Protein AF-A0A6M4ATK1-F1 (afdb_monomer)

Radius of gyration: 24.15 Å; Cα contacts (8 Å, |Δi|>4): 973; chains: 1; bounding box: 61×47×78 Å

Sequence (523 aa):
MTNILIGVGGTGAKIVEAILVMVAAGNGPDHLHVGLVDQDGANGNLQRTRDLLALMGEMRDQWGVAQARNALNWSADNGPAIGRTRVLPLFVQPRLNALWMPNQGSATLKSMIGQNLSDEHNDLFDMLFMDNGDEQDLGLGRGYRGRAHVGSAAFVTALTDQNNDFVGRMQELMNDPQQGKVNIFIVGSAFGGTGAAGFPTLARKLNRMRNDPTMTNGRNVNLGGLLMLPYFTFDKLDEKEVSAVSPDELMPKAKMALEYYDNLFTHERTFDRFYISGWQPFFALGYGEDGGQSQANPPLPAEIFAATSALDFFTKDFSQEERDALGTGKVPTMRMSRTGGQLLWQDFPQSEVALDRLGQLLRFAAYWLYLVEPQLRVPDKFLDPNWAYRLANKASIEESEPELRTLRTLLFHILTWAATMEHMGRQHGPGVGWGEGLWSLSLLLSPHHQATPTAPVALAPGFGRGHFMQIFNQMIRFDDRSPVTRAGDAIYSELSAKGLDVPGGHAGIGRVVAATYQSVRVR

Mean predicted aligned error: 7.82 Å

Secondary structure (DSSP, 8-state):
-EEEEEEEHHHHHHHHHHHHHHHHTT-S-SEEEEEEE-S-TT-HHHHHHHHHHHHHHHHHHHHBTTT-TT-B-TTSTT---TT-SEEEESEESSSEESEE-SS-SS--HHHHTSSS--HHHHHHHHHHS-TTTTSTT--GGG--TT-HHHHHHHHHHHHH-TT-HHHHHHHHHHH-TT---EEEEEEEESSSHHHHHHHHHHHHHHHHHHT-TT-TTGGGEEEEEEEE---EE-PPPPTT-TTSPPGGGHHHHHHHHHHHHHHHHHTS---SEEEEE--SS-EE-S---SSSTT--PPP-THHHHHHHHHHHHHT----HHHHHHHTTT---EE----STT---GGGSTTHHHHIIIIIHHHHHHHHIIIIIHHHHHSPP-TTS--HHHHHTTT--TTTTHHHHHHHHHHHHHHHHHHHHHHHHHHHT-TTSS-TT-SB--GGGB-TT----TTSPPPBPS---HHHHHHHHHHSBB-TTSPBPSS-HHHHHHHHHSTTPPP-TT--THHHHHHHHHHHT---

Nearest PDB structures (foldseek):
  7eny-assembly1_C  TM=3.862E-01  e=4.630E-01  Escherichia coli K-12
  6hnr-assembly1_C  TM=3.999E-01  e=7.911E-01  Trypanosoma brucei brucei
  5f1p-assembly1_A  TM=2.931E-01  e=7.107E-01  Streptomyces platensis subsp. rosaceus
  7c7a-assembly1_J  TM=3.679E-01  e=6.057E+00  Saccharomyces cerevisiae S288C

Solvent-accessible surface area (backbone atoms only — not comparable to full-atom values): 27454 Å² total; per-residue (Å²): 105,47,36,37,40,35,15,17,14,60,65,5,21,49,31,46,38,42,32,48,54,43,23,37,23,42,64,46,56,68,50,37,30,36,32,33,40,31,44,31,83,51,21,23,26,41,50,56,30,51,52,50,52,51,49,52,34,50,45,42,67,55,30,25,65,90,80,32,73,36,6,41,30,60,83,29,80,88,33,40,40,64,51,50,34,48,55,39,55,53,41,82,67,100,51,82,32,36,71,47,50,63,60,90,62,88,45,22,48,39,71,73,62,64,60,91,56,53,74,72,54,44,55,50,46,56,72,76,35,53,89,69,60,75,43,27,59,24,64,37,52,46,27,36,46,50,38,33,66,64,29,32,54,51,43,52,54,34,74,63,43,90,85,29,67,69,59,54,50,49,50,53,68,51,38,37,82,87,50,59,49,29,41,36,37,39,32,17,21,39,58,43,15,38,8,40,13,40,40,62,54,49,46,48,52,52,40,49,50,39,68,34,91,85,32,84,30,12,90,40,52,46,36,32,38,37,42,32,40,58,38,60,40,47,44,83,71,63,86,86,61,88,58,66,69,54,64,87,46,37,64,62,42,28,52,56,41,48,60,55,48,48,48,41,55,75,74,66,55,50,54,79,39,44,36,43,44,61,42,83,74,54,46,74,49,81,49,65,64,80,44,32,59,75,32,21,71,61,58,51,70,67,31,52,59,51,20,37,51,53,39,58,56,72,74,50,80,83,46,69,68,55,54,53,42,51,75,69,65,72,72,71,52,75,60,72,78,87,49,97,28,44,43,48,47,81,61,41,68,63,22,69,60,48,46,48,27,46,47,18,40,56,43,32,32,53,46,36,68,65,47,49,53,56,52,56,67,51,83,74,41,95,92,65,57,51,45,54,46,58,52,10,70,72,52,59,59,80,77,43,41,65,57,51,48,46,50,50,54,52,34,49,50,52,51,28,46,54,37,31,20,50,51,60,26,49,72,68,42,90,51,40,44,20,65,82,36,58,49,51,48,76,86,50,41,28,95,81,49,70,73,42,53,65,42,70,44,41,63,43,96,70,65,59,68,73,62,43,36,58,50,61,32,56,24,39,41,48,82,89,63,48,53,42,77,63,42,50,66,58,38,50,53,52,64,52,42,90,83,65,85,57,65,67,74,41,27,23,51,19,30,38,52,36,44,50,45,62,57,37,38,46,120

Organism: NCBI:txid2698828

Foldseek 3Di:
DAAEEEQWELVRLLLLQLLLLLQQLQLADQEYEAAYEDLQPQFQSNVLSQVSLVLLQLLCVQQDLPDHLFHFDLVFDLGFSGSNHNYFQLFPPPHGDRYDNLDDDQDFLCNQLVPPDDPVVNVVVCVQFPPPCLARVPRCNFHNQQCLVSLQSSNLSSLPPPPRRVVVSLLCQQQPPVDAAYEYEYEAELGDRRRVNNRVSVLVSLLCSLVPPVRPNSVRYAYEYEYEQAAAAEDDDPVVPVRHDHSVCRVVSSVVSVVVVVCCQPPVLSHLAYEYFYFPPHQYQHHDDSGGSQNQFANAPSSNQSSLVSSVRRPDDCDPVSVVVSVVRDDHDYADQPDFQADALVSGDVSVSSCQRSVLLLLLLLCCQAPQVVLVPPDADPVDGFLSCVLLVNDDCVVCVSSVVSSNVNSVSSLLNVQRNLVSQPVVDGRSHAHVHQFDCVVQFDPPWDDRSNDTTHGDNYDDPVVSQVRSQQGGAHRVRHTQPQGPVNLVCQSRDDPRDFGPSGRRSSSVSRSSSVSSGSD

pLDDT: mean 84.21, std 11.89, range [43.06, 98.38]

Structure (mmCIF, N/CA/C/O backbone):
data_AF-A0A6M4ATK1-F1
#
_entry.id   AF-A0A6M4ATK1-F1
#
loop_
_atom_site.group_PDB
_atom_site.id
_atom_site.type_symbol
_atom_site.label_atom_id
_atom_site.label_alt_id
_atom_site.label_comp_id
_atom_site.label_asym_id
_atom_site.label_entity_id
_atom_site.label_seq_id
_atom_site.pdbx_PDB_ins_code
_atom_site.Cartn_x
_atom_site.Cartn_y
_atom_site.Cartn_z
_atom_site.occupancy
_atom_site.B_iso_or_equiv
_atom_site.auth_seq_id
_atom_site.auth_comp_id
_atom_site.auth_asym_id
_atom_site.auth_atom_id
_atom_site.pdbx_PDB_model_num
ATOM 1 N N . MET A 1 1 ? -19.387 -2.280 -8.204 1.00 86.75 1 MET A N 1
ATOM 2 C CA . MET A 1 1 ? -18.891 -2.787 -6.907 1.00 86.75 1 MET A CA 1
ATOM 3 C C . MET A 1 1 ? -17.910 -1.763 -6.379 1.00 86.75 1 MET A C 1
ATOM 5 O O . MET A 1 1 ? -17.102 -1.284 -7.167 1.00 86.75 1 MET A O 1
ATOM 9 N N . THR A 1 2 ? -17.984 -1.442 -5.094 1.00 91.44 2 THR A N 1
ATOM 10 C CA . THR A 1 2 ? -17.105 -0.464 -4.442 1.00 91.44 2 THR A CA 1
ATOM 11 C C . THR A 1 2 ? -16.249 -1.187 -3.421 1.00 91.44 2 THR A C 1
ATOM 13 O O . THR A 1 2 ? -16.782 -1.925 -2.598 1.00 91.44 2 THR A O 1
ATOM 16 N N . ASN A 1 3 ? -14.933 -0.994 -3.465 1.00 95.50 3 ASN A N 1
ATOM 17 C CA . ASN A 1 3 ? -14.013 -1.570 -2.487 1.00 95.50 3 ASN A CA 1
ATOM 18 C C . ASN A 1 3 ? -13.363 -0.442 -1.694 1.00 95.50 3 ASN A C 1
ATOM 20 O O . ASN A 1 3 ? -12.871 0.522 -2.282 1.00 95.50 3 ASN A O 1
ATOM 24 N N . ILE A 1 4 ? -13.373 -0.567 -0.373 1.00 97.50 4 ILE A N 1
ATOM 25 C CA . ILE A 1 4 ? -12.869 0.426 0.568 1.00 97.50 4 ILE A CA 1
ATOM 26 C C . ILE A 1 4 ? -11.883 -0.271 1.498 1.00 97.50 4 ILE A C 1
ATOM 28 O O . ILE A 1 4 ? -12.232 -1.239 2.169 1.00 97.50 4 ILE A O 1
ATOM 32 N N . LEU A 1 5 ? -10.656 0.228 1.547 1.00 98.31 5 LEU A N 1
ATOM 33 C CA . LEU A 1 5 ? -9.609 -0.201 2.462 1.00 98.31 5 LEU A CA 1
ATOM 34 C C . LEU A 1 5 ? -9.359 0.904 3.485 1.00 98.31 5 LEU A C 1
ATOM 36 O O . LEU A 1 5 ? -9.127 2.048 3.098 1.00 98.31 5 LEU A O 1
ATOM 40 N N . ILE A 1 6 ? -9.376 0.563 4.773 1.00 98.25 6 ILE A N 1
ATOM 41 C CA . ILE A 1 6 ? -9.146 1.516 5.861 1.00 98.25 6 ILE A CA 1
ATOM 42 C C . ILE A 1 6 ? -8.017 1.020 6.764 1.00 98.25 6 ILE A C 1
ATOM 44 O O . ILE A 1 6 ? -8.170 0.004 7.439 1.00 98.25 6 ILE A O 1
ATOM 48 N N . GLY A 1 7 ? -6.897 1.740 6.800 1.00 97.81 7 GLY A N 1
ATOM 49 C CA . GLY A 1 7 ? -5.802 1.491 7.742 1.00 97.81 7 GLY A CA 1
ATOM 50 C C . GLY A 1 7 ? -5.930 2.346 8.997 1.00 97.81 7 GLY A C 1
ATOM 51 O O . GLY A 1 7 ? -6.017 3.565 8.891 1.00 97.81 7 GLY A O 1
ATOM 52 N N . VAL A 1 8 ? -5.925 1.730 10.180 1.00 95.75 8 VAL A N 1
ATOM 53 C CA . VAL A 1 8 ? -6.061 2.424 11.470 1.00 95.75 8 VAL A CA 1
ATOM 54 C C . VAL A 1 8 ? -4.743 2.410 12.250 1.00 95.75 8 VAL A C 1
ATOM 56 O O . VAL A 1 8 ? -4.220 1.346 12.598 1.00 95.75 8 VAL A O 1
ATOM 59 N N . GLY A 1 9 ? -4.231 3.600 12.560 1.00 92.75 9 GLY A N 1
ATOM 60 C CA . GLY A 1 9 ? -2.950 3.822 13.228 1.00 92.75 9 GLY A CA 1
ATOM 61 C C . GLY A 1 9 ? -1.724 3.544 12.346 1.00 92.75 9 GLY A C 1
ATOM 62 O O . GLY A 1 9 ? -1.840 3.006 11.242 1.00 92.75 9 GLY A O 1
ATOM 63 N N . GLY A 1 10 ? -0.528 3.812 12.879 1.00 92.19 10 GLY A N 1
ATOM 64 C CA . GLY A 1 10 ? 0.744 3.583 12.181 1.00 92.19 10 GLY A CA 1
ATOM 65 C C . GLY A 1 10 ? 0.931 2.154 11.648 1.00 92.19 10 GLY A C 1
ATOM 66 O O . GLY A 1 10 ? 1.341 1.975 10.505 1.00 92.19 10 GLY A O 1
ATOM 67 N N . THR A 1 11 ? 0.557 1.116 12.410 1.00 93.44 11 THR A N 1
ATOM 68 C CA . THR A 1 11 ? 0.573 -0.272 11.899 1.00 93.44 11 THR A CA 1
ATOM 69 C C . THR A 1 11 ? -0.420 -0.474 10.754 1.00 93.44 11 THR A C 1
ATOM 71 O O . THR A 1 11 ? -0.100 -1.153 9.781 1.00 93.44 11 THR A O 1
ATOM 74 N N . GLY A 1 12 ? -1.613 0.120 10.848 1.00 96.44 12 GLY A N 1
ATOM 75 C CA . GLY A 1 12 ? -2.595 0.091 9.770 1.00 96.44 12 GLY A CA 1
ATOM 76 C C . GLY A 1 12 ? -2.047 0.717 8.487 1.00 96.44 12 GLY A C 1
ATOM 77 O O . GLY A 1 12 ? -2.217 0.134 7.421 1.00 96.44 12 GLY A O 1
ATOM 78 N N . ALA A 1 13 ? -1.314 1.831 8.589 1.00 96.81 13 ALA A N 1
ATOM 79 C CA . ALA A 1 13 ? -0.643 2.456 7.448 1.00 96.81 13 ALA A CA 1
ATOM 80 C C . ALA A 1 13 ? 0.380 1.516 6.785 1.00 96.81 13 ALA A C 1
ATOM 82 O O . ALA A 1 13 ? 0.294 1.294 5.582 1.00 96.81 13 ALA A O 1
ATOM 83 N N . LYS A 1 14 ? 1.262 0.862 7.558 1.00 96.38 14 LYS A N 1
ATOM 84 C CA . LYS A 1 14 ? 2.230 -0.122 7.018 1.00 96.38 14 LYS A CA 1
ATOM 85 C C . LYS A 1 14 ? 1.554 -1.286 6.284 1.00 96.38 14 LYS A C 1
ATOM 87 O O . LYS A 1 14 ? 2.028 -1.744 5.248 1.00 96.38 14 LYS A O 1
ATOM 92 N N . ILE A 1 15 ? 0.423 -1.768 6.802 1.00 97.19 15 ILE A N 1
ATOM 93 C CA . ILE A 1 15 ? -0.348 -2.827 6.137 1.00 97.19 15 ILE A CA 1
ATOM 94 C C . ILE A 1 15 ? -0.967 -2.304 4.834 1.00 97.19 15 ILE A C 1
ATOM 96 O O . ILE A 1 15 ? -0.943 -3.007 3.825 1.00 97.19 15 ILE A O 1
ATOM 100 N N . VAL A 1 16 ? -1.494 -1.075 4.825 1.00 98.38 16 VAL A N 1
ATOM 101 C CA . VAL A 1 16 ? -2.006 -0.437 3.602 1.00 98.38 16 VAL A CA 1
ATOM 102 C C . VAL A 1 16 ? -0.891 -0.246 2.571 1.00 98.38 16 VAL A C 1
ATOM 104 O O . VAL A 1 16 ? -1.126 -0.530 1.403 1.00 98.38 16 VAL A O 1
ATOM 107 N N . GLU A 1 17 ? 0.321 0.142 2.975 1.00 98.19 17 GLU A N 1
ATOM 108 C CA . GLU A 1 17 ? 1.503 0.201 2.101 1.00 98.19 17 GLU A CA 1
ATOM 109 C C . GLU A 1 17 ? 1.768 -1.157 1.425 1.00 98.19 17 GLU A C 1
ATOM 111 O O . GLU A 1 17 ? 1.848 -1.233 0.197 1.00 98.19 17 GLU A O 1
ATOM 116 N N . ALA A 1 18 ? 1.797 -2.251 2.195 1.00 97.31 18 ALA A N 1
ATOM 117 C CA . ALA A 1 18 ? 1.957 -3.599 1.644 1.00 97.31 18 ALA A CA 1
ATOM 118 C C . ALA A 1 18 ? 0.806 -3.997 0.696 1.00 97.31 18 ALA A C 1
ATOM 120 O O . ALA A 1 18 ? 1.042 -4.606 -0.351 1.00 97.31 18 ALA A O 1
ATOM 121 N N . ILE A 1 19 ? -0.441 -3.623 1.015 1.00 97.44 19 ILE A N 1
ATOM 122 C CA . ILE A 1 19 ? -1.592 -3.841 0.123 1.00 97.44 19 ILE A CA 1
ATOM 123 C C . ILE A 1 19 ? -1.422 -3.051 -1.175 1.00 97.44 19 ILE A C 1
ATOM 125 O O . ILE A 1 19 ? -1.639 -3.612 -2.245 1.00 97.44 19 ILE A O 1
ATOM 129 N N . LEU A 1 20 ? -1.003 -1.787 -1.111 1.00 97.94 20 LEU A N 1
ATOM 130 C CA . LEU A 1 20 ? -0.782 -0.943 -2.285 1.00 97.94 20 LEU A CA 1
ATOM 131 C C . LEU A 1 20 ? 0.303 -1.513 -3.204 1.00 97.94 20 LEU A C 1
ATOM 133 O O . LEU A 1 20 ? 0.106 -1.517 -4.416 1.00 97.94 20 LEU A O 1
ATOM 137 N N . VAL A 1 21 ? 1.386 -2.085 -2.664 1.00 97.44 21 VAL A N 1
ATOM 138 C CA . VAL A 1 21 ? 2.392 -2.803 -3.471 1.00 97.44 21 VAL A CA 1
ATOM 139 C C . VAL A 1 21 ? 1.775 -4.016 -4.179 1.00 97.44 21 VAL A C 1
ATOM 141 O O . VAL A 1 21 ? 1.975 -4.207 -5.381 1.00 97.44 21 VAL A O 1
ATOM 144 N N . MET A 1 22 ? 0.963 -4.816 -3.482 1.00 95.38 22 MET A N 1
ATOM 145 C CA . MET A 1 22 ? 0.287 -5.965 -4.099 1.00 95.38 22 MET A CA 1
ATOM 146 C C . MET A 1 22 ? -0.765 -5.548 -5.140 1.00 95.38 22 MET A C 1
ATOM 148 O O . MET A 1 22 ? -0.930 -6.213 -6.168 1.00 95.38 22 MET A O 1
ATOM 152 N N . VAL A 1 23 ? -1.456 -4.433 -4.907 1.00 95.56 23 VAL A N 1
ATOM 153 C CA . VAL A 1 23 ? -2.388 -3.803 -5.850 1.00 95.56 23 VAL A CA 1
ATOM 154 C C . VAL A 1 23 ? -1.634 -3.265 -7.068 1.00 95.56 23 VAL A C 1
ATOM 156 O O . VAL A 1 23 ? -2.077 -3.479 -8.196 1.00 95.56 23 VAL A O 1
ATOM 159 N N . ALA A 1 24 ? -0.461 -2.656 -6.877 1.00 95.62 24 ALA A N 1
ATOM 160 C CA . ALA A 1 24 ? 0.422 -2.232 -7.958 1.00 95.62 24 ALA A CA 1
ATOM 161 C C . ALA A 1 24 ? 0.910 -3.422 -8.792 1.00 95.62 24 ALA A C 1
ATOM 163 O O . ALA A 1 24 ? 1.098 -3.260 -9.990 1.00 95.62 24 ALA A O 1
ATOM 164 N N . ALA A 1 25 ? 1.046 -4.617 -8.205 1.00 93.75 25 ALA A N 1
ATOM 165 C CA . ALA A 1 25 ? 1.334 -5.860 -8.928 1.00 93.75 25 ALA A CA 1
ATOM 166 C C . ALA A 1 25 ? 0.122 -6.421 -9.702 1.00 93.75 25 ALA A C 1
ATOM 168 O O . ALA A 1 25 ? 0.261 -7.388 -10.450 1.00 93.75 25 ALA A O 1
ATOM 169 N N . GLY A 1 26 ? -1.061 -5.820 -9.542 1.00 91.00 26 GLY A N 1
ATOM 170 C CA . GLY A 1 26 ? -2.295 -6.222 -10.211 1.00 91.00 26 GLY A CA 1
ATOM 171 C C . GLY A 1 26 ? -3.078 -7.320 -9.495 1.00 91.00 26 GLY A C 1
ATOM 172 O O . GLY A 1 26 ? -3.857 -8.016 -10.141 1.00 91.00 26 GLY A O 1
ATOM 173 N N . ASN A 1 27 ? -2.882 -7.488 -8.181 1.00 89.50 27 ASN A N 1
ATOM 174 C CA . ASN A 1 27 ? -3.708 -8.386 -7.362 1.00 89.50 27 ASN A CA 1
ATOM 175 C C . ASN A 1 27 ? -4.993 -7.714 -6.839 1.00 89.50 27 ASN A C 1
ATOM 177 O O . ASN A 1 27 ? -5.820 -8.371 -6.215 1.00 89.50 27 ASN A O 1
ATOM 181 N N . GLY A 1 28 ? -5.132 -6.399 -7.026 1.00 90.00 28 GLY A N 1
ATOM 182 C CA . GLY A 1 28 ? -6.254 -5.620 -6.511 1.00 90.00 28 GLY A CA 1
ATOM 183 C C . GLY A 1 28 ? -7.532 -5.728 -7.350 1.00 90.00 28 GLY A C 1
ATOM 184 O O . GLY A 1 28 ? -7.492 -6.190 -8.490 1.00 90.00 28 GLY A O 1
ATOM 185 N N . PRO A 1 29 ? -8.668 -5.240 -6.818 1.00 91.88 29 PRO A N 1
ATOM 186 C CA . PRO A 1 29 ? -9.882 -5.034 -7.608 1.00 91.88 29 PRO A CA 1
ATOM 187 C C . PRO A 1 29 ? -9.679 -3.930 -8.663 1.00 91.88 29 PRO A C 1
ATOM 189 O O . PRO A 1 29 ? -8.664 -3.237 -8.657 1.00 91.88 29 PRO A O 1
ATOM 192 N N . ASP A 1 30 ? -10.656 -3.697 -9.543 1.00 90.38 30 ASP A N 1
ATOM 193 C CA . ASP A 1 30 ? -10.549 -2.627 -10.552 1.00 90.38 30 ASP A CA 1
ATOM 194 C C . ASP A 1 30 ? -10.506 -1.218 -9.931 1.00 90.38 30 ASP A C 1
ATOM 196 O O . ASP A 1 30 ? -9.762 -0.353 -10.393 1.00 90.38 30 ASP A O 1
ATOM 200 N N . HIS A 1 31 ? -11.272 -0.999 -8.858 1.00 92.38 31 HIS A N 1
ATOM 201 C CA . HIS A 1 31 ? -11.351 0.263 -8.120 1.00 92.38 31 HIS A CA 1
ATOM 202 C C . HIS A 1 31 ? -11.186 0.012 -6.622 1.00 92.38 31 HIS A C 1
ATOM 204 O O . HIS A 1 31 ? -11.841 -0.881 -6.072 1.00 92.38 31 HIS A O 1
ATOM 210 N N . LEU A 1 32 ? -10.345 0.819 -5.969 1.00 95.75 32 LEU A N 1
ATOM 211 C CA . LEU A 1 32 ? -10.081 0.740 -4.534 1.00 95.75 32 LEU A CA 1
ATOM 212 C C . LEU A 1 32 ? -10.005 2.139 -3.913 1.00 95.75 32 LEU A C 1
ATOM 214 O O . LEU A 1 32 ? -9.101 2.914 -4.223 1.00 95.75 32 LEU A O 1
ATOM 218 N N . HIS A 1 33 ? -10.927 2.443 -3.003 1.00 96.25 33 HIS A N 1
ATOM 219 C CA . HIS A 1 33 ? -10.836 3.615 -2.139 1.00 96.25 33 HIS A CA 1
ATOM 220 C C . HIS A 1 33 ? -9.959 3.304 -0.929 1.00 96.25 33 HIS A C 1
ATOM 222 O O . HIS A 1 33 ? -10.132 2.266 -0.295 1.00 96.25 33 HIS A O 1
ATOM 228 N N . VAL A 1 34 ? -9.036 4.201 -0.593 1.00 97.75 34 VAL A N 1
ATOM 229 C CA . VAL A 1 34 ? -8.067 4.015 0.490 1.00 97.75 34 VAL A CA 1
ATOM 230 C C . VAL A 1 34 ? -8.192 5.149 1.497 1.00 97.75 34 VAL A C 1
ATOM 232 O O . VAL A 1 34 ? -7.977 6.319 1.173 1.00 97.75 34 VAL A O 1
ATOM 235 N N . GLY A 1 35 ? -8.556 4.781 2.721 1.00 96.88 35 GLY A N 1
ATOM 236 C CA . GLY A 1 35 ? -8.612 5.648 3.886 1.00 96.88 35 GLY A CA 1
ATOM 237 C C . GLY A 1 35 ? -7.563 5.247 4.916 1.00 96.88 35 GLY A C 1
ATOM 238 O O . GLY A 1 35 ? -7.254 4.074 5.111 1.00 96.88 35 GLY A O 1
ATOM 239 N N . LEU A 1 36 ? -7.022 6.238 5.596 1.00 96.62 36 LEU A N 1
ATOM 240 C CA . LEU A 1 36 ? -6.103 6.117 6.707 1.00 96.62 36 LEU A CA 1
ATOM 241 C C . LEU A 1 36 ? -6.713 6.892 7.868 1.00 96.62 36 LEU A C 1
ATOM 243 O O . LEU A 1 36 ? -7.207 8.006 7.696 1.00 96.62 36 LEU A O 1
ATOM 247 N N . VAL A 1 37 ? -6.705 6.276 9.038 1.00 94.25 37 VAL A N 1
ATOM 248 C CA . VAL A 1 37 ? -7.263 6.831 10.262 1.00 94.25 37 VAL A CA 1
ATOM 249 C C . VAL A 1 37 ? -6.156 6.851 11.292 1.00 94.25 37 VAL A C 1
ATOM 251 O O . VAL A 1 37 ? -5.836 5.822 11.888 1.00 94.25 37 VAL A O 1
ATOM 254 N N . ASP A 1 38 ? -5.556 8.017 11.483 1.00 91.62 38 ASP A N 1
ATOM 255 C CA . ASP A 1 38 ? -4.561 8.218 12.525 1.00 91.62 38 ASP A CA 1
ATOM 256 C C . ASP A 1 38 ? -4.733 9.585 13.169 1.00 91.62 38 ASP A C 1
ATOM 258 O O . ASP A 1 38 ? -5.023 10.567 12.493 1.00 91.62 38 ASP A O 1
ATOM 262 N N . GLN A 1 39 ? -4.565 9.633 14.484 1.00 86.69 39 GLN A N 1
ATOM 263 C CA . GLN A 1 39 ? -4.534 10.885 15.220 1.00 86.69 39 GLN A CA 1
ATOM 264 C C . GLN A 1 39 ? -3.193 11.605 15.019 1.00 86.69 39 GLN A C 1
ATOM 266 O O . GLN A 1 39 ? -3.148 12.833 15.002 1.00 86.69 39 GLN A O 1
ATOM 271 N N . ASP A 1 40 ? -2.113 10.844 14.839 1.00 86.81 40 ASP A N 1
ATOM 272 C CA . ASP A 1 40 ? -0.802 11.387 14.510 1.00 86.81 40 ASP A CA 1
ATOM 273 C C . ASP A 1 40 ? -0.675 11.577 12.991 1.00 86.81 40 ASP A C 1
ATOM 275 O O . ASP A 1 40 ? -0.207 10.708 12.253 1.00 86.81 40 ASP A O 1
ATOM 279 N N . GLY A 1 41 ? -1.104 12.742 12.503 1.00 85.88 41 GLY A N 1
ATOM 280 C CA . GLY A 1 41 ? -0.995 13.091 11.085 1.00 85.88 41 GLY A CA 1
ATOM 281 C C . GLY A 1 41 ? 0.443 13.282 10.584 1.00 85.88 41 GLY A C 1
ATOM 282 O O . GLY A 1 41 ? 0.649 13.348 9.370 1.00 85.88 41 GLY A O 1
ATOM 283 N N . ALA A 1 42 ? 1.425 13.370 11.488 1.00 89.06 42 ALA A N 1
ATOM 284 C CA . ALA A 1 42 ? 2.843 13.514 11.166 1.00 89.06 42 ALA A CA 1
ATOM 285 C C . ALA A 1 42 ? 3.596 12.174 11.176 1.00 89.06 42 ALA A C 1
ATOM 287 O O . ALA A 1 42 ? 4.809 12.175 10.986 1.00 89.06 42 ALA A O 1
ATOM 288 N N . ASN A 1 43 ? 2.905 11.051 11.386 1.00 90.31 43 ASN A N 1
ATOM 289 C CA . ASN A 1 43 ? 3.500 9.723 11.440 1.00 90.31 43 ASN A CA 1
ATOM 290 C C . ASN A 1 43 ? 4.287 9.375 10.159 1.00 90.31 43 ASN A C 1
ATOM 292 O O . ASN A 1 43 ? 3.744 9.431 9.052 1.00 90.31 43 ASN A O 1
ATOM 296 N N . GLY A 1 44 ? 5.543 8.946 10.297 1.00 91.38 44 GLY A N 1
ATOM 297 C CA . GLY A 1 44 ? 6.398 8.601 9.153 1.00 91.38 44 GLY A CA 1
ATOM 298 C C . GLY A 1 44 ? 5.865 7.439 8.297 1.00 91.38 44 GLY A C 1
ATOM 299 O O . GLY A 1 44 ? 5.916 7.500 7.066 1.00 91.38 44 GLY A O 1
ATOM 300 N N . ASN A 1 45 ? 5.278 6.402 8.913 1.00 93.19 45 ASN A N 1
ATOM 301 C CA . ASN A 1 45 ? 4.644 5.297 8.170 1.00 93.19 45 ASN A CA 1
ATOM 302 C C . ASN A 1 45 ? 3.430 5.781 7.366 1.00 93.19 45 ASN A C 1
ATOM 304 O O . ASN A 1 45 ? 3.215 5.371 6.221 1.00 93.19 45 ASN A O 1
ATOM 308 N N . LEU A 1 46 ? 2.630 6.659 7.977 1.00 94.38 46 LEU A N 1
ATOM 309 C CA . LEU A 1 46 ? 1.459 7.258 7.350 1.00 94.38 46 LEU A CA 1
ATOM 310 C C . LEU A 1 46 ? 1.859 8.093 6.134 1.00 94.38 46 LEU A C 1
ATOM 312 O O . LEU A 1 46 ? 1.266 7.929 5.069 1.00 94.38 46 LEU A O 1
ATOM 316 N N . GLN A 1 47 ? 2.875 8.948 6.277 1.00 94.31 47 GLN A N 1
ATOM 317 C CA . GLN A 1 47 ? 3.371 9.780 5.184 1.00 94.31 47 GLN A CA 1
ATOM 318 C C . GLN A 1 47 ? 3.851 8.919 4.012 1.00 94.31 47 GLN A C 1
ATOM 320 O O . GLN A 1 47 ? 3.366 9.092 2.895 1.00 94.31 47 GLN A O 1
ATOM 325 N N . ARG A 1 48 ? 4.690 7.908 4.279 1.00 94.38 48 ARG A N 1
ATOM 326 C CA . ARG A 1 48 ? 5.184 6.976 3.252 1.00 94.38 48 ARG A CA 1
ATOM 327 C C . ARG A 1 48 ? 4.051 6.271 2.497 1.00 94.38 48 ARG A C 1
ATOM 329 O O . ARG A 1 48 ? 4.098 6.145 1.276 1.00 94.38 48 ARG A O 1
ATOM 336 N N . THR A 1 49 ? 2.997 5.871 3.210 1.00 97.12 49 THR A N 1
ATOM 337 C CA . THR A 1 49 ? 1.809 5.235 2.615 1.00 97.12 49 THR A CA 1
ATOM 338 C C . THR A 1 49 ? 1.005 6.207 1.746 1.00 97.12 49 THR A C 1
ATOM 340 O O . THR A 1 49 ? 0.533 5.839 0.668 1.00 97.12 49 THR A O 1
ATOM 343 N N . ARG A 1 50 ? 0.846 7.460 2.193 1.00 96.12 50 ARG A N 1
ATOM 344 C CA . ARG A 1 50 ? 0.155 8.514 1.430 1.00 96.12 50 ARG A CA 1
ATOM 345 C C . ARG A 1 50 ? 0.903 8.865 0.149 1.00 96.12 50 ARG A C 1
ATOM 347 O O . ARG A 1 50 ? 0.256 9.039 -0.882 1.00 96.12 50 ARG A O 1
ATOM 354 N N . ASP A 1 51 ? 2.229 8.921 0.210 1.00 95.62 51 ASP A N 1
ATOM 355 C CA . ASP A 1 51 ? 3.075 9.190 -0.952 1.00 95.62 51 ASP A CA 1
ATOM 356 C C . ASP A 1 51 ? 2.942 8.077 -1.997 1.00 95.62 51 ASP A C 1
ATOM 358 O O . ASP A 1 51 ? 2.732 8.368 -3.174 1.00 95.62 51 ASP A O 1
ATOM 362 N N . LEU A 1 52 ? 2.956 6.805 -1.576 1.00 97.44 52 LEU A N 1
ATOM 363 C CA . LEU A 1 52 ? 2.719 5.673 -2.478 1.00 97.44 52 LEU A CA 1
ATOM 364 C C . LEU A 1 52 ? 1.321 5.726 -3.117 1.00 97.44 52 LEU A C 1
ATOM 366 O O . LEU A 1 52 ? 1.186 5.524 -4.324 1.00 97.44 52 LEU A O 1
ATOM 370 N N . LEU A 1 53 ? 0.279 6.028 -2.334 1.00 97.19 53 LEU A N 1
ATOM 371 C CA . LEU A 1 53 ? -1.086 6.169 -2.848 1.00 97.19 53 LEU A CA 1
ATOM 372 C C . LEU A 1 53 ? -1.188 7.283 -3.902 1.00 97.19 53 LEU A C 1
ATOM 374 O O . LEU A 1 53 ? -1.783 7.070 -4.960 1.00 97.19 53 LEU A O 1
ATOM 378 N N . ALA A 1 54 ? -0.609 8.454 -3.623 1.00 95.50 54 ALA A N 1
ATOM 379 C CA . ALA A 1 54 ? -0.589 9.579 -4.554 1.00 95.50 54 ALA A CA 1
ATOM 380 C C . ALA A 1 54 ? 0.165 9.221 -5.841 1.00 95.50 54 ALA A C 1
ATOM 382 O O . ALA A 1 54 ? -0.347 9.451 -6.936 1.00 95.50 54 ALA A O 1
ATOM 383 N N . LEU A 1 55 ? 1.326 8.577 -5.707 1.00 96.12 55 LEU A N 1
ATOM 384 C CA . LEU A 1 55 ? 2.161 8.140 -6.820 1.00 96.12 55 LEU A CA 1
ATOM 385 C C . LEU A 1 55 ? 1.450 7.130 -7.732 1.00 96.12 55 LEU A C 1
ATOM 387 O O . LEU A 1 55 ? 1.549 7.211 -8.955 1.00 96.12 55 LEU A O 1
ATOM 391 N N . MET A 1 56 ? 0.700 6.189 -7.155 1.00 96.00 56 MET A N 1
ATOM 392 C CA . MET A 1 56 ? -0.110 5.243 -7.927 1.00 96.00 56 MET A CA 1
ATOM 393 C C . MET A 1 56 ? -1.272 5.931 -8.657 1.00 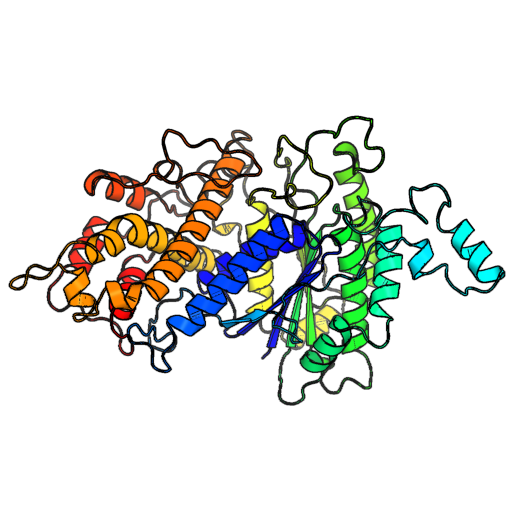96.00 56 MET A C 1
ATOM 395 O O . MET A 1 56 ? -1.574 5.566 -9.794 1.00 96.00 56 MET A O 1
ATOM 399 N N . GLY A 1 57 ? -1.905 6.930 -8.033 1.00 93.62 57 GLY A N 1
ATOM 400 C CA . GLY A 1 57 ? -2.922 7.763 -8.681 1.00 93.62 57 GLY A CA 1
ATOM 401 C C . GLY A 1 57 ? -2.349 8.552 -9.863 1.00 93.62 57 GLY A C 1
ATOM 402 O O . GLY A 1 57 ? -2.887 8.488 -10.966 1.00 93.62 57 GLY A O 1
ATOM 403 N N . GLU A 1 58 ? -1.204 9.205 -9.661 1.00 92.88 58 GLU A N 1
ATOM 404 C CA . GLU A 1 58 ? -0.490 9.951 -10.702 1.00 92.88 58 GLU A CA 1
ATOM 405 C C . GLU A 1 58 ? -0.077 9.044 -11.870 1.00 92.88 58 GLU A C 1
ATOM 407 O O . GLU A 1 58 ? -0.306 9.388 -13.029 1.00 92.88 58 GLU A O 1
ATOM 412 N N . MET A 1 59 ? 0.454 7.850 -11.583 1.00 92.94 59 MET A N 1
ATOM 413 C CA . MET A 1 59 ? 0.789 6.854 -12.606 1.00 92.94 59 MET A CA 1
ATOM 414 C C . MET A 1 59 ? -0.444 6.455 -13.424 1.00 92.94 59 MET A C 1
ATOM 416 O O . MET A 1 59 ? -0.380 6.382 -14.653 1.00 92.94 59 MET A O 1
ATOM 420 N N . ARG A 1 60 ? -1.589 6.244 -12.766 1.00 91.31 60 ARG A N 1
ATOM 421 C CA . ARG A 1 60 ? -2.840 5.889 -13.443 1.00 91.31 60 ARG A CA 1
ATOM 422 C C . ARG A 1 60 ? -3.324 6.996 -14.381 1.00 91.31 60 ARG A C 1
ATOM 424 O O . ARG A 1 60 ? -3.767 6.693 -15.489 1.00 91.31 60 ARG A O 1
ATOM 431 N N . ASP A 1 61 ? -3.247 8.248 -13.943 1.00 90.69 61 ASP A N 1
ATOM 432 C CA . ASP A 1 61 ? -3.726 9.396 -14.713 1.00 90.69 61 ASP A CA 1
ATOM 433 C C . ASP A 1 61 ? -2.772 9.753 -15.867 1.00 90.69 61 ASP A C 1
ATOM 435 O O . ASP A 1 61 ? -3.231 10.029 -16.974 1.00 90.69 61 ASP A O 1
ATOM 439 N N . GLN A 1 62 ? -1.453 9.671 -15.658 1.00 91.88 62 GLN A N 1
ATOM 440 C CA . GLN A 1 62 ? -0.444 9.968 -16.683 1.00 91.88 62 GLN A CA 1
ATOM 441 C C . GLN A 1 62 ? -0.369 8.914 -17.793 1.00 91.88 62 GLN A C 1
ATOM 443 O O . GLN A 1 62 ? -0.174 9.254 -18.960 1.00 91.88 62 GLN A O 1
ATOM 448 N N . TRP A 1 63 ? -0.497 7.632 -17.441 1.00 91.62 63 TRP A N 1
ATOM 449 C CA . TRP A 1 63 ? -0.316 6.535 -18.391 1.00 91.62 63 TRP A CA 1
ATOM 450 C C . TRP A 1 63 ? -1.635 6.040 -19.005 1.00 91.62 63 TRP A C 1
ATOM 452 O O . TRP A 1 63 ? -1.601 5.194 -19.889 1.00 91.62 63 TRP A O 1
ATOM 462 N N . GLY A 1 64 ? -2.806 6.521 -18.582 1.00 86.50 64 GLY A N 1
ATOM 463 C CA . GLY A 1 64 ? -4.095 6.025 -19.078 1.00 86.50 64 GLY A CA 1
ATOM 464 C C . GLY A 1 64 ? -4.455 6.402 -20.523 1.00 86.50 64 GLY A C 1
ATOM 465 O O . GLY A 1 64 ? -4.008 7.403 -21.070 1.00 86.50 64 GLY A O 1
ATOM 466 N N . VAL A 1 65 ? -5.323 5.590 -21.143 1.00 67.56 65 VAL A N 1
ATOM 467 C CA . VAL A 1 65 ? -5.698 5.640 -22.579 1.00 67.56 65 VAL A CA 1
ATOM 468 C C . VAL A 1 65 ? -6.346 6.955 -23.028 1.00 67.56 65 VAL A C 1
ATOM 470 O O . VAL A 1 65 ? -6.303 7.278 -24.214 1.00 67.56 65 VAL A O 1
ATOM 473 N N . ALA A 1 66 ? -6.933 7.736 -22.121 1.00 59.00 66 ALA A N 1
ATOM 474 C CA . ALA A 1 66 ? -7.545 9.014 -22.469 1.00 59.00 66 ALA A CA 1
ATOM 475 C C . ALA A 1 66 ? -6.462 10.069 -22.785 1.00 59.00 66 ALA A C 1
ATOM 477 O O . ALA A 1 66 ? -6.160 10.927 -21.967 1.00 59.00 66 ALA A O 1
ATOM 478 N N . GLN A 1 67 ? -5.914 9.996 -24.005 1.00 56.19 67 GLN A N 1
ATOM 479 C CA . GLN A 1 67 ? -5.025 10.970 -24.658 1.00 56.19 67 GLN A CA 1
ATOM 480 C C . GLN A 1 67 ? -3.544 10.996 -24.229 1.00 56.19 67 GLN A C 1
ATOM 482 O O . GLN A 1 67 ? -2.825 11.920 -24.608 1.00 56.19 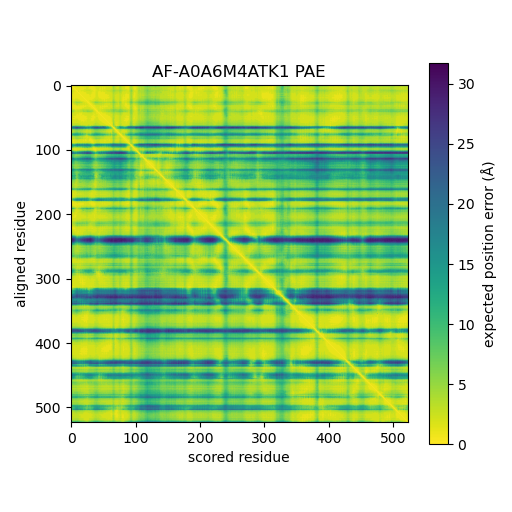67 GLN A O 1
ATOM 487 N N . ALA A 1 68 ? -3.029 9.979 -23.531 1.00 70.62 68 ALA A N 1
ATOM 488 C CA . ALA A 1 68 ? -1.596 9.912 -23.240 1.00 70.62 68 ALA A CA 1
ATOM 489 C C . ALA A 1 68 ? -0.766 9.521 -24.482 1.00 70.62 68 ALA A C 1
ATOM 491 O O . ALA A 1 68 ? -0.984 8.478 -25.101 1.00 70.62 68 ALA A O 1
ATOM 492 N N . ARG A 1 69 ? 0.270 10.309 -24.798 1.00 85.94 69 ARG A N 1
ATOM 493 C CA . ARG A 1 69 ? 1.294 9.978 -25.817 1.00 85.94 69 ARG A CA 1
ATOM 494 C C . ARG A 1 69 ? 2.009 8.642 -25.545 1.00 85.94 69 ARG A C 1
ATOM 496 O O . ARG A 1 69 ? 2.484 7.991 -26.471 1.00 85.94 69 ARG A O 1
ATOM 503 N N . ASN A 1 70 ? 2.052 8.238 -24.272 1.00 91.75 70 ASN A N 1
ATOM 504 C CA . ASN A 1 70 ? 2.675 7.019 -23.758 1.00 91.75 70 ASN A CA 1
ATOM 505 C C . ASN A 1 70 ? 1.643 6.044 -23.169 1.00 91.75 70 ASN A C 1
ATOM 507 O O . ASN A 1 70 ? 1.904 5.411 -22.150 1.00 91.75 70 ASN A O 1
ATOM 511 N N . ALA A 1 71 ? 0.450 5.949 -23.763 1.00 91.38 71 ALA A N 1
ATOM 512 C CA . ALA A 1 71 ? -0.664 5.227 -23.155 1.00 91.38 71 ALA A CA 1
ATOM 513 C C . ALA A 1 71 ? -0.383 3.739 -22.860 1.00 91.38 71 ALA A C 1
ATOM 515 O O . ALA A 1 71 ? 0.099 2.973 -23.702 1.00 91.38 71 ALA A O 1
ATOM 516 N N . LEU A 1 72 ? -0.808 3.317 -21.673 1.00 91.50 72 LEU A N 1
ATOM 517 C CA . LEU A 1 72 ? -1.020 1.950 -21.239 1.00 91.50 72 LEU A CA 1
ATOM 518 C C . LEU A 1 72 ? -2.505 1.613 -21.324 1.00 91.50 72 LEU A C 1
ATOM 520 O O . LEU A 1 72 ? -3.330 2.135 -20.576 1.00 91.50 72 LEU A O 1
ATOM 524 N N . ASN A 1 73 ? -2.845 0.683 -22.211 1.00 89.75 73 ASN A N 1
ATOM 525 C CA . ASN A 1 73 ? -4.169 0.098 -22.230 1.00 89.75 73 ASN A CA 1
ATOM 526 C C . ASN A 1 73 ? -4.258 -1.110 -21.291 1.00 89.75 73 ASN A C 1
ATOM 528 O O . ASN A 1 73 ? -3.899 -2.228 -21.650 1.00 89.75 73 ASN A O 1
ATOM 532 N N . TRP A 1 74 ? -4.770 -0.887 -20.084 1.00 88.44 74 TRP A N 1
ATOM 533 C CA . TRP A 1 74 ? -4.997 -1.961 -19.114 1.00 88.44 74 TRP A CA 1
ATOM 534 C C . TRP A 1 74 ? -6.178 -2.881 -19.455 1.00 88.44 74 TRP A C 1
ATOM 536 O O . TRP A 1 74 ? -6.292 -3.940 -18.840 1.00 88.44 74 TRP A O 1
ATOM 546 N N . SER A 1 75 ? -7.052 -2.495 -20.395 1.00 84.06 75 SER A N 1
ATOM 547 C CA . SER A 1 75 ? -8.148 -3.349 -20.875 1.00 84.06 75 SER A CA 1
ATOM 548 C C . SER A 1 75 ? -7.773 -4.187 -22.098 1.00 84.06 75 SER A C 1
ATOM 550 O O . SER A 1 75 ? -8.578 -5.011 -22.521 1.00 84.06 75 SER A O 1
ATOM 552 N N . ALA A 1 76 ? -6.574 -4.001 -22.662 1.00 76.69 76 ALA A N 1
ATOM 553 C CA . ALA A 1 76 ? -6.078 -4.848 -23.739 1.00 76.69 76 ALA A CA 1
ATOM 554 C C . ALA A 1 76 ? -5.922 -6.301 -23.270 1.00 76.69 76 ALA A C 1
ATOM 556 O O . ALA A 1 76 ? -5.533 -6.557 -22.124 1.00 76.69 76 ALA A O 1
ATOM 557 N N . ASP A 1 77 ? -6.147 -7.250 -24.180 1.00 71.00 77 ASP A N 1
ATOM 558 C CA . ASP A 1 77 ? -5.818 -8.650 -23.934 1.00 71.00 77 ASP A CA 1
ATOM 559 C C . ASP A 1 77 ? -4.330 -8.774 -23.590 1.00 71.00 77 ASP A C 1
ATOM 561 O O . ASP A 1 77 ? -3.453 -8.312 -24.321 1.00 71.00 77 ASP A O 1
ATOM 565 N N . ASN A 1 78 ? -4.042 -9.388 -22.441 1.00 73.56 78 ASN A N 1
ATOM 566 C CA . ASN A 1 78 ? -2.704 -9.462 -21.853 1.00 73.56 78 ASN A CA 1
ATOM 567 C C . ASN A 1 78 ? -2.054 -8.104 -21.497 1.00 73.56 78 ASN A C 1
ATOM 569 O O . ASN A 1 78 ? -0.832 -8.052 -21.336 1.00 73.56 78 ASN A O 1
ATOM 573 N N . GLY A 1 79 ? -2.821 -7.025 -21.319 1.00 81.00 79 GLY A N 1
ATOM 574 C CA . GLY A 1 79 ? -2.296 -5.745 -20.832 1.00 81.00 79 GLY A CA 1
ATOM 575 C C . GLY A 1 79 ? -1.481 -5.899 -19.533 1.00 81.00 79 GLY A C 1
ATOM 576 O O . GLY A 1 79 ? -1.730 -6.817 -18.739 1.00 81.00 79 GLY A O 1
ATOM 577 N N . PRO A 1 80 ? -0.474 -5.038 -19.298 1.00 89.44 80 PRO A N 1
ATOM 578 C CA . PRO A 1 80 ? 0.386 -5.167 -18.135 1.00 89.44 80 PRO A CA 1
ATOM 579 C C . PRO A 1 80 ? -0.430 -4.956 -16.857 1.00 89.44 80 PRO A C 1
ATOM 581 O O . PRO A 1 80 ? -1.278 -4.070 -16.777 1.00 89.44 80 PRO A O 1
ATOM 584 N N . ALA A 1 81 ? -0.179 -5.785 -15.845 1.00 90.81 81 ALA A N 1
ATOM 585 C CA . ALA A 1 81 ? -0.938 -5.731 -14.598 1.00 90.81 81 ALA A CA 1
ATOM 586 C C . ALA A 1 81 ? -0.500 -4.562 -13.698 1.00 90.81 81 ALA A C 1
ATOM 588 O O . ALA A 1 81 ? -1.251 -4.159 -12.808 1.00 90.81 81 ALA A O 1
ATOM 589 N N . ILE A 1 82 ? 0.680 -3.984 -13.964 1.00 92.38 82 ILE A N 1
ATOM 590 C CA . ILE A 1 82 ? 1.195 -2.845 -13.210 1.00 92.38 82 ILE A CA 1
ATOM 591 C C . ILE A 1 82 ? 0.250 -1.644 -13.275 1.00 92.38 82 ILE A C 1
ATOM 593 O O . ILE A 1 82 ? -0.112 -1.176 -14.355 1.00 92.38 82 ILE A O 1
ATOM 597 N N . GLY A 1 83 ? -0.158 -1.149 -12.105 1.00 87.50 83 GLY A N 1
ATOM 598 C CA . GLY A 1 83 ? -1.034 0.023 -11.996 1.00 87.50 83 GLY A CA 1
ATOM 599 C C . GLY A 1 83 ? -2.428 -0.172 -12.607 1.00 87.50 83 GLY A C 1
ATOM 600 O O . GLY A 1 83 ? -3.091 0.805 -12.961 1.00 87.50 83 GLY A O 1
ATOM 601 N N . ARG A 1 84 ? -2.880 -1.427 -12.770 1.00 90.94 84 ARG A N 1
ATOM 602 C CA . ARG A 1 84 ? -4.199 -1.740 -13.343 1.00 90.94 84 ARG A CA 1
ATOM 603 C C . ARG A 1 84 ? -5.358 -1.271 -12.459 1.00 90.94 84 ARG A C 1
ATOM 605 O O . ARG A 1 84 ? -6.375 -0.822 -12.986 1.00 90.94 84 ARG A O 1
ATOM 612 N N . THR A 1 85 ? -5.218 -1.380 -11.145 1.00 92.44 85 THR A N 1
ATOM 613 C CA . THR A 1 85 ? -6.230 -0.917 -10.194 1.00 92.44 85 THR A CA 1
ATOM 614 C C . THR A 1 85 ? -6.230 0.603 -10.113 1.00 92.44 85 THR A C 1
ATOM 616 O O . THR A 1 85 ? -5.188 1.223 -9.891 1.00 92.44 85 THR A O 1
ATOM 619 N N . ARG A 1 86 ? -7.410 1.218 -10.225 1.00 93.25 86 ARG A N 1
ATOM 620 C CA . ARG A 1 86 ? -7.592 2.638 -9.925 1.00 93.25 86 ARG A CA 1
ATOM 621 C C . ARG A 1 86 ? -7.716 2.821 -8.413 1.00 93.25 86 ARG A C 1
ATOM 623 O O . ARG A 1 86 ? -8.777 2.576 -7.838 1.00 93.25 86 ARG A O 1
ATOM 630 N N . VAL A 1 87 ? -6.626 3.251 -7.786 1.00 94.69 87 VAL A N 1
ATOM 631 C CA . VAL A 1 87 ? -6.607 3.628 -6.368 1.00 94.69 87 VAL A CA 1
ATOM 632 C C . VAL A 1 87 ? -7.042 5.079 -6.197 1.00 94.69 87 VAL A C 1
ATOM 634 O O . VAL A 1 87 ? -6.646 5.949 -6.971 1.00 94.69 87 VAL A O 1
ATOM 637 N N . LEU A 1 88 ? -7.891 5.336 -5.207 1.00 93.31 88 LEU A N 1
ATOM 638 C CA . LEU A 1 88 ? -8.458 6.654 -4.938 1.00 93.31 88 LEU A CA 1
ATOM 639 C C . LEU A 1 88 ? -8.383 6.947 -3.438 1.00 93.31 88 LEU A C 1
ATOM 641 O O . LEU A 1 88 ? -8.731 6.076 -2.642 1.00 93.31 88 LEU A O 1
ATOM 645 N N . PRO A 1 89 ? -7.997 8.160 -3.018 1.00 94.75 89 PRO A N 1
ATOM 646 C CA . PRO A 1 89 ? -8.186 8.583 -1.636 1.00 94.75 89 PRO A CA 1
ATOM 647 C C . PRO A 1 89 ? -9.663 8.480 -1.224 1.00 94.75 89 PRO A C 1
ATOM 649 O O . PRO A 1 89 ? -10.561 8.721 -2.037 1.00 94.75 89 PRO A O 1
ATOM 652 N N . LEU A 1 90 ? -9.923 8.078 0.022 1.00 93.25 90 LEU A N 1
ATOM 653 C CA . LEU A 1 90 ? -11.285 7.858 0.513 1.00 93.25 90 LEU A CA 1
ATOM 654 C C . LEU A 1 90 ? -12.074 9.164 0.652 1.00 93.25 90 LEU A C 1
ATOM 656 O O . LEU A 1 90 ? -13.249 9.189 0.284 1.00 93.25 90 LEU A O 1
ATOM 660 N N . PHE A 1 91 ? -11.450 10.231 1.157 1.00 86.56 91 PHE A N 1
ATOM 661 C CA . PHE A 1 91 ? -12.127 11.483 1.494 1.00 86.56 91 PHE A CA 1
ATOM 662 C C . PHE A 1 91 ? -12.028 12.508 0.366 1.00 86.56 91 PHE A C 1
ATOM 664 O O . PHE A 1 91 ? -10.993 12.660 -0.293 1.00 86.56 91 PHE A O 1
ATOM 671 N N . VAL A 1 92 ? -13.123 13.239 0.172 1.00 69.81 92 VAL A N 1
ATOM 672 C CA . VAL A 1 92 ? -13.263 14.266 -0.855 1.00 69.81 92 VAL A CA 1
ATOM 673 C C . VAL A 1 92 ? -13.753 15.532 -0.157 1.00 69.81 92 VAL A C 1
ATOM 675 O O . VAL A 1 92 ? -14.931 15.601 0.161 1.00 69.81 92 VAL A O 1
ATOM 678 N N . GLN A 1 93 ? -12.847 16.496 0.071 1.00 54.56 93 GLN A N 1
ATOM 679 C CA . GLN A 1 93 ? -13.052 17.954 0.243 1.00 54.56 93 GLN A CA 1
ATOM 680 C C . GLN A 1 93 ? -12.281 18.570 1.430 1.00 54.56 93 GLN A C 1
ATOM 682 O O . GLN A 1 93 ? -12.115 17.928 2.460 1.00 54.56 93 GLN A O 1
ATOM 687 N N . PRO A 1 94 ? -11.765 19.814 1.280 1.00 49.56 94 PRO A N 1
ATOM 688 C CA . PRO A 1 94 ? -11.708 20.613 0.045 1.00 49.56 94 PRO A CA 1
ATOM 689 C C . PRO A 1 94 ? -10.658 20.100 -0.964 1.00 49.56 94 PRO A C 1
ATOM 691 O O . PRO A 1 94 ? -10.515 20.655 -2.050 1.00 49.56 94 PRO A O 1
ATOM 694 N N . ARG A 1 95 ? -9.923 19.028 -0.635 1.00 58.84 95 ARG A N 1
ATOM 695 C CA . ARG A 1 95 ? -9.005 18.306 -1.533 1.00 58.84 95 ARG A CA 1
ATOM 696 C C . ARG A 1 95 ? -9.186 16.799 -1.353 1.00 58.84 95 ARG A C 1
ATOM 698 O O . ARG A 1 95 ? -9.701 16.365 -0.325 1.00 58.84 95 ARG A O 1
ATOM 705 N N . LEU A 1 96 ? -8.765 16.013 -2.345 1.00 71.19 96 LEU A N 1
ATOM 706 C CA . LEU A 1 96 ? -8.635 14.566 -2.176 1.00 71.19 96 LEU A CA 1
ATOM 707 C C . LEU A 1 96 ? -7.663 14.300 -1.028 1.00 71.19 96 LEU A C 1
ATOM 709 O O . LEU A 1 96 ? -6.520 14.762 -1.056 1.00 71.19 96 LEU A O 1
ATOM 713 N N . ASN A 1 97 ? -8.125 13.577 -0.014 1.00 84.12 97 ASN A N 1
ATOM 714 C CA . ASN A 1 97 ? -7.314 13.225 1.137 1.00 84.12 97 ASN A CA 1
ATOM 715 C C . ASN A 1 97 ? -7.569 11.767 1.512 1.00 84.12 97 ASN A C 1
ATOM 717 O O . ASN A 1 97 ? -8.687 11.265 1.439 1.00 84.12 97 ASN A O 1
ATOM 721 N N . ALA A 1 98 ? -6.506 11.076 1.896 1.00 90.50 98 ALA A N 1
ATOM 722 C CA . ALA A 1 98 ? -6.601 9.717 2.399 1.00 90.50 98 ALA A CA 1
ATOM 723 C C . ALA A 1 98 ? -6.671 9.684 3.924 1.00 90.50 98 ALA A C 1
ATOM 725 O O . ALA A 1 98 ? -7.063 8.665 4.462 1.00 90.50 98 ALA A O 1
ATOM 726 N N . LEU A 1 99 ? -6.308 10.764 4.623 1.00 93.31 99 LEU A N 1
ATOM 727 C CA . LEU A 1 99 ? -6.235 10.799 6.081 1.00 93.31 99 LEU A CA 1
ATOM 728 C C . LEU A 1 99 ? -7.480 11.434 6.704 1.00 93.31 99 LEU A C 1
ATOM 730 O O . LEU A 1 99 ? -7.789 12.590 6.416 1.00 93.31 99 LEU A O 1
ATOM 734 N N . TRP A 1 100 ? -8.102 10.722 7.637 1.00 92.06 100 TRP A N 1
ATOM 735 C CA . TRP A 1 100 ? -8.994 11.300 8.634 1.00 92.06 100 TRP A CA 1
ATOM 736 C C . TRP A 1 100 ? -8.308 11.266 10.000 1.00 92.06 100 TRP A C 1
ATOM 738 O O . TRP A 1 100 ? -7.854 10.212 10.449 1.00 92.06 100 TRP A O 1
ATOM 748 N N . MET A 1 101 ? -8.232 12.427 10.647 1.00 89.50 101 MET A N 1
ATOM 749 C CA . MET A 1 101 ? -7.757 12.546 12.023 1.00 89.50 101 MET A CA 1
ATOM 750 C C . MET A 1 101 ? -8.983 12.653 12.926 1.00 89.50 101 MET A C 1
ATOM 752 O O . MET A 1 101 ? -9.772 13.578 12.711 1.00 89.50 101 MET A O 1
ATOM 756 N N . PRO A 1 102 ? -9.165 11.742 13.903 1.00 84.69 102 PRO A N 1
ATOM 757 C CA . PRO A 1 102 ? -10.312 11.780 14.803 1.00 84.69 102 PRO A CA 1
ATOM 758 C C . PRO A 1 102 ? -10.485 13.139 15.476 1.00 84.69 102 PRO A C 1
ATOM 760 O O . PRO A 1 102 ? -11.597 13.652 15.537 1.00 84.69 102 PRO A O 1
ATOM 763 N N . ASN A 1 103 ? -9.376 13.749 15.900 1.00 78.88 103 ASN A N 1
ATOM 764 C CA . ASN A 1 103 ? -9.383 15.014 16.621 1.00 78.88 103 ASN A CA 1
ATOM 765 C C . ASN A 1 103 ? -8.491 16.021 15.892 1.00 78.88 103 ASN A C 1
ATOM 767 O O . ASN A 1 103 ? -7.290 15.803 15.718 1.00 78.88 103 ASN A O 1
ATOM 771 N N . GLN A 1 104 ? -9.077 17.138 15.471 1.00 66.00 104 GLN A N 1
ATOM 772 C CA . GLN A 1 104 ? -8.356 18.243 14.843 1.00 66.00 104 GLN A CA 1
ATOM 773 C C . GLN A 1 104 ? -7.924 19.235 15.939 1.00 66.00 104 GLN A C 1
ATOM 775 O O . GLN A 1 104 ? -8.768 19.885 16.549 1.00 66.00 104 GLN A O 1
ATOM 780 N N . GLY A 1 105 ? -6.616 19.344 16.207 1.00 58.91 105 GLY A N 1
ATOM 781 C CA . GLY A 1 105 ? -6.034 20.308 17.160 1.00 58.91 105 GLY A CA 1
ATOM 782 C C . GLY A 1 105 ? -5.304 19.686 18.359 1.00 58.91 105 GLY A C 1
ATOM 783 O O . GLY A 1 105 ? -5.168 18.470 18.471 1.00 58.91 105 GLY A O 1
ATOM 784 N N . SER A 1 106 ? -4.824 20.540 19.269 1.00 56.19 106 SER A N 1
ATOM 785 C CA . SER A 1 106 ? -4.117 20.174 20.513 1.00 56.19 106 SER A CA 1
ATOM 786 C C . SER A 1 106 ? -5.077 19.707 21.618 1.00 56.19 106 SER A C 1
ATOM 788 O O . SER A 1 106 ? -4.976 20.150 22.761 1.00 56.19 106 SER A O 1
ATOM 790 N N . ALA A 1 107 ? -6.065 18.888 21.262 1.00 67.81 107 ALA A N 1
ATOM 791 C CA . ALA A 1 107 ? -7.124 18.478 22.172 1.00 67.81 107 ALA A CA 1
ATOM 792 C C . ALA A 1 107 ? -6.620 17.438 23.183 1.00 67.81 107 ALA A C 1
ATOM 794 O O . ALA A 1 107 ? -5.847 16.537 22.838 1.00 67.81 107 ALA A O 1
ATOM 795 N N . THR A 1 108 ? -7.083 17.568 24.422 1.00 83.44 108 THR A N 1
ATOM 796 C CA . THR A 1 108 ? -6.982 16.547 25.468 1.00 83.44 108 THR A CA 1
ATOM 797 C C . THR A 1 108 ? -8.322 15.820 25.577 1.00 83.44 108 THR A C 1
ATOM 799 O O . THR A 1 108 ? -9.334 16.287 25.043 1.00 83.44 108 THR A O 1
ATOM 802 N N . LEU A 1 109 ? -8.380 14.682 26.274 1.00 82.00 109 LEU A N 1
ATOM 803 C CA . LEU A 1 109 ? -9.663 14.006 26.500 1.00 82.00 109 LEU A CA 1
ATOM 804 C C . LEU A 1 109 ? -10.645 14.926 27.250 1.00 82.00 109 LEU A C 1
ATOM 806 O O . LEU A 1 109 ? -11.825 15.000 26.901 1.00 82.00 109 LEU A O 1
ATOM 810 N N . LYS A 1 110 ? -10.128 15.693 28.216 1.00 83.44 110 LYS A N 1
ATOM 811 C CA . LYS A 1 110 ? -10.863 16.710 28.979 1.00 83.44 110 LYS A CA 1
ATOM 812 C C . LYS A 1 110 ? -11.463 17.786 28.082 1.00 83.44 110 LYS A C 1
ATOM 814 O O . LYS A 1 110 ? -12.615 18.158 28.264 1.00 83.44 110 LYS A O 1
ATOM 819 N N . SER A 1 111 ? -10.734 18.249 27.064 1.00 82.50 111 SER A N 1
ATOM 820 C CA . SER A 1 111 ? -11.272 19.252 26.141 1.00 82.50 111 SER A CA 1
ATOM 821 C C . SER A 1 111 ? -12.320 18.689 25.176 1.00 82.50 111 SER A C 1
ATOM 823 O O . SER A 1 111 ? -13.106 19.462 24.640 1.00 82.50 111 SER A O 1
ATOM 825 N N . MET A 1 112 ? -12.316 17.377 24.922 1.00 78.31 112 MET A N 1
ATOM 826 C CA . MET A 1 112 ? -13.259 16.723 24.010 1.00 78.31 112 MET A CA 1
ATOM 827 C C . MET A 1 112 ? -14.572 16.317 24.677 1.00 78.31 112 MET A C 1
ATOM 829 O O . MET A 1 112 ? -15.632 16.463 24.077 1.00 78.31 112 MET A O 1
ATOM 833 N N . ILE A 1 113 ? -14.483 15.752 25.881 1.00 78.44 113 ILE A N 1
ATOM 834 C CA . ILE A 1 113 ? -15.619 15.148 26.588 1.00 78.44 113 ILE A CA 1
ATOM 835 C C . ILE A 1 113 ? -16.009 15.993 27.798 1.00 78.44 113 ILE A C 1
ATOM 837 O O . ILE A 1 113 ? -17.190 16.206 28.033 1.00 78.44 113 ILE A O 1
ATOM 841 N N . GLY A 1 114 ? -15.023 16.503 28.539 1.00 65.56 114 GLY A N 1
ATOM 842 C CA . GLY A 1 114 ? -15.208 17.207 29.812 1.00 65.56 114 GLY A CA 1
ATOM 843 C C . GLY A 1 114 ? -15.738 18.640 29.704 1.00 65.56 114 GLY A C 1
ATOM 844 O O . GLY A 1 114 ? -15.733 19.362 30.697 1.00 65.56 114 GLY A O 1
ATOM 845 N N . GLN A 1 115 ? -16.173 19.099 28.526 1.00 66.62 115 GLN A N 1
ATOM 846 C CA . GLN A 1 115 ? -16.765 20.431 28.384 1.00 66.62 115 GLN A CA 1
ATOM 847 C C . GLN A 1 115 ? -18.289 20.370 28.500 1.00 66.62 115 GLN A C 1
ATOM 849 O O . GLN A 1 115 ? -18.942 19.603 27.799 1.00 66.62 115 GLN A O 1
ATOM 854 N N . ASN A 1 116 ? -18.861 21.248 29.329 1.00 70.56 116 ASN A N 1
ATOM 855 C CA . ASN A 1 116 ? -20.312 21.429 29.489 1.00 70.56 116 ASN A CA 1
ATOM 856 C C . ASN A 1 116 ? -21.078 20.175 29.962 1.00 70.56 116 ASN A C 1
ATOM 858 O O . ASN A 1 116 ? -22.270 20.037 29.680 1.00 70.56 116 ASN A O 1
ATOM 862 N N . LEU A 1 117 ? -20.410 19.269 30.678 1.00 80.00 117 LEU A N 1
ATOM 863 C CA . LEU A 1 117 ? -21.060 18.160 31.373 1.00 80.00 117 LEU A CA 1
ATOM 864 C C . LEU A 1 117 ? -21.814 18.671 32.614 1.00 80.00 117 LEU A C 1
ATOM 866 O O . LEU A 1 117 ? -21.418 19.674 33.210 1.00 80.00 117 LEU A O 1
ATOM 870 N N . SER A 1 118 ? -22.892 17.982 33.008 1.00 86.81 118 SER A N 1
ATOM 871 C CA . SER A 1 118 ? -23.501 18.205 34.331 1.00 86.81 118 SER A CA 1
ATOM 872 C C . SER A 1 118 ? -22.561 17.729 35.440 1.00 86.81 118 SER A C 1
ATOM 874 O O . SER A 1 118 ? -21.648 16.947 35.172 1.00 86.81 118 SER A O 1
ATOM 876 N N . ASP A 1 119 ? -22.797 18.155 36.680 1.00 86.44 119 ASP A N 1
ATOM 877 C CA . ASP A 1 119 ? -21.964 17.775 37.829 1.00 86.44 119 ASP A CA 1
ATOM 878 C C . ASP A 1 119 ? -21.846 16.247 37.963 1.00 86.44 119 ASP A C 1
ATOM 880 O O . ASP A 1 119 ? -20.745 15.720 38.083 1.00 86.44 119 ASP A O 1
ATOM 884 N N . GLU A 1 120 ? -22.947 15.508 37.789 1.00 89.38 120 GLU A N 1
ATOM 885 C CA . GLU A 1 120 ? -22.932 14.040 37.856 1.00 89.38 120 GLU A CA 1
ATOM 886 C C . GLU A 1 120 ? -22.122 13.396 36.720 1.00 89.38 120 GLU A C 1
ATOM 888 O O . GLU A 1 120 ? -21.503 12.346 36.898 1.00 89.38 120 GLU A O 1
ATOM 893 N N . HIS A 1 121 ? -22.130 14.005 35.531 1.00 86.19 121 HIS A N 1
ATOM 894 C CA . HIS A 1 121 ? -21.333 13.526 34.403 1.00 86.19 121 HIS A CA 1
ATOM 895 C C . HIS A 1 121 ? -19.847 13.878 34.564 1.00 86.19 121 HIS A C 1
ATOM 897 O O . HIS A 1 121 ? -19.010 13.102 34.105 1.00 86.19 121 HIS A O 1
ATOM 903 N N . ASN A 1 122 ? -19.519 14.995 35.224 1.00 84.75 122 ASN A N 1
ATOM 904 C CA . ASN A 1 122 ? -18.144 15.326 35.606 1.00 84.75 122 ASN A CA 1
ATOM 905 C C . ASN A 1 122 ? -17.611 14.335 36.645 1.00 84.75 122 ASN A C 1
ATOM 907 O O . ASN A 1 122 ? -16.550 13.761 36.427 1.00 84.75 122 ASN A O 1
ATOM 911 N N . ASP A 1 123 ? -18.383 14.034 37.694 1.00 87.56 123 ASP A N 1
ATOM 912 C CA . ASP A 1 123 ? -18.000 13.035 38.701 1.00 87.56 123 ASP A CA 1
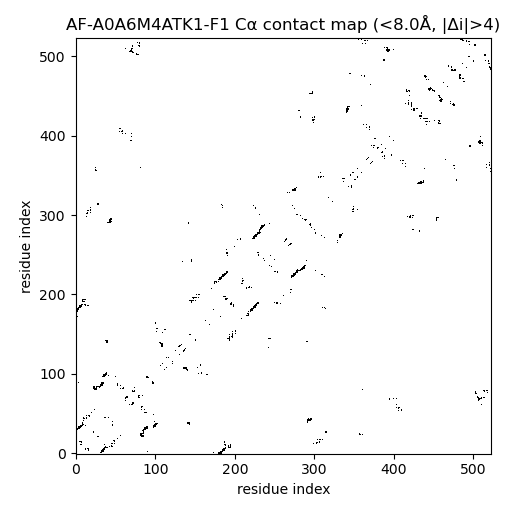ATOM 913 C C . ASP A 1 123 ? -17.747 11.657 38.064 1.00 87.56 123 ASP A C 1
ATOM 915 O O . ASP A 1 123 ? -16.784 10.961 38.396 1.00 87.56 123 ASP A O 1
ATOM 919 N N . LEU A 1 124 ? -18.591 11.255 37.103 1.00 88.38 124 LEU A N 1
ATOM 920 C CA . LEU A 1 124 ? -18.390 10.017 36.350 1.00 88.38 124 LEU A CA 1
ATOM 921 C C . LEU A 1 124 ? -17.136 10.075 35.465 1.00 88.38 124 LEU A C 1
ATOM 923 O O . LEU A 1 124 ? -16.422 9.078 35.355 1.00 88.38 124 LEU A O 1
ATOM 927 N N . PHE A 1 125 ? -16.867 11.212 34.823 1.00 86.25 125 PHE A N 1
ATOM 928 C CA . PHE A 1 125 ? -15.668 11.407 34.011 1.00 86.25 125 PHE A CA 1
ATOM 929 C C . PHE A 1 125 ? -14.395 11.295 34.862 1.00 86.25 125 PHE A C 1
ATOM 931 O O . PHE A 1 125 ? -13.494 10.543 34.490 1.00 86.25 125 PHE A O 1
ATOM 938 N N . ASP A 1 126 ? -14.375 11.930 36.034 1.00 87.00 126 ASP A N 1
ATOM 939 C CA . ASP A 1 126 ? -13.268 11.881 36.996 1.00 87.00 126 ASP A CA 1
ATOM 940 C C . ASP A 1 126 ? -13.082 10.489 37.618 1.00 87.00 126 ASP A C 1
ATOM 942 O O . ASP A 1 126 ? -11.962 10.080 37.929 1.00 87.00 126 ASP A O 1
ATOM 946 N N . MET A 1 127 ? -14.165 9.716 37.754 1.00 87.25 127 MET A N 1
ATOM 947 C CA . MET A 1 127 ? -14.100 8.319 38.189 1.00 87.25 127 MET A CA 1
ATOM 948 C C . MET A 1 127 ? -13.516 7.391 37.110 1.00 87.25 127 MET A C 1
ATOM 950 O O . MET A 1 127 ? -12.840 6.414 37.439 1.00 87.25 127 MET A O 1
ATOM 954 N N . LEU A 1 128 ? -13.809 7.649 35.831 1.00 87.19 128 LEU A N 1
ATOM 955 C CA . LEU A 1 128 ? -13.400 6.791 34.713 1.00 87.19 128 LEU A CA 1
ATOM 956 C C . LEU A 1 128 ? -12.011 7.126 34.159 1.00 87.19 128 LEU A C 1
ATOM 958 O O . LEU A 1 128 ? -11.354 6.230 33.624 1.00 87.19 128 LEU A O 1
ATOM 962 N N . PHE A 1 129 ? -11.584 8.385 34.263 1.00 86.88 129 PHE A N 1
ATOM 963 C CA . PHE A 1 129 ? -10.316 8.877 33.732 1.00 86.88 129 PHE A CA 1
ATOM 964 C C . PHE A 1 129 ? -9.575 9.689 34.785 1.00 86.88 129 PHE A C 1
ATOM 966 O O . PHE A 1 129 ? -10.109 10.650 35.332 1.00 86.88 129 PHE A O 1
ATOM 973 N N . MET A 1 130 ? -8.317 9.342 35.033 1.00 84.06 130 MET A N 1
ATOM 974 C CA . MET A 1 130 ? -7.508 10.002 36.052 1.00 84.06 130 MET A CA 1
ATOM 975 C C . MET A 1 130 ? -7.131 11.432 35.637 1.00 84.06 130 MET A C 1
ATOM 977 O O . MET A 1 130 ? -6.556 11.664 34.567 1.00 84.06 130 MET A O 1
ATOM 981 N N . ASP A 1 131 ? -7.390 12.391 36.525 1.00 82.12 131 ASP A N 1
ATOM 982 C CA . ASP A 1 131 ? -6.969 13.790 36.382 1.00 82.12 131 ASP A CA 1
ATOM 983 C C . ASP A 1 131 ? -5.493 13.966 36.793 1.00 82.12 131 ASP A C 1
ATOM 985 O O . ASP A 1 131 ? -5.164 14.589 37.801 1.00 82.12 131 ASP A O 1
ATOM 989 N N . ASN A 1 132 ? -4.576 13.302 36.079 1.00 70.19 132 ASN A N 1
ATOM 990 C CA . ASN A 1 132 ? -3.153 13.246 36.445 1.00 70.19 132 ASN A CA 1
ATOM 991 C C . ASN A 1 132 ? -2.176 13.506 35.282 1.00 70.19 132 ASN A C 1
ATOM 993 O O . ASN A 1 132 ? -1.072 12.969 35.278 1.00 70.19 132 ASN A O 1
ATOM 997 N N . GLY A 1 133 ? -2.544 14.323 34.287 1.00 70.50 133 GLY A N 1
ATOM 998 C CA . GLY A 1 133 ? -1.685 14.608 33.117 1.00 70.50 133 GLY A CA 1
ATOM 999 C C . GLY A 1 133 ? -1.632 13.482 32.072 1.00 70.50 133 GLY A C 1
ATOM 1000 O O . GLY A 1 133 ? -1.323 13.709 30.904 1.00 70.50 133 GLY A O 1
ATOM 1001 N N . ASP A 1 134 ? -1.975 12.273 32.497 1.00 72.44 134 ASP A N 1
ATOM 1002 C CA . ASP A 1 134 ? -1.695 11.014 31.818 1.00 72.44 134 ASP A CA 1
ATOM 1003 C C . ASP A 1 134 ? -2.921 10.434 31.087 1.00 72.44 134 ASP A C 1
ATOM 1005 O O . ASP A 1 134 ? -2.774 9.613 30.177 1.00 72.44 134 ASP A O 1
ATOM 1009 N N . GLU A 1 135 ? -4.133 10.861 31.456 1.00 81.56 135 GLU A N 1
ATOM 1010 C CA . GLU A 1 135 ? -5.388 10.442 30.815 1.00 81.56 135 GLU A CA 1
ATOM 1011 C C . GLU A 1 135 ? -6.245 11.632 30.390 1.00 81.56 135 GLU A C 1
ATOM 1013 O O . GLU A 1 135 ? -6.388 11.876 29.191 1.00 81.56 135 GLU A O 1
ATOM 1018 N N . GLN A 1 136 ? -6.788 12.390 31.349 1.00 84.12 136 GLN A N 1
ATOM 1019 C CA . GLN A 1 136 ? -7.669 13.519 31.041 1.00 84.12 136 GLN A CA 1
ATOM 1020 C C . GLN A 1 136 ? -6.950 14.621 30.252 1.00 84.12 136 GLN A C 1
ATOM 1022 O O . GLN A 1 136 ? -7.448 15.069 29.217 1.00 84.12 136 GLN A O 1
ATOM 1027 N N . ASP A 1 137 ? -5.764 15.014 30.719 1.00 81.62 137 ASP A N 1
ATOM 1028 C CA . ASP A 1 137 ? -4.945 16.092 30.153 1.00 81.62 137 ASP A CA 1
ATOM 1029 C C . ASP A 1 137 ? -3.900 15.597 29.139 1.00 81.62 137 ASP A C 1
ATOM 1031 O O . ASP A 1 137 ? -3.068 16.373 28.658 1.00 81.62 137 ASP A O 1
ATOM 1035 N N . LEU A 1 138 ? -3.947 14.311 28.773 1.00 79.19 138 LEU A N 1
ATOM 1036 C CA . LEU A 1 138 ? -3.029 13.743 27.794 1.00 79.19 138 LEU A CA 1
ATOM 1037 C C . LEU A 1 138 ? -3.199 14.451 26.445 1.00 79.19 138 LEU A C 1
ATOM 1039 O O . LEU A 1 138 ? -4.271 14.421 25.838 1.00 79.19 138 LEU A O 1
ATOM 1043 N N . GLY A 1 139 ? -2.117 15.041 25.938 1.00 77.00 139 GLY A N 1
ATOM 1044 C CA . GLY A 1 139 ? -2.092 15.618 24.598 1.00 77.00 139 GLY A CA 1
ATOM 1045 C C . GLY A 1 139 ? -2.249 14.536 23.529 1.00 77.00 139 GLY A C 1
ATOM 1046 O O . GLY A 1 139 ? -1.332 13.745 23.303 1.00 77.00 139 GLY A O 1
ATOM 1047 N N . LEU A 1 140 ? -3.387 14.525 22.831 1.00 79.12 140 LEU A N 1
ATOM 1048 C CA . LEU A 1 140 ? -3.742 13.449 21.897 1.00 79.12 140 LEU A CA 1
ATOM 1049 C C . LEU A 1 140 ? -3.013 13.549 20.545 1.00 79.12 140 LEU A C 1
ATOM 1051 O O . LEU A 1 140 ? -3.069 12.618 19.753 1.00 79.12 140 LEU A O 1
ATOM 1055 N N . GLY A 1 141 ? -2.300 14.647 20.267 1.00 66.31 141 GLY A N 1
ATOM 1056 C CA . GLY A 1 141 ? -1.704 14.941 18.954 1.00 66.31 141 GLY A CA 1
ATOM 1057 C C . GLY A 1 141 ? -0.621 13.970 18.458 1.00 66.31 141 GLY A C 1
ATOM 1058 O O . GLY A 1 141 ? -0.380 13.917 17.258 1.00 66.31 141 GLY A O 1
ATOM 1059 N N . ARG A 1 142 ? 0.004 13.180 19.343 1.00 68.69 142 ARG A N 1
ATOM 1060 C CA . ARG A 1 142 ? 0.944 12.093 18.981 1.00 68.69 142 ARG A CA 1
ATOM 1061 C C . ARG A 1 142 ? 0.317 10.704 19.168 1.00 68.69 142 ARG A C 1
ATOM 1063 O O . ARG A 1 142 ? 0.975 9.750 19.570 1.00 68.69 142 ARG A O 1
ATOM 1070 N N . GLY A 1 143 ? -0.992 10.602 18.948 1.00 69.50 143 GLY A N 1
ATOM 1071 C CA . GLY A 1 143 ? -1.758 9.387 19.209 1.00 69.50 143 GLY A CA 1
ATOM 1072 C C . GLY A 1 143 ? -1.947 9.094 20.700 1.00 69.50 143 GLY A C 1
ATOM 1073 O O . GLY A 1 143 ? -1.572 9.866 21.577 1.00 69.50 143 GLY A O 1
ATOM 1074 N N . TYR A 1 144 ? -2.556 7.944 20.994 1.00 71.62 144 TYR A N 1
ATOM 1075 C CA . TYR A 1 144 ? -3.002 7.585 22.352 1.00 71.62 144 TYR A CA 1
ATOM 1076 C C . TYR A 1 144 ? -1.955 6.838 23.189 1.00 71.62 144 TYR A C 1
ATOM 1078 O O . TYR A 1 144 ? -2.286 6.290 24.236 1.00 71.62 144 TYR A O 1
ATOM 1086 N N . ARG A 1 145 ? -0.708 6.746 22.701 1.00 72.88 145 ARG A N 1
ATOM 1087 C CA . ARG A 1 145 ? 0.472 6.226 23.423 1.00 72.88 145 ARG A CA 1
ATOM 1088 C C . ARG A 1 145 ? 0.247 4.916 24.204 1.00 72.88 145 ARG A C 1
ATOM 1090 O O . ARG A 1 145 ? 0.703 4.733 25.324 1.00 72.88 145 ARG A O 1
ATOM 1097 N N . GLY A 1 146 ? -0.503 3.986 23.610 1.00 68.50 146 GLY A N 1
ATOM 1098 C CA . GLY A 1 146 ? -0.796 2.680 24.213 1.00 68.50 146 GLY A CA 1
ATOM 1099 C C . GLY A 1 146 ? -1.957 2.629 25.208 1.00 68.50 146 GLY A C 1
ATOM 1100 O O . GLY A 1 146 ? -2.237 1.553 25.736 1.00 68.50 146 GLY A O 1
ATOM 1101 N N . ARG A 1 147 ? -2.647 3.749 25.444 1.00 75.62 147 ARG A N 1
ATOM 1102 C CA . ARG A 1 147 ? -3.838 3.852 26.298 1.00 75.62 147 ARG A CA 1
ATOM 1103 C C . ARG A 1 147 ? -5.101 3.685 25.457 1.00 75.62 147 ARG A C 1
ATOM 1105 O O . ARG A 1 147 ? -5.726 4.649 25.016 1.00 75.62 147 ARG A O 1
ATOM 1112 N N . ALA A 1 148 ? -5.451 2.430 25.187 1.00 77.62 148 ALA A N 1
ATOM 1113 C CA . ALA A 1 148 ? -6.573 2.098 24.310 1.00 77.62 148 ALA A CA 1
ATOM 1114 C C . ALA A 1 148 ? -7.927 2.610 24.838 1.00 77.62 148 ALA A C 1
ATOM 1116 O O . ALA A 1 148 ? -8.802 2.931 24.035 1.00 77.62 148 ALA A O 1
ATOM 1117 N N . HIS A 1 149 ? -8.109 2.724 26.158 1.00 80.69 149 HIS A N 1
ATOM 1118 C CA . HIS A 1 149 ? -9.341 3.232 26.774 1.00 80.69 149 HIS A CA 1
ATOM 1119 C C . HIS A 1 149 ? -9.546 4.729 26.512 1.00 80.69 149 HIS A C 1
ATOM 1121 O O . HIS A 1 149 ? -10.599 5.101 25.993 1.00 80.69 149 HIS A O 1
ATOM 1127 N N . VAL A 1 150 ? -8.524 5.561 26.757 1.00 82.56 150 VAL A N 1
ATOM 1128 C CA . VAL A 1 150 ? -8.523 7.000 26.415 1.00 82.56 150 VAL A CA 1
ATOM 1129 C C . VAL A 1 150 ? -8.788 7.185 24.923 1.00 82.56 150 VAL A C 1
ATOM 1131 O O . VAL A 1 150 ? -9.666 7.952 24.526 1.00 82.56 150 VAL A O 1
ATOM 1134 N N . GLY A 1 151 ? -8.082 6.416 24.088 1.00 82.62 151 GLY A N 1
ATOM 1135 C CA . GLY A 1 151 ? -8.282 6.470 22.646 1.00 82.62 151 GLY A CA 1
ATOM 1136 C C . GLY A 1 151 ? -9.687 6.080 22.213 1.00 82.62 151 GLY A C 1
ATOM 1137 O O . GLY A 1 151 ? -10.252 6.729 21.340 1.00 82.62 151 GLY A O 1
ATOM 1138 N N . SER A 1 152 ? -10.280 5.055 22.826 1.00 83.75 152 SER A N 1
ATOM 1139 C CA . SER A 1 152 ? -11.627 4.598 22.469 1.00 83.75 152 SER A CA 1
ATOM 1140 C C . SER A 1 152 ? -12.675 5.665 22.779 1.00 83.75 152 SER A C 1
ATOM 1142 O O . SER A 1 152 ? -13.545 5.915 21.947 1.00 83.75 152 SER A O 1
ATOM 1144 N N . ALA A 1 153 ? -12.568 6.336 23.930 1.00 84.75 153 ALA A N 1
ATOM 1145 C CA . ALA A 1 153 ? -13.469 7.424 24.307 1.00 84.75 153 ALA A CA 1
ATOM 1146 C C . ALA A 1 153 ? -13.354 8.626 23.352 1.00 84.75 153 ALA A C 1
ATOM 1148 O O . ALA A 1 153 ? -14.368 9.131 22.860 1.00 84.75 153 ALA A O 1
ATOM 1149 N N . ALA A 1 154 ? -12.125 9.023 23.008 1.00 84.25 154 ALA A N 1
ATOM 1150 C CA . ALA A 1 154 ? -11.880 10.075 22.025 1.00 84.25 154 ALA A CA 1
ATOM 1151 C C . ALA A 1 154 ? -12.443 9.705 20.637 1.00 84.25 154 ALA A C 1
ATOM 1153 O O . ALA A 1 154 ? -13.170 10.488 20.029 1.00 84.25 154 ALA A O 1
ATOM 1154 N N . PHE A 1 155 ? -12.194 8.480 20.160 1.00 85.94 155 PHE A N 1
ATOM 1155 C CA . PHE A 1 155 ? -12.725 7.990 18.883 1.00 85.94 155 PHE A CA 1
ATOM 1156 C C . PHE A 1 155 ? -14.253 7.981 18.830 1.00 85.94 155 PHE A C 1
ATOM 1158 O O . PHE A 1 155 ? -14.825 8.372 17.813 1.00 85.94 155 PHE A O 1
ATOM 1165 N N . VAL A 1 156 ? -14.918 7.512 19.892 1.00 86.19 156 VAL A N 1
ATOM 1166 C CA . VAL A 1 156 ? -16.387 7.513 19.961 1.00 86.19 156 VAL A CA 1
ATOM 1167 C C . VAL A 1 156 ? -16.905 8.939 19.835 1.00 86.19 156 VAL A C 1
ATOM 1169 O O . VAL A 1 156 ? -17.760 9.177 18.987 1.00 86.19 156 VAL A O 1
ATOM 1172 N N . THR A 1 157 ? -16.333 9.869 20.601 1.00 84.19 157 THR A N 1
ATOM 1173 C CA . THR A 1 157 ? -16.704 11.291 20.586 1.00 84.19 157 THR A CA 1
ATOM 1174 C C . THR A 1 157 ? -16.570 11.883 19.184 1.00 84.19 157 THR A C 1
ATOM 1176 O O . THR A 1 157 ? -17.525 12.454 18.657 1.00 84.19 157 THR A O 1
ATOM 1179 N N . ALA A 1 158 ? -15.428 11.649 18.529 1.00 85.94 158 ALA A N 1
ATOM 1180 C CA . ALA A 1 158 ? -15.187 12.097 17.163 1.00 85.94 158 ALA A CA 1
ATOM 1181 C C . ALA A 1 158 ? -16.220 11.533 16.171 1.00 85.94 158 ALA A C 1
ATOM 1183 O O . ALA A 1 158 ? -16.749 12.264 15.340 1.00 85.94 158 ALA A O 1
ATOM 1184 N N . LEU A 1 159 ? -16.550 10.239 16.257 1.00 86.31 159 LEU A N 1
ATOM 1185 C CA . LEU A 1 159 ? -17.502 9.564 15.357 1.00 86.31 159 LEU A CA 1
ATOM 1186 C C . LEU A 1 159 ? -18.981 9.886 15.634 1.00 86.31 159 LEU A C 1
ATOM 1188 O O . LEU A 1 159 ? -19.854 9.487 14.848 1.00 86.31 159 LEU A O 1
ATOM 1192 N N . THR A 1 160 ? -19.277 10.525 16.765 1.00 84.50 160 THR A N 1
ATOM 1193 C CA . THR A 1 160 ? -20.616 11.022 17.112 1.00 84.50 160 THR A CA 1
ATOM 1194 C C . THR A 1 160 ? -20.837 12.480 16.736 1.00 84.50 160 THR A C 1
ATOM 1196 O O . THR A 1 160 ? -21.982 12.925 16.778 1.00 84.50 160 THR A O 1
ATOM 1199 N N . ASP A 1 161 ? -19.788 13.202 16.335 1.00 80.94 161 ASP A N 1
ATOM 1200 C CA . ASP A 1 161 ? -19.932 14.554 15.800 1.00 80.94 161 ASP A CA 1
ATOM 1201 C C . ASP A 1 161 ? -20.851 14.540 14.564 1.00 80.94 161 ASP A C 1
ATOM 1203 O O . ASP A 1 161 ? -20.707 13.712 13.658 1.00 80.94 161 ASP A O 1
ATOM 1207 N N . GLN A 1 162 ? -21.829 15.448 14.552 1.00 68.69 162 GLN A N 1
ATOM 1208 C CA . GLN A 1 162 ? -22.826 15.562 13.488 1.00 68.69 162 GLN A CA 1
ATOM 1209 C C . GLN A 1 162 ? -22.196 15.973 12.152 1.00 68.69 162 GLN A C 1
ATOM 1211 O O . GLN A 1 162 ? -22.712 15.591 11.104 1.00 68.69 162 GLN A O 1
ATOM 1216 N N . ASN A 1 163 ? -21.065 16.686 12.184 1.00 74.88 163 ASN A N 1
ATOM 1217 C CA . ASN A 1 163 ? -20.334 17.139 10.996 1.00 74.88 163 ASN A CA 1
ATOM 1218 C C . ASN A 1 163 ? -19.056 16.318 10.758 1.00 74.88 163 ASN A C 1
ATOM 1220 O O . ASN A 1 163 ? -18.010 16.854 10.399 1.00 74.88 163 ASN A O 1
ATOM 1224 N N . ASN A 1 164 ? -19.119 15.006 10.988 1.00 86.25 164 ASN A N 1
ATOM 1225 C CA . ASN A 1 164 ? -17.971 14.132 10.798 1.00 86.25 164 ASN A CA 1
ATOM 1226 C C . ASN A 1 164 ? -17.791 13.726 9.318 1.00 86.25 164 ASN A C 1
ATOM 1228 O O . ASN A 1 164 ? -18.556 12.915 8.787 1.00 86.25 164 ASN A O 1
ATOM 1232 N N . ASP A 1 165 ? -16.721 14.220 8.688 1.00 86.12 165 ASP A N 1
ATOM 1233 C CA . ASP A 1 165 ? -16.363 13.931 7.287 1.00 86.12 165 ASP A CA 1
ATOM 1234 C C . ASP A 1 165 ? -16.226 12.433 6.985 1.00 86.12 165 ASP A C 1
ATOM 1236 O O . ASP A 1 165 ? -16.632 11.958 5.922 1.00 86.12 165 ASP A O 1
ATOM 1240 N N . PHE A 1 166 ? -15.660 11.666 7.923 1.00 90.25 166 PHE A N 1
ATOM 1241 C CA . PHE A 1 166 ? -15.511 10.224 7.771 1.00 90.25 166 PHE A CA 1
ATOM 1242 C C . PHE A 1 166 ? -16.878 9.541 7.705 1.00 90.25 166 PHE A C 1
ATOM 1244 O O . PHE A 1 166 ? -17.139 8.754 6.795 1.00 90.25 166 PHE A O 1
ATOM 1251 N N . VAL A 1 167 ? -17.767 9.850 8.650 1.00 91.44 167 VAL A N 1
ATOM 1252 C CA . VAL A 1 167 ? -19.110 9.267 8.726 1.00 91.44 167 VAL A CA 1
ATOM 1253 C C . VAL A 1 167 ? -19.920 9.665 7.501 1.00 91.44 167 VAL A C 1
ATOM 1255 O O . VAL A 1 167 ? -20.494 8.779 6.871 1.00 91.44 167 VAL A O 1
ATOM 1258 N N . GLY A 1 168 ? -19.906 10.946 7.121 1.00 91.12 168 GLY A N 1
ATOM 1259 C CA . GLY A 1 168 ? -20.606 11.433 5.932 1.00 91.12 168 GLY A CA 1
ATOM 1260 C C . GLY A 1 168 ? -20.140 10.725 4.658 1.00 91.12 168 GLY A C 1
ATOM 1261 O O . GLY A 1 168 ? -20.960 10.217 3.891 1.00 91.12 168 GLY A O 1
ATOM 1262 N N . ARG A 1 169 ? -18.821 10.577 4.471 1.00 91.69 169 ARG A N 1
ATOM 1263 C CA . ARG A 1 169 ? -18.264 9.873 3.308 1.00 91.69 169 ARG A CA 1
ATOM 1264 C C . ARG A 1 169 ? -18.617 8.387 3.287 1.00 91.69 169 ARG A C 1
ATOM 1266 O O . ARG A 1 169 ? -18.923 7.837 2.229 1.00 91.69 169 ARG A O 1
ATOM 1273 N N . MET A 1 170 ? -18.577 7.723 4.440 1.00 93.62 170 MET A N 1
ATOM 1274 C CA . MET A 1 170 ? -18.965 6.316 4.530 1.00 93.62 170 MET A CA 1
ATOM 1275 C C . MET A 1 170 ? -20.465 6.133 4.294 1.00 93.62 170 MET A C 1
ATOM 1277 O O . MET A 1 170 ? -20.837 5.187 3.611 1.00 93.62 170 MET A O 1
ATOM 1281 N N . GLN A 1 171 ? -21.321 7.038 4.779 1.00 92.00 171 GLN A N 1
ATOM 1282 C CA . GLN A 1 171 ? -22.758 7.026 4.478 1.00 92.00 171 GLN A CA 1
ATOM 1283 C C . GLN A 1 171 ? -23.016 7.171 2.977 1.00 92.00 171 GLN A C 1
ATOM 1285 O O . GLN A 1 171 ? -23.786 6.391 2.425 1.00 92.00 171 GLN A O 1
ATOM 1290 N N . GLU A 1 172 ? -22.338 8.111 2.315 1.00 91.44 172 GLU A N 1
ATOM 1291 C CA . GLU A 1 172 ? -22.440 8.317 0.867 1.00 91.44 172 GLU A CA 1
ATOM 1292 C C . GLU A 1 172 ? -22.093 7.035 0.094 1.00 91.44 172 GLU A C 1
ATOM 1294 O O . GLU A 1 172 ? -22.898 6.545 -0.694 1.00 91.44 172 GLU A O 1
ATOM 1299 N N . LEU A 1 173 ? -20.923 6.446 0.362 1.00 91.75 173 LEU A N 1
ATOM 1300 C CA . LEU A 1 173 ? -20.464 5.248 -0.345 1.00 91.75 173 LEU A CA 1
ATOM 1301 C C . LEU A 1 173 ? -21.280 3.997 0.003 1.00 91.75 173 LEU A C 1
ATOM 1303 O O . LEU A 1 173 ? -21.496 3.140 -0.847 1.00 91.75 173 LEU A O 1
ATOM 1307 N N . MET A 1 174 ? -21.732 3.864 1.250 1.00 92.25 174 MET A N 1
ATOM 1308 C CA . MET A 1 174 ? -22.496 2.696 1.687 1.00 92.25 174 MET A CA 1
ATOM 1309 C C . MET A 1 174 ? -23.962 2.746 1.258 1.00 92.25 174 MET A C 1
ATOM 1311 O O . MET A 1 174 ? -24.569 1.684 1.167 1.00 92.25 174 MET A O 1
ATOM 1315 N N . ASN A 1 175 ? -24.542 3.931 1.038 1.00 89.56 175 ASN A N 1
ATOM 1316 C CA . ASN A 1 175 ? -25.968 4.090 0.731 1.00 89.56 175 ASN A CA 1
ATOM 1317 C C . ASN A 1 175 ? -26.264 4.391 -0.742 1.00 89.56 175 ASN A C 1
ATOM 1319 O O . ASN A 1 175 ? -27.435 4.494 -1.095 1.00 89.56 175 ASN A O 1
ATOM 1323 N N . ASP A 1 176 ? -25.248 4.564 -1.590 1.00 82.69 176 ASP A N 1
ATOM 1324 C CA . ASP A 1 176 ? -25.455 4.862 -3.007 1.00 82.69 176 ASP A CA 1
ATOM 1325 C C . ASP A 1 176 ? -26.219 3.711 -3.698 1.00 82.69 176 ASP A C 1
ATOM 1327 O O . ASP A 1 176 ? -25.681 2.607 -3.822 1.00 82.69 176 ASP A O 1
ATOM 1331 N N . PRO A 1 177 ? -27.459 3.937 -4.173 1.00 67.12 177 PRO A N 1
ATOM 1332 C CA . PRO A 1 177 ? -28.279 2.894 -4.784 1.00 67.12 177 PRO A CA 1
ATOM 1333 C C . PRO A 1 177 ? -27.776 2.469 -6.172 1.00 67.12 177 PRO A C 1
ATOM 1335 O O . PRO A 1 177 ? -28.187 1.423 -6.674 1.00 67.12 177 PRO A O 1
ATOM 1338 N N . GLN A 1 178 ? -26.900 3.259 -6.807 1.00 73.00 178 GLN A N 1
ATOM 1339 C CA . GLN A 1 178 ? -26.208 2.870 -8.043 1.00 73.00 178 GLN A CA 1
ATOM 1340 C C . GLN A 1 178 ? -25.033 1.928 -7.753 1.00 73.00 178 GLN A C 1
ATOM 1342 O O . GLN A 1 178 ? -24.562 1.209 -8.641 1.00 73.00 178 GLN A O 1
ATOM 1347 N N . GLN A 1 179 ? -24.546 1.905 -6.511 1.00 69.75 179 GLN A N 1
ATOM 1348 C CA . GLN A 1 179 ? -23.514 0.976 -6.090 1.00 69.75 179 GLN A CA 1
ATOM 1349 C C . GLN A 1 179 ? -24.165 -0.354 -5.719 1.00 69.75 179 GLN A C 1
ATOM 1351 O O . GLN A 1 179 ? -24.983 -0.441 -4.813 1.00 69.75 179 GLN A O 1
ATOM 1356 N N . GLY A 1 180 ? -23.784 -1.417 -6.434 1.00 82.00 180 GLY A N 1
ATOM 1357 C CA . GLY A 1 180 ? -24.131 -2.789 -6.056 1.00 82.00 180 GLY A CA 1
ATOM 1358 C C . GLY A 1 180 ? -23.448 -3.205 -4.742 1.00 82.00 180 GLY A C 1
ATOM 1359 O O . GLY A 1 180 ? -23.631 -2.602 -3.693 1.00 82.00 180 GLY A O 1
ATOM 1360 N N . LYS A 1 181 ? -22.614 -4.248 -4.781 1.00 88.56 181 LYS A N 1
ATOM 1361 C CA . LYS A 1 181 ? -21.846 -4.687 -3.601 1.00 88.56 181 LYS A CA 1
ATOM 1362 C C . LYS A 1 181 ? -20.842 -3.614 -3.142 1.00 88.56 181 LYS A C 1
ATOM 1364 O O . LYS A 1 181 ? -20.081 -3.106 -3.977 1.00 88.56 181 LYS A O 1
ATOM 1369 N N . VAL A 1 182 ? -20.795 -3.350 -1.834 1.00 93.25 182 VAL A N 1
ATOM 1370 C CA . VAL A 1 182 ? -19.791 -2.502 -1.170 1.00 93.25 182 VAL A CA 1
ATOM 1371 C C . VAL A 1 182 ? -18.977 -3.373 -0.215 1.00 93.25 182 VAL A C 1
ATOM 1373 O O . VAL A 1 182 ? -19.521 -3.974 0.703 1.00 93.25 182 VAL A O 1
ATOM 1376 N N . ASN A 1 183 ? -17.671 -3.457 -0.425 1.00 94.62 183 ASN A N 1
ATOM 1377 C CA . ASN A 1 183 ? -16.752 -4.232 0.399 1.00 94.62 183 ASN A CA 1
ATOM 1378 C C . ASN A 1 183 ? -15.876 -3.271 1.199 1.00 94.62 183 ASN A C 1
ATOM 1380 O O . ASN A 1 183 ? -15.110 -2.509 0.612 1.00 94.62 183 ASN A O 1
ATOM 1384 N N . ILE A 1 184 ? -15.956 -3.321 2.525 1.00 96.56 184 ILE A N 1
ATOM 1385 C CA . ILE A 1 184 ? -15.124 -2.521 3.424 1.00 96.56 184 ILE A CA 1
ATOM 1386 C C . ILE A 1 184 ? -14.173 -3.459 4.153 1.00 96.56 184 ILE A C 1
ATOM 1388 O O . ILE A 1 184 ? -14.620 -4.394 4.809 1.00 96.56 184 ILE A O 1
ATOM 1392 N N . PHE A 1 185 ? -12.871 -3.205 4.064 1.00 96.94 185 PHE A N 1
ATOM 1393 C CA . PHE A 1 185 ? -11.847 -3.947 4.785 1.00 96.94 185 PHE A CA 1
ATOM 1394 C C . PHE A 1 185 ? -11.064 -3.009 5.700 1.00 96.94 185 PHE A C 1
ATOM 1396 O O . PHE A 1 185 ? -10.434 -2.062 5.227 1.00 96.94 185 PHE A O 1
ATOM 1403 N N . ILE A 1 186 ? -11.100 -3.265 7.006 1.00 97.12 186 ILE A N 1
ATOM 1404 C CA . ILE A 1 186 ? -10.364 -2.476 8.001 1.00 97.12 186 ILE A CA 1
ATOM 1405 C C . ILE A 1 186 ? -9.126 -3.255 8.438 1.00 97.12 186 ILE A C 1
ATOM 1407 O O . ILE A 1 186 ? -9.203 -4.458 8.682 1.00 97.12 186 ILE A O 1
ATOM 1411 N N . VAL A 1 187 ? -7.991 -2.578 8.585 1.00 96.62 187 VAL A N 1
ATOM 1412 C CA . VAL A 1 187 ? -6.759 -3.154 9.135 1.00 96.62 187 VAL A CA 1
ATOM 1413 C C . VAL A 1 187 ? -6.250 -2.308 10.296 1.00 96.62 187 VAL A C 1
ATOM 1415 O O . VAL A 1 187 ? -6.264 -1.080 10.239 1.00 96.62 187 VAL A O 1
ATOM 1418 N N . GLY A 1 188 ? -5.806 -2.955 11.367 1.00 94.38 188 GLY A N 1
ATOM 1419 C CA . GLY A 1 188 ? -5.280 -2.288 12.559 1.00 94.38 188 GLY A CA 1
ATOM 1420 C C . GLY A 1 188 ? -4.492 -3.256 13.433 1.00 94.38 188 GLY A C 1
ATOM 1421 O O . GLY A 1 188 ? -4.376 -4.437 13.109 1.00 94.38 188 GLY A O 1
ATOM 1422 N N . SER A 1 189 ? -3.932 -2.770 14.539 1.00 91.94 189 SER A N 1
ATOM 1423 C CA . SER A 1 189 ? -3.153 -3.593 15.470 1.00 91.94 189 SER A CA 1
ATOM 1424 C C . SER A 1 189 ? -3.786 -3.695 16.850 1.00 91.94 189 SER A C 1
ATOM 1426 O O . SER A 1 189 ? -4.451 -2.774 17.313 1.00 91.94 189 SER A O 1
ATOM 1428 N N . ALA A 1 190 ? -3.543 -4.820 17.523 1.00 88.00 190 ALA A N 1
ATOM 1429 C CA . ALA A 1 190 ? -3.994 -5.076 18.892 1.00 88.00 190 ALA A CA 1
ATOM 1430 C C . ALA A 1 190 ? -3.107 -4.416 19.964 1.00 88.00 190 ALA A C 1
ATOM 1432 O O . ALA A 1 190 ? -3.471 -4.396 21.134 1.00 88.00 190 ALA A O 1
ATOM 1433 N N . PHE A 1 191 ? -1.929 -3.918 19.578 1.00 81.19 191 PHE A N 1
ATOM 1434 C CA . PHE A 1 191 ? -0.874 -3.486 20.501 1.00 81.19 191 PHE A CA 1
ATOM 1435 C C . PHE A 1 191 ? -0.434 -2.023 20.319 1.00 81.19 191 PHE A C 1
ATOM 1437 O O . PHE A 1 191 ? 0.313 -1.507 21.146 1.00 81.19 191 PHE A O 1
ATOM 1444 N N . GLY A 1 192 ? -0.881 -1.342 19.258 1.00 76.00 192 GLY A N 1
ATOM 1445 C CA . GLY A 1 192 ? -0.633 0.091 19.057 1.00 76.00 192 GLY A CA 1
ATOM 1446 C C . GLY A 1 192 ? -1.699 0.964 19.726 1.00 76.00 192 GLY A C 1
ATOM 1447 O O . GLY A 1 192 ? -2.835 0.530 19.877 1.00 76.00 192 GLY A O 1
ATOM 1448 N N . GLY A 1 193 ? -1.376 2.217 20.070 1.00 78.12 193 GLY A N 1
ATOM 1449 C CA . GLY A 1 193 ? -2.329 3.144 20.708 1.00 78.12 193 GLY A CA 1
ATOM 1450 C C . GLY A 1 193 ? -3.558 3.448 19.841 1.00 78.12 193 GLY A C 1
ATOM 1451 O O . GLY A 1 193 ? -4.681 3.106 20.202 1.00 78.12 193 GLY A O 1
ATOM 1452 N N . THR A 1 194 ? -3.347 4.051 18.666 1.00 85.69 194 THR A N 1
ATOM 1453 C CA . THR A 1 194 ? -4.431 4.379 17.720 1.00 85.69 194 THR A CA 1
ATOM 1454 C C . THR A 1 194 ? -5.084 3.142 17.119 1.00 85.69 194 THR A C 1
ATOM 1456 O O . THR A 1 194 ? -6.306 3.088 17.022 1.00 85.69 194 THR A O 1
ATOM 1459 N N . GLY A 1 195 ? -4.288 2.131 16.757 1.00 86.31 195 GLY A N 1
ATOM 1460 C CA . GLY A 1 195 ? -4.792 0.880 16.190 1.00 86.31 195 GLY A CA 1
ATOM 1461 C C . GLY A 1 195 ? -5.755 0.158 17.135 1.00 86.31 195 GLY A C 1
ATOM 1462 O O . GLY A 1 195 ? -6.883 -0.135 16.738 1.00 86.31 195 GLY A O 1
ATOM 1463 N N . ALA A 1 196 ? -5.348 -0.060 18.391 1.00 85.06 196 ALA A N 1
ATOM 1464 C CA . ALA A 1 196 ? -6.131 -0.839 19.349 1.00 85.06 196 ALA A CA 1
ATOM 1465 C C . ALA A 1 196 ? -7.423 -0.129 19.775 1.00 85.06 196 ALA A C 1
ATOM 1467 O O . ALA A 1 196 ? -8.433 -0.791 20.000 1.00 85.06 196 ALA A O 1
ATOM 1468 N N . ALA A 1 197 ? -7.411 1.205 19.848 1.00 86.00 197 ALA A N 1
ATOM 1469 C CA . ALA A 1 197 ? -8.593 2.005 20.162 1.00 86.00 197 ALA A CA 1
ATOM 1470 C C . ALA A 1 197 ? -9.539 2.182 18.961 1.00 86.00 197 ALA A C 1
ATOM 1472 O O . ALA A 1 197 ? -10.760 2.019 19.064 1.00 86.00 197 ALA A O 1
ATOM 1473 N N . GLY A 1 198 ? -8.971 2.540 17.809 1.00 89.12 198 GLY A N 1
ATOM 1474 C CA . GLY A 1 198 ? -9.725 2.950 16.632 1.00 89.12 198 GLY A CA 1
ATOM 1475 C C . GLY A 1 198 ? -10.341 1.781 15.878 1.00 89.12 198 GLY A C 1
ATOM 1476 O O . GLY A 1 198 ? -11.492 1.873 15.463 1.00 89.12 198 GLY A O 1
ATOM 1477 N N . PHE A 1 199 ? -9.620 0.664 15.735 1.00 91.88 199 PHE A N 1
ATOM 1478 C CA . PHE A 1 199 ? -10.082 -0.483 14.954 1.00 91.88 199 PHE A CA 1
ATOM 1479 C C . PHE A 1 199 ? -11.440 -1.042 15.424 1.00 91.88 199 PHE A C 1
ATOM 1481 O O . PHE A 1 199 ? -12.361 -1.107 14.604 1.00 91.88 199 PHE A O 1
ATOM 1488 N N . PRO A 1 200 ? -11.636 -1.409 16.709 1.00 89.69 200 PRO A N 1
ATOM 1489 C CA . PRO A 1 200 ? -12.905 -1.990 17.137 1.00 89.69 200 PRO A CA 1
ATOM 1490 C C . PRO A 1 200 ? -14.029 -0.950 17.169 1.00 89.69 200 PRO A C 1
ATOM 1492 O O . PRO A 1 200 ? -15.180 -1.259 16.857 1.00 89.69 200 PRO A O 1
ATOM 1495 N N . THR A 1 201 ? -13.700 0.295 17.517 1.00 90.81 201 THR A N 1
ATOM 1496 C CA . THR A 1 201 ? -14.662 1.400 17.575 1.00 90.81 201 THR A CA 1
ATOM 1497 C C . THR A 1 201 ? -15.206 1.725 16.190 1.00 90.81 201 THR A C 1
ATOM 1499 O O . THR A 1 201 ? -16.422 1.835 16.007 1.00 90.81 201 THR A O 1
ATOM 1502 N N . LEU A 1 202 ? -14.319 1.791 15.197 1.00 93.19 202 LEU A N 1
ATOM 1503 C CA . LEU A 1 202 ? -14.695 2.023 13.815 1.00 93.19 202 LEU A CA 1
ATOM 1504 C C . LEU A 1 202 ? -15.497 0.851 13.239 1.00 93.19 202 LEU A C 1
ATOM 1506 O O . LEU A 1 202 ? -16.531 1.069 12.606 1.00 93.19 202 LEU A O 1
ATOM 1510 N N . ALA A 1 203 ? -15.069 -0.387 13.500 1.00 92.75 203 ALA A N 1
ATOM 1511 C CA . ALA A 1 203 ? -15.782 -1.578 13.046 1.00 92.75 203 ALA A CA 1
ATOM 1512 C C . ALA A 1 203 ? -17.231 -1.609 13.557 1.00 92.75 203 ALA A C 1
ATOM 1514 O O . ALA A 1 203 ? -18.156 -1.821 12.773 1.00 92.75 203 ALA A O 1
ATOM 1515 N N . ARG A 1 204 ? -17.454 -1.305 14.845 1.00 92.06 204 ARG A N 1
ATOM 1516 C CA . ARG A 1 204 ? -18.809 -1.185 15.407 1.00 92.06 204 ARG A CA 1
ATOM 1517 C C . ARG A 1 204 ? -19.625 -0.082 14.751 1.00 92.06 204 ARG A C 1
ATOM 1519 O O . ARG A 1 204 ? -20.796 -0.303 14.453 1.00 92.06 204 ARG A O 1
ATOM 1526 N N . LYS A 1 205 ? -19.042 1.100 14.528 1.00 93.56 205 LYS A N 1
ATOM 1527 C CA . LYS A 1 205 ? -19.744 2.218 13.877 1.00 93.56 205 LYS A CA 1
ATOM 1528 C C . LYS A 1 205 ? -20.211 1.825 12.476 1.00 93.56 205 LYS A C 1
ATOM 1530 O O . LYS A 1 205 ? -21.385 2.009 12.169 1.00 93.56 205 LYS A O 1
ATOM 1535 N N . LEU A 1 206 ? -19.336 1.227 11.670 1.00 94.31 206 LEU A N 1
ATOM 1536 C CA . LEU A 1 206 ? -19.671 0.769 10.319 1.00 94.31 206 LEU A CA 1
ATOM 1537 C C . LEU A 1 206 ? -20.699 -0.368 10.334 1.00 94.31 206 LEU A C 1
ATOM 1539 O O . LEU A 1 206 ? -21.627 -0.360 9.525 1.00 94.31 206 LEU A O 1
ATOM 1543 N N . ASN A 1 207 ? -20.593 -1.298 11.288 1.00 92.69 207 ASN A N 1
ATOM 1544 C CA . ASN A 1 207 ? -21.584 -2.357 11.457 1.00 92.69 207 ASN A CA 1
ATOM 1545 C C . ASN A 1 207 ? -22.963 -1.798 11.848 1.00 92.69 207 ASN A C 1
ATOM 1547 O O . ASN A 1 207 ? -23.976 -2.236 11.314 1.00 92.69 207 ASN A O 1
ATOM 1551 N N . ARG A 1 208 ? -23.025 -0.798 12.735 1.00 92.94 208 ARG A N 1
ATOM 1552 C CA . ARG A 1 208 ? -24.284 -0.109 13.062 1.00 92.94 208 ARG A CA 1
ATOM 1553 C C . ARG A 1 208 ? -24.849 0.615 11.848 1.00 92.94 208 ARG A C 1
ATOM 1555 O O . ARG A 1 208 ? -26.030 0.469 11.575 1.00 92.94 208 ARG A O 1
ATOM 1562 N N . MET A 1 209 ? -24.004 1.323 11.096 1.00 92.94 209 MET A N 1
ATOM 1563 C CA . MET A 1 209 ? -24.416 2.027 9.881 1.00 92.94 209 MET A CA 1
ATOM 1564 C C . MET A 1 209 ? -25.040 1.069 8.865 1.00 92.94 209 MET A C 1
ATOM 1566 O O . MET A 1 209 ? -26.168 1.289 8.457 1.00 92.94 209 MET A O 1
ATOM 1570 N N . ARG A 1 210 ? -24.382 -0.036 8.490 1.00 91.44 210 ARG A N 1
ATOM 1571 C CA . ARG A 1 210 ? -24.954 -0.963 7.489 1.00 91.44 210 ARG A CA 1
ATOM 1572 C C . ARG A 1 210 ? -26.252 -1.653 7.932 1.00 91.44 210 ARG A C 1
ATOM 1574 O O . ARG A 1 210 ? -26.987 -2.136 7.080 1.00 91.44 210 ARG A O 1
ATOM 1581 N N . ASN A 1 211 ? -26.512 -1.722 9.237 1.00 91.19 211 ASN A N 1
ATOM 1582 C CA . ASN A 1 211 ? -27.725 -2.313 9.807 1.00 91.19 211 ASN A CA 1
ATOM 1583 C C . ASN A 1 211 ? -28.797 -1.266 10.156 1.00 91.19 211 ASN A C 1
ATOM 1585 O O . ASN A 1 211 ? -29.868 -1.632 10.640 1.00 91.19 211 ASN A O 1
ATOM 1589 N N . ASP A 1 212 ? -28.525 0.021 9.930 1.00 91.88 212 ASP A N 1
ATOM 1590 C CA . ASP A 1 212 ? -29.496 1.087 10.132 1.00 91.88 212 ASP A CA 1
ATOM 1591 C C . ASP A 1 212 ? -30.655 0.924 9.126 1.00 91.88 212 ASP A C 1
ATOM 1593 O O . ASP A 1 212 ? -30.403 0.817 7.923 1.00 91.88 212 ASP A O 1
ATOM 1597 N N . PRO A 1 213 ? -31.928 0.913 9.569 1.00 89.50 213 PRO A N 1
ATOM 1598 C CA . PRO A 1 213 ? -33.079 0.787 8.673 1.00 89.50 213 PRO A CA 1
ATOM 1599 C C . PRO A 1 213 ? -33.163 1.867 7.584 1.00 89.50 213 PRO A C 1
ATOM 1601 O O . PRO A 1 213 ? -33.816 1.652 6.564 1.00 89.50 213 PRO A O 1
ATOM 1604 N N . THR A 1 214 ? -32.525 3.023 7.791 1.00 90.19 214 THR A N 1
ATOM 1605 C CA . THR A 1 214 ? -32.465 4.122 6.813 1.00 90.19 214 THR A CA 1
ATOM 1606 C C . THR A 1 214 ? -31.450 3.874 5.690 1.00 90.19 214 THR A C 1
ATOM 1608 O O . THR A 1 214 ? -31.516 4.522 4.642 1.00 90.19 214 THR A O 1
ATOM 1611 N N . MET A 1 215 ? -30.536 2.913 5.862 1.00 88.88 215 MET A N 1
ATOM 1612 C CA . MET A 1 215 ? -29.515 2.557 4.878 1.00 88.88 215 MET A CA 1
ATOM 1613 C C . MET A 1 215 ? -30.070 1.558 3.864 1.00 88.88 215 MET A C 1
ATOM 1615 O O . MET A 1 215 ? -30.004 0.340 4.034 1.00 88.88 215 MET A O 1
ATOM 1619 N N . THR A 1 216 ? -30.592 2.093 2.762 1.00 88.19 216 THR A N 1
ATOM 1620 C CA . THR A 1 216 ? -31.236 1.333 1.681 1.00 88.19 216 THR A CA 1
ATOM 1621 C C . THR A 1 216 ? -30.340 0.249 1.074 1.00 88.19 216 THR A C 1
ATOM 1623 O O . THR A 1 216 ? -30.826 -0.838 0.760 1.00 88.19 216 THR A O 1
ATOM 1626 N N . ASN A 1 217 ? -29.030 0.499 0.970 1.00 89.88 217 ASN A N 1
ATOM 1627 C CA . ASN A 1 217 ? -28.055 -0.447 0.418 1.00 89.88 217 ASN A CA 1
ATOM 1628 C C . ASN A 1 217 ? -27.290 -1.249 1.498 1.00 89.88 217 ASN A C 1
ATOM 1630 O O . ASN A 1 217 ? -26.384 -2.021 1.185 1.00 89.88 217 ASN A O 1
ATOM 1634 N N . GLY A 1 218 ? -27.668 -1.127 2.778 1.00 87.44 218 GLY A N 1
ATOM 1635 C CA . GLY A 1 218 ? -26.932 -1.700 3.912 1.00 87.44 218 GLY A CA 1
ATOM 1636 C C . GLY A 1 218 ? -26.683 -3.214 3.828 1.00 87.44 218 GLY A C 1
ATOM 1637 O O . GLY A 1 218 ? -25.592 -3.687 4.140 1.00 87.44 218 GLY A O 1
ATOM 1638 N N . ARG A 1 219 ? -27.642 -3.985 3.293 1.00 85.88 219 ARG A N 1
ATOM 1639 C CA . ARG A 1 219 ? -27.523 -5.451 3.113 1.00 85.88 219 ARG A CA 1
ATOM 1640 C C . ARG A 1 219 ? -26.451 -5.876 2.101 1.00 85.88 219 ARG A C 1
ATOM 1642 O O . ARG A 1 219 ? -25.992 -7.018 2.142 1.00 85.88 219 ARG A O 1
ATOM 1649 N N . ASN A 1 220 ? -26.057 -4.976 1.202 1.00 88.38 220 ASN A N 1
ATOM 1650 C CA . ASN A 1 220 ? -25.014 -5.214 0.204 1.00 88.38 220 ASN A CA 1
ATOM 1651 C C . ASN A 1 220 ? -23.623 -4.776 0.688 1.00 88.38 220 ASN A C 1
ATOM 1653 O O . ASN A 1 220 ? -22.655 -4.887 -0.072 1.00 88.38 220 ASN A O 1
ATOM 1657 N N . VAL A 1 221 ? -23.516 -4.302 1.937 1.00 91.56 221 VAL A N 1
ATOM 1658 C CA . VAL A 1 221 ? -22.256 -3.896 2.560 1.00 91.56 221 VAL A CA 1
ATOM 1659 C C . VAL A 1 221 ? -21.627 -5.070 3.308 1.00 91.56 221 VAL A C 1
ATOM 1661 O O . VAL A 1 221 ? -22.099 -5.475 4.375 1.00 91.56 221 VAL A O 1
ATOM 1664 N N . ASN A 1 222 ? -20.509 -5.566 2.783 1.00 91.31 222 ASN A N 1
ATOM 1665 C CA . ASN A 1 222 ? -19.672 -6.545 3.462 1.00 91.31 222 ASN A CA 1
ATOM 1666 C C . ASN A 1 222 ? -18.589 -5.835 4.277 1.00 91.31 222 ASN A C 1
ATOM 1668 O O . ASN A 1 222 ? -17.916 -4.936 3.768 1.00 91.31 222 ASN A O 1
ATOM 1672 N N . LEU A 1 223 ? -18.384 -6.273 5.513 1.00 92.00 223 LEU A N 1
ATOM 1673 C CA . LEU A 1 223 ? -17.388 -5.751 6.433 1.00 92.00 223 LEU A CA 1
ATOM 1674 C C . LEU A 1 223 ? -16.378 -6.842 6.795 1.00 92.00 223 LEU A C 1
ATOM 1676 O O . LEU A 1 223 ? -16.688 -7.807 7.495 1.00 92.00 223 LEU A O 1
ATOM 1680 N N . GLY A 1 224 ? -15.151 -6.664 6.323 1.00 92.25 224 GLY A N 1
ATOM 1681 C CA . GLY A 1 224 ? -14.000 -7.477 6.668 1.00 92.25 224 GLY A CA 1
ATOM 1682 C C . GLY A 1 224 ? -13.027 -6.742 7.584 1.00 92.25 224 GLY A C 1
ATOM 1683 O O . GLY A 1 224 ? -12.973 -5.510 7.610 1.00 92.25 224 GLY A O 1
ATOM 1684 N N . GLY A 1 225 ? -12.243 -7.502 8.340 1.00 92.25 225 GLY A N 1
ATOM 1685 C CA . GLY A 1 225 ? -11.247 -6.954 9.252 1.00 92.25 225 GLY A CA 1
ATOM 1686 C C . GLY A 1 225 ? -9.991 -7.808 9.334 1.00 92.25 225 GLY A C 1
ATOM 1687 O O . GLY A 1 225 ? -10.070 -9.035 9.272 1.00 92.25 225 GLY A O 1
ATOM 1688 N N . LEU A 1 226 ? -8.842 -7.164 9.523 1.00 92.88 226 LEU A N 1
ATOM 1689 C CA . LEU A 1 226 ? -7.613 -7.820 9.951 1.00 92.88 226 LEU A CA 1
ATOM 1690 C C . LEU A 1 226 ? -7.029 -7.140 11.182 1.00 92.88 226 LEU A C 1
ATOM 1692 O O . LEU A 1 226 ? -6.706 -5.950 11.157 1.00 92.88 226 LEU A O 1
ATOM 1696 N N . LEU A 1 227 ? -6.833 -7.939 12.226 1.00 91.81 227 LEU A N 1
ATOM 1697 C CA . LEU A 1 227 ? -6.147 -7.527 13.438 1.00 91.81 227 LEU A CA 1
ATOM 1698 C C . LEU A 1 227 ? -4.726 -8.083 13.460 1.00 91.81 227 LEU A C 1
ATOM 1700 O O . LEU A 1 227 ? -4.506 -9.296 13.489 1.00 91.81 227 LEU A O 1
ATOM 1704 N N . MET A 1 228 ? -3.763 -7.169 13.475 1.00 91.88 228 MET A N 1
ATOM 1705 C CA . MET A 1 228 ? -2.352 -7.482 13.618 1.00 91.88 228 MET A CA 1
ATOM 1706 C C . MET A 1 228 ? -1.996 -7.623 15.103 1.00 91.88 228 MET A C 1
ATOM 1708 O O . MET A 1 228 ? -2.060 -6.661 15.876 1.00 91.88 228 MET A O 1
ATOM 1712 N N . LEU A 1 229 ? -1.621 -8.832 15.500 1.00 91.00 229 LEU A N 1
ATOM 1713 C CA . LEU A 1 229 ? -0.971 -9.134 16.769 1.00 91.00 229 LEU A CA 1
ATOM 1714 C C . LEU A 1 229 ? 0.475 -8.621 16.756 1.00 91.00 229 LEU A C 1
ATOM 1716 O O . LEU A 1 229 ? 1.008 -8.338 15.680 1.00 91.00 229 LEU A O 1
ATOM 1720 N N . PRO A 1 230 ? 1.123 -8.498 17.927 1.00 89.50 230 PRO A N 1
ATOM 1721 C CA . PRO A 1 230 ? 2.533 -8.149 18.005 1.00 89.50 230 PRO A CA 1
ATOM 1722 C C . PRO A 1 230 ? 3.380 -8.962 17.022 1.00 89.50 230 PRO A C 1
ATOM 1724 O O . PRO A 1 230 ? 3.239 -10.180 16.908 1.00 89.50 230 PRO A O 1
ATOM 1727 N N . TYR A 1 231 ? 4.221 -8.252 16.276 1.00 89.00 231 TYR A N 1
ATOM 1728 C CA . TYR A 1 231 ? 5.125 -8.841 15.288 1.00 89.00 231 TYR A CA 1
ATOM 1729 C C . TYR A 1 231 ? 6.504 -8.182 15.285 1.00 89.00 231 TYR A C 1
ATOM 1731 O O . TYR A 1 231 ? 7.445 -8.747 14.742 1.00 89.00 231 TYR A O 1
ATOM 1739 N N . PHE A 1 232 ? 6.652 -7.022 15.921 1.00 89.00 232 PHE A N 1
ATOM 1740 C CA . PHE A 1 232 ? 7.928 -6.353 16.122 1.00 89.00 232 PHE A CA 1
ATOM 1741 C C . PHE A 1 232 ? 8.042 -5.844 17.558 1.00 89.00 232 PHE A C 1
ATOM 1743 O O . PHE A 1 232 ? 7.035 -5.651 18.240 1.00 89.00 232 PHE A O 1
ATOM 1750 N N . THR A 1 233 ? 9.278 -5.614 17.985 1.00 86.56 233 THR A N 1
ATOM 1751 C CA . THR A 1 233 ? 9.643 -5.001 19.261 1.00 86.56 233 THR A CA 1
ATOM 1752 C C . THR A 1 233 ? 10.581 -3.826 19.012 1.00 86.56 233 THR A C 1
ATOM 1754 O O . THR A 1 233 ? 11.237 -3.753 17.975 1.00 86.56 233 THR A O 1
ATOM 1757 N N . PHE A 1 234 ? 10.641 -2.905 19.959 1.00 83.69 234 PHE A N 1
ATOM 1758 C CA . PHE A 1 234 ? 11.465 -1.701 19.927 1.00 83.69 234 PHE A CA 1
ATOM 1759 C C . PHE A 1 234 ? 12.300 -1.622 21.205 1.00 83.69 234 PHE A C 1
ATOM 1761 O O . PHE A 1 234 ? 12.038 -2.353 22.165 1.00 83.69 234 PHE A O 1
ATOM 1768 N N . ASP A 1 235 ? 13.313 -0.764 21.204 1.00 77.12 235 ASP A N 1
ATOM 1769 C CA . ASP A 1 235 ? 14.122 -0.532 22.399 1.00 77.12 235 ASP A CA 1
ATOM 1770 C C . ASP A 1 235 ? 13.322 0.272 23.428 1.00 77.12 235 ASP A C 1
ATOM 1772 O O . ASP A 1 235 ? 12.425 1.044 23.075 1.00 77.12 235 ASP A O 1
ATOM 1776 N N . LYS A 1 236 ? 13.618 0.075 24.719 1.00 66.19 236 LYS A N 1
ATOM 1777 C CA . LYS A 1 236 ? 12.996 0.880 25.776 1.00 66.19 236 LYS A CA 1
ATOM 1778 C C . LYS A 1 236 ? 13.416 2.336 25.575 1.00 66.19 236 LYS A C 1
ATOM 1780 O O . LYS A 1 236 ? 14.609 2.621 25.521 1.00 66.19 236 LYS A O 1
ATOM 1785 N N . LEU A 1 237 ? 12.437 3.231 25.464 1.00 62.19 237 LEU A N 1
ATOM 1786 C CA . LEU A 1 237 ? 12.689 4.667 25.552 1.00 62.19 237 LEU A CA 1
ATOM 1787 C C . LEU A 1 237 ? 13.239 4.988 26.950 1.00 62.19 237 LEU A C 1
ATOM 1789 O O . LEU A 1 237 ? 12.899 4.297 27.916 1.00 62.19 237 LEU A O 1
ATOM 1793 N N . ASP A 1 238 ? 14.100 6.002 27.055 1.00 55.84 238 ASP A N 1
ATOM 1794 C CA . ASP A 1 238 ? 14.674 6.432 28.334 1.00 55.84 238 ASP A CA 1
ATOM 1795 C C . ASP A 1 238 ? 13.569 6.692 29.377 1.00 55.84 238 ASP A C 1
ATOM 1797 O O . ASP A 1 238 ? 12.529 7.274 29.066 1.00 55.84 238 ASP A O 1
ATOM 1801 N N . GLU A 1 239 ? 13.821 6.329 30.644 1.00 47.56 239 GLU A N 1
ATOM 1802 C CA . GLU A 1 239 ? 12.870 6.386 31.779 1.00 47.56 239 GLU A CA 1
ATOM 1803 C C . GLU A 1 239 ? 12.199 7.759 32.010 1.00 47.56 239 GLU A C 1
ATOM 1805 O O . GLU A 1 239 ? 11.249 7.871 32.784 1.00 47.56 239 GLU A O 1
ATOM 1810 N N . LYS A 1 240 ? 12.678 8.821 31.351 1.00 45.84 240 LYS A N 1
ATOM 1811 C CA . LYS A 1 240 ? 12.105 10.172 31.417 1.00 45.84 240 LYS A CA 1
ATOM 1812 C C . LYS A 1 240 ? 10.846 10.353 30.561 1.00 45.84 240 LYS A C 1
ATOM 1814 O O . LYS A 1 240 ? 10.121 11.319 30.790 1.00 45.84 240 LYS A O 1
ATOM 1819 N N . GLU A 1 241 ? 10.550 9.445 29.631 1.00 48.72 241 GLU A N 1
ATOM 1820 C CA . GLU A 1 241 ? 9.295 9.437 28.869 1.00 48.72 241 GLU A CA 1
ATOM 1821 C C . GLU A 1 241 ? 8.321 8.397 29.443 1.00 48.72 241 GLU A C 1
ATOM 1823 O O . GLU A 1 241 ? 8.182 7.278 28.958 1.00 48.72 241 GLU A O 1
ATOM 1828 N N . VAL A 1 242 ? 7.615 8.794 30.505 1.00 43.06 242 VAL A N 1
ATOM 1829 C CA . VAL A 1 242 ? 6.723 7.972 31.355 1.00 43.06 242 VAL A CA 1
ATOM 1830 C C . VAL A 1 242 ? 5.515 7.350 30.614 1.00 43.06 242 VAL A C 1
ATOM 1832 O O . VAL A 1 242 ? 4.683 6.686 31.222 1.00 43.06 242 VAL A O 1
ATOM 1835 N N . SER A 1 243 ? 5.378 7.502 29.292 1.00 49.12 243 SER A N 1
ATOM 1836 C CA . SER A 1 243 ? 4.117 7.199 28.602 1.00 49.12 243 SER A CA 1
ATOM 1837 C C . SER A 1 243 ? 4.209 6.308 27.353 1.00 49.12 243 SER A C 1
ATOM 1839 O O . SER A 1 243 ? 3.240 6.260 26.596 1.00 49.12 243 SER A O 1
ATOM 1841 N N . ALA A 1 244 ? 5.304 5.583 27.116 1.00 56.16 244 ALA A N 1
ATOM 1842 C CA . ALA A 1 244 ? 5.382 4.629 26.004 1.00 56.16 244 ALA A CA 1
ATOM 1843 C C . ALA A 1 244 ? 5.038 3.190 26.427 1.00 56.16 244 ALA A C 1
ATOM 1845 O O . ALA A 1 244 ? 5.329 2.762 27.541 1.00 56.16 244 ALA A O 1
ATOM 1846 N N . VAL A 1 245 ? 4.412 2.424 25.524 1.00 61.88 245 VAL A N 1
ATOM 1847 C CA . VAL A 1 245 ? 4.167 0.982 25.716 1.00 61.88 245 VAL A CA 1
ATOM 1848 C C . VAL A 1 245 ? 5.503 0.288 25.944 1.00 61.88 245 VAL A C 1
ATOM 1850 O O . VAL A 1 245 ? 6.359 0.359 25.073 1.00 61.88 245 VAL A O 1
ATOM 1853 N N . SER A 1 246 ? 5.686 -0.415 27.061 1.00 68.81 246 SER A N 1
ATOM 1854 C CA . SER A 1 246 ? 6.895 -1.225 27.242 1.00 68.81 246 SER A CA 1
ATOM 1855 C C . SER A 1 246 ? 6.853 -2.453 26.315 1.00 68.81 246 SER A C 1
ATOM 1857 O O . SER A 1 246 ? 5.794 -3.079 26.197 1.00 68.81 246 SER A O 1
ATOM 1859 N N . PRO A 1 247 ? 7.979 -2.860 25.696 1.00 73.12 247 PRO A N 1
ATOM 1860 C CA . PRO A 1 247 ? 8.077 -4.111 24.938 1.00 73.12 247 PRO A CA 1
ATOM 1861 C C . PRO A 1 247 ? 7.534 -5.339 25.686 1.00 73.12 247 PRO A C 1
ATOM 1863 O O . PRO A 1 247 ? 6.882 -6.200 25.092 1.00 73.12 247 PRO A O 1
ATOM 1866 N N . ASP A 1 248 ? 7.733 -5.377 27.007 1.00 77.50 248 ASP A N 1
ATOM 1867 C CA . ASP A 1 248 ? 7.305 -6.473 27.885 1.00 77.50 248 ASP A CA 1
ATOM 1868 C C . ASP A 1 248 ? 5.765 -6.581 27.993 1.00 77.50 248 ASP A C 1
ATOM 1870 O O . ASP A 1 248 ? 5.220 -7.632 28.335 1.00 77.50 248 ASP A O 1
ATOM 1874 N N . GLU A 1 249 ? 5.034 -5.513 27.655 1.00 77.94 249 GLU A N 1
ATOM 1875 C CA . GLU A 1 249 ? 3.570 -5.445 27.737 1.00 77.94 249 GLU A CA 1
ATOM 1876 C C . GLU A 1 249 ? 2.861 -5.834 26.434 1.00 77.94 249 GLU A C 1
ATOM 1878 O O . GLU A 1 249 ? 1.635 -5.979 26.431 1.00 77.94 249 GLU A O 1
ATOM 1883 N N . LEU A 1 250 ? 3.593 -6.020 25.328 1.00 82.06 250 LEU A N 1
ATOM 1884 C CA . LEU A 1 250 ? 3.001 -6.264 24.007 1.00 82.06 250 LEU A CA 1
ATOM 1885 C C . LEU A 1 250 ? 2.117 -7.520 23.988 1.00 82.06 250 LEU A C 1
ATOM 1887 O O . LEU A 1 250 ? 0.972 -7.466 23.534 1.00 82.06 250 LEU A O 1
ATOM 1891 N N . MET A 1 251 ? 2.620 -8.644 24.509 1.00 85.31 251 MET A N 1
ATOM 1892 C CA . MET A 1 251 ? 1.878 -9.912 24.553 1.00 85.31 251 MET A CA 1
ATOM 1893 C C . MET A 1 251 ? 0.694 -9.882 25.534 1.00 85.31 251 MET A C 1
ATOM 1895 O O . MET A 1 251 ? -0.409 -10.252 25.120 1.00 85.31 251 MET A O 1
ATOM 1899 N N . PRO A 1 252 ? 0.850 -9.416 26.793 1.00 85.44 252 PRO A N 1
ATOM 1900 C CA . PRO A 1 252 ? -0.285 -9.220 27.696 1.00 85.44 252 PRO A CA 1
ATOM 1901 C C . PRO A 1 252 ? -1.392 -8.332 27.108 1.00 85.44 252 PRO A C 1
ATOM 1903 O O . PRO A 1 252 ? -2.564 -8.708 27.157 1.00 85.44 252 PRO A O 1
ATOM 1906 N N . LYS A 1 253 ? -1.038 -7.197 26.484 1.00 81.12 253 LYS A N 1
ATOM 1907 C CA . LYS A 1 253 ? -2.006 -6.294 25.834 1.00 81.12 253 LYS A CA 1
ATOM 1908 C C . LYS A 1 253 ? -2.721 -6.967 24.669 1.00 81.12 253 LYS A C 1
ATOM 1910 O O . LYS A 1 253 ? -3.941 -6.865 24.564 1.00 81.12 253 LYS A O 1
ATOM 1915 N N . ALA A 1 254 ? -1.991 -7.708 23.839 1.00 83.69 254 ALA A N 1
ATOM 1916 C CA . ALA A 1 254 ? -2.587 -8.464 22.745 1.00 83.69 254 ALA A CA 1
ATOM 1917 C C . ALA A 1 254 ? -3.573 -9.532 23.241 1.00 83.69 254 ALA A C 1
ATOM 1919 O O . ALA A 1 254 ? -4.636 -9.695 22.645 1.00 83.69 254 ALA A O 1
ATOM 1920 N N . LYS A 1 255 ? -3.266 -10.220 24.350 1.00 85.81 255 LYS A N 1
ATOM 1921 C CA . LYS A 1 255 ? -4.187 -11.182 24.972 1.00 85.81 255 LYS A CA 1
ATOM 1922 C C . LYS A 1 255 ? -5.481 -10.506 25.436 1.00 85.81 255 LYS A C 1
ATOM 1924 O O . LYS A 1 255 ? -6.555 -10.970 25.068 1.00 85.81 255 LYS A O 1
ATOM 1929 N N . MET A 1 256 ? -5.386 -9.399 26.177 1.00 81.06 256 MET A N 1
ATOM 1930 C CA . MET A 1 256 ? -6.571 -8.647 26.624 1.00 81.06 256 MET A CA 1
ATOM 1931 C C . MET A 1 256 ? -7.400 -8.133 25.441 1.00 81.06 256 MET A C 1
ATOM 1933 O O . MET A 1 256 ? -8.627 -8.204 25.452 1.00 81.06 256 MET A O 1
ATOM 1937 N N . ALA A 1 257 ? -6.736 -7.653 24.386 1.00 81.19 257 ALA A N 1
ATOM 1938 C CA . ALA A 1 257 ? -7.414 -7.242 23.166 1.00 81.19 257 ALA A CA 1
ATOM 1939 C C . ALA A 1 257 ? -8.176 -8.418 22.536 1.00 81.19 257 ALA A C 1
ATOM 1941 O O . ALA A 1 257 ? -9.333 -8.257 22.165 1.00 81.19 257 ALA A O 1
ATOM 1942 N N . LEU A 1 258 ? -7.573 -9.607 22.444 1.00 84.31 258 LEU A N 1
ATOM 1943 C CA . LEU A 1 258 ? -8.237 -10.795 21.898 1.00 84.31 258 LEU A CA 1
ATOM 1944 C C . LEU A 1 258 ? -9.473 -11.218 22.703 1.00 84.31 258 LEU A C 1
ATOM 1946 O O . LEU A 1 258 ? -10.475 -11.564 22.086 1.00 84.31 258 LEU A O 1
ATOM 1950 N N . GLU A 1 259 ? -9.441 -11.136 24.036 1.00 82.31 259 GLU A N 1
ATOM 1951 C CA . GLU A 1 259 ? -10.622 -11.381 24.887 1.00 82.31 259 GLU A CA 1
ATOM 1952 C C . GLU A 1 259 ? -11.754 -10.388 24.573 1.00 82.31 259 GLU A C 1
ATOM 1954 O O . GLU A 1 259 ? -12.920 -10.760 24.451 1.00 82.31 259 GLU A O 1
ATOM 1959 N N . TYR A 1 260 ? -11.411 -9.120 24.352 1.00 80.44 260 TYR A N 1
ATOM 1960 C CA . TYR A 1 260 ? -12.373 -8.111 23.919 1.00 80.44 260 TYR A CA 1
ATOM 1961 C C . TYR A 1 260 ? -12.932 -8.376 22.509 1.00 80.44 260 TYR A C 1
ATOM 1963 O O . TYR A 1 260 ? -14.127 -8.199 22.261 1.00 80.44 260 TYR A O 1
ATOM 1971 N N . TYR A 1 261 ? -12.084 -8.810 21.576 1.00 79.94 261 TYR A N 1
ATOM 1972 C CA . TYR A 1 261 ? -12.505 -9.152 20.219 1.00 79.94 261 TYR A CA 1
ATOM 1973 C C . TYR A 1 261 ? -13.376 -10.410 20.174 1.00 79.94 261 TYR A C 1
ATOM 1975 O O . TYR A 1 261 ? -14.301 -10.455 19.367 1.00 79.94 261 TYR A O 1
ATOM 1983 N N . ASP A 1 262 ? -13.147 -11.385 21.056 1.00 80.69 262 ASP A N 1
ATOM 1984 C CA . ASP A 1 262 ? -14.011 -12.561 21.183 1.00 80.69 262 ASP A CA 1
ATOM 1985 C C . ASP A 1 262 ? -15.471 -12.152 21.416 1.00 80.69 262 ASP A C 1
ATOM 1987 O O . ASP A 1 262 ? -16.363 -12.618 20.705 1.00 80.69 262 ASP A O 1
ATOM 1991 N N . ASN A 1 263 ? -15.714 -11.168 22.291 1.00 74.81 263 ASN A N 1
ATOM 1992 C CA . ASN A 1 263 ? -17.048 -10.595 22.497 1.00 74.81 263 ASN A CA 1
ATOM 1993 C C . ASN A 1 263 ? -17.626 -9.958 21.218 1.00 74.81 263 ASN A C 1
ATOM 1995 O O . ASN A 1 263 ? -18.799 -10.173 20.899 1.00 74.81 263 ASN A O 1
ATOM 1999 N N . LEU A 1 264 ? -16.813 -9.221 20.449 1.00 75.56 264 LEU A N 1
ATOM 2000 C CA . LEU A 1 264 ? -17.235 -8.619 19.173 1.00 75.56 264 LEU A CA 1
ATOM 2001 C C . LEU A 1 264 ? -17.635 -9.663 18.121 1.00 75.56 264 LEU A C 1
ATOM 2003 O O . LEU A 1 264 ? -18.521 -9.397 17.304 1.00 75.56 264 LEU A O 1
ATOM 2007 N N . PHE A 1 265 ? -16.994 -10.834 18.118 1.00 72.12 265 PHE A N 1
ATOM 2008 C CA . PHE A 1 265 ? -17.319 -11.914 17.182 1.00 72.12 265 PHE A CA 1
ATOM 2009 C C . PHE A 1 265 ? -18.544 -12.706 17.620 1.00 72.12 265 PHE A C 1
ATOM 2011 O O . PHE A 1 265 ? -19.417 -12.994 16.802 1.00 72.12 265 PHE A O 1
ATOM 2018 N N . THR A 1 266 ? -18.604 -13.060 18.900 1.00 71.12 266 THR A N 1
ATOM 2019 C CA . THR A 1 266 ? -19.610 -13.980 19.437 1.00 71.12 266 THR A CA 1
ATOM 2020 C C . THR A 1 266 ? -20.962 -13.303 19.639 1.00 71.12 266 THR A C 1
ATOM 2022 O O . THR A 1 266 ? -21.991 -13.886 19.288 1.00 71.12 266 THR A O 1
ATOM 2025 N N . HIS A 1 267 ? -20.971 -12.064 20.137 1.00 75.81 267 HIS A N 1
ATOM 2026 C CA . HIS A 1 267 ? -22.200 -11.375 20.535 1.00 75.81 267 HIS A CA 1
ATOM 2027 C C . HIS A 1 267 ? -22.650 -10.330 19.508 1.00 75.81 267 HIS A C 1
ATOM 2029 O O . HIS A 1 267 ? -23.823 -10.305 19.142 1.00 75.81 267 HIS A O 1
ATOM 2035 N N . GLU A 1 268 ? -21.738 -9.487 19.010 1.00 77.19 268 GLU A N 1
ATOM 2036 C CA . GLU A 1 268 ? -22.093 -8.387 18.091 1.00 77.19 268 GLU A CA 1
ATOM 2037 C C . GLU A 1 268 ? -22.066 -8.779 16.604 1.00 77.19 268 GLU A C 1
ATOM 2039 O O . GLU A 1 268 ? -22.665 -8.087 15.779 1.00 77.19 268 GLU A O 1
ATOM 2044 N N . ARG A 1 269 ? -21.383 -9.882 16.252 1.00 79.38 269 ARG A N 1
ATOM 2045 C CA . ARG A 1 269 ? -21.227 -10.388 14.871 1.00 79.38 269 ARG A CA 1
ATOM 2046 C C . ARG A 1 269 ? -20.801 -9.290 13.888 1.00 79.38 269 ARG A C 1
ATOM 2048 O O . ARG A 1 269 ? -21.342 -9.147 12.793 1.00 79.38 269 ARG A O 1
ATOM 2055 N N . THR A 1 270 ? -19.826 -8.487 14.308 1.00 85.88 270 THR A N 1
ATOM 2056 C CA . THR A 1 270 ? -19.440 -7.241 13.628 1.00 85.88 270 THR A CA 1
ATOM 2057 C C . THR A 1 270 ? -18.917 -7.450 12.205 1.00 85.88 270 THR A C 1
ATOM 2059 O O . THR A 1 270 ? -19.168 -6.610 11.345 1.00 85.88 270 THR A O 1
ATOM 2062 N N . PHE A 1 271 ? -18.205 -8.548 11.942 1.00 87.00 271 PHE A N 1
ATOM 2063 C CA . PHE A 1 271 ? -17.526 -8.801 10.668 1.00 87.00 271 PHE A CA 1
ATOM 2064 C C . PHE A 1 271 ? -18.127 -9.995 9.926 1.00 87.00 271 PHE A C 1
ATOM 2066 O O . PHE A 1 271 ? -18.401 -11.027 10.532 1.00 87.00 271 PHE A O 1
ATOM 2073 N N . ASP A 1 272 ? -18.204 -9.894 8.600 1.00 84.75 272 ASP A N 1
ATOM 2074 C CA . ASP A 1 272 ? -18.484 -11.035 7.715 1.00 84.75 272 ASP A CA 1
ATOM 2075 C C . ASP A 1 272 ? -17.220 -11.851 7.444 1.00 84.75 272 ASP A C 1
ATOM 2077 O O . ASP A 1 272 ? -17.274 -13.016 7.061 1.00 84.75 272 ASP A O 1
ATOM 2081 N N . ARG A 1 273 ? -16.040 -11.247 7.611 1.00 84.62 273 ARG A N 1
ATOM 2082 C CA . ARG A 1 273 ? -14.786 -11.991 7.571 1.00 84.62 273 ARG A CA 1
ATOM 2083 C C . ARG A 1 273 ? -13.722 -11.331 8.413 1.00 84.62 273 ARG A C 1
ATOM 2085 O O . ARG A 1 273 ? -13.420 -10.157 8.238 1.00 84.62 273 ARG A O 1
ATOM 2092 N N . PHE A 1 274 ? -13.113 -12.113 9.289 1.00 85.94 274 PHE A N 1
ATOM 2093 C CA . PHE A 1 274 ? -12.079 -11.615 10.174 1.00 85.94 274 PHE A CA 1
ATOM 2094 C C . PHE A 1 274 ? -10.810 -12.446 10.072 1.00 85.94 274 PHE A C 1
ATOM 2096 O O . PHE A 1 274 ? -10.863 -13.679 10.062 1.00 85.94 274 PHE A O 1
ATOM 2103 N N . TYR A 1 275 ? -9.681 -11.753 10.016 1.00 87.38 275 TYR A N 1
ATOM 2104 C CA . TYR A 1 275 ? -8.350 -12.329 9.970 1.00 87.38 275 TYR A CA 1
ATOM 2105 C C . TYR A 1 275 ? -7.537 -11.863 11.169 1.00 87.38 275 TYR A C 1
ATOM 2107 O O . TYR A 1 275 ? -7.632 -10.717 11.607 1.00 87.38 275 TYR A O 1
ATOM 2115 N N . ILE A 1 276 ? -6.692 -12.757 11.661 1.00 86.56 276 ILE A N 1
ATOM 2116 C CA . ILE A 1 276 ? -5.699 -12.451 12.685 1.00 86.56 276 ILE A CA 1
ATOM 2117 C C . ILE A 1 276 ? -4.349 -12.870 12.125 1.00 86.56 276 ILE A C 1
ATOM 2119 O O . ILE A 1 276 ? -4.211 -13.988 11.620 1.00 86.56 276 ILE A O 1
ATOM 2123 N N . SER A 1 277 ? -3.377 -11.968 12.207 1.00 86.19 277 SER A N 1
ATOM 2124 C CA . SER A 1 277 ? -1.995 -12.218 11.800 1.00 86.19 277 SER A CA 1
ATOM 2125 C C . SER A 1 277 ? -1.058 -11.755 12.901 1.00 86.19 277 SER A C 1
ATOM 2127 O O . SER A 1 277 ? -1.323 -10.754 13.555 1.00 86.19 277 SER A O 1
ATOM 2129 N N . GLY A 1 278 ? 0.032 -12.475 13.111 1.00 84.44 278 GLY A N 1
ATOM 2130 C CA . GLY A 1 278 ? 1.066 -12.150 14.085 1.00 84.44 278 GLY A CA 1
ATOM 2131 C C . GLY A 1 278 ? 2.371 -12.808 13.682 1.00 84.44 278 GLY A C 1
ATOM 2132 O O . GLY A 1 278 ? 2.408 -13.581 12.721 1.00 84.44 278 GLY A O 1
ATOM 2133 N N . TRP A 1 279 ? 3.442 -12.511 14.408 1.00 84.00 279 TRP A N 1
ATOM 2134 C CA . TRP A 1 279 ? 4.745 -13.088 14.108 1.00 84.00 279 TRP A CA 1
ATOM 2135 C C . TRP A 1 279 ? 5.512 -13.393 15.383 1.00 84.00 279 TRP A C 1
ATOM 2137 O O . TRP A 1 279 ? 5.516 -12.580 16.300 1.00 84.00 279 TRP A O 1
ATOM 2147 N N . GLN A 1 280 ? 6.168 -14.551 15.431 1.00 80.12 280 GLN A N 1
ATOM 2148 C CA . GLN A 1 280 ? 7.037 -14.931 16.537 1.00 80.12 280 GLN A CA 1
ATOM 2149 C C . GLN A 1 280 ? 8.242 -15.724 16.003 1.00 80.12 280 GLN A C 1
ATOM 2151 O O . GLN A 1 280 ? 8.028 -16.675 15.248 1.00 80.12 280 GLN A O 1
ATOM 2156 N N . PRO A 1 281 ? 9.489 -15.378 16.388 1.00 81.56 281 PRO A N 1
ATOM 2157 C CA . PRO A 1 281 ? 9.878 -14.296 17.306 1.00 81.56 281 PRO A CA 1
ATOM 2158 C C . PRO A 1 281 ? 9.683 -12.893 16.710 1.00 81.56 281 PRO A C 1
ATOM 2160 O O . PRO A 1 281 ? 9.763 -12.741 15.497 1.00 81.56 281 PRO A O 1
ATOM 2163 N N . PHE A 1 282 ? 9.447 -11.871 17.539 1.00 85.69 282 PHE A N 1
ATOM 2164 C CA . PHE A 1 282 ? 9.297 -10.483 17.077 1.00 85.69 282 PHE A CA 1
ATOM 2165 C C . PHE A 1 282 ? 10.520 -9.965 16.308 1.00 85.69 282 PHE A C 1
ATOM 2167 O O . PHE A 1 282 ? 11.661 -10.214 16.695 1.00 85.69 282 PHE A O 1
ATOM 2174 N N . PHE A 1 283 ? 10.276 -9.164 15.267 1.00 85.75 283 PHE A N 1
ATOM 2175 C CA . PHE A 1 283 ? 11.312 -8.371 14.602 1.00 85.75 283 PHE A CA 1
ATOM 2176 C C . PHE A 1 283 ? 11.811 -7.274 15.550 1.00 85.75 283 PHE A C 1
ATOM 2178 O O . PHE A 1 283 ? 11.046 -6.388 15.928 1.00 85.75 283 PHE A O 1
ATOM 2185 N N . ALA A 1 284 ? 13.076 -7.321 15.958 1.00 85.38 284 ALA A N 1
ATOM 2186 C CA . ALA A 1 284 ? 13.673 -6.270 16.777 1.00 85.38 284 ALA A CA 1
ATOM 2187 C C . ALA A 1 284 ? 14.058 -5.071 15.906 1.00 85.38 284 ALA A C 1
ATOM 2189 O O . ALA A 1 284 ? 14.946 -5.168 15.063 1.00 85.38 284 ALA A O 1
ATOM 2190 N N . LEU A 1 285 ? 13.384 -3.940 16.112 1.00 85.12 285 LEU A N 1
ATOM 2191 C CA . LEU A 1 285 ? 13.664 -2.720 15.367 1.00 85.12 285 LEU A CA 1
ATOM 2192 C C . LEU A 1 285 ? 14.948 -2.037 15.840 1.00 85.12 285 LEU A C 1
ATOM 2194 O O . LEU A 1 285 ? 15.544 -1.343 15.041 1.00 85.12 285 LEU A O 1
ATOM 2198 N N . GLY A 1 286 ? 15.393 -2.204 17.090 1.00 79.94 286 GLY A N 1
ATOM 2199 C CA . GLY A 1 286 ? 16.620 -1.553 17.588 1.00 79.94 286 GLY A CA 1
ATOM 2200 C C . GLY A 1 286 ? 16.530 -0.024 17.699 1.00 79.94 286 GLY A C 1
ATOM 2201 O O . GLY A 1 286 ? 17.543 0.668 17.649 1.00 79.94 286 GLY A O 1
ATOM 2202 N N . TYR A 1 287 ? 15.305 0.506 17.746 1.00 82.94 287 TYR A N 1
ATOM 2203 C CA . TYR A 1 287 ? 14.972 1.884 18.103 1.00 82.94 287 TYR A CA 1
ATOM 2204 C C . TYR A 1 287 ? 13.494 1.943 18.517 1.00 82.94 287 TYR A C 1
ATOM 2206 O O . TYR A 1 287 ? 12.730 1.024 18.201 1.00 82.94 287 TYR A O 1
ATOM 2214 N N . GLY A 1 288 ? 13.089 3.011 19.203 1.00 76.94 288 GLY A N 1
ATOM 2215 C CA . GLY A 1 288 ? 11.698 3.302 19.546 1.00 76.94 288 GLY A CA 1
ATOM 2216 C C . GLY A 1 288 ? 11.393 4.778 19.313 1.00 76.94 288 GLY A C 1
ATOM 2217 O O . GLY A 1 288 ? 12.254 5.618 19.533 1.00 76.94 288 GLY A O 1
ATOM 2218 N N . GLU A 1 289 ? 10.180 5.083 18.856 1.00 80.25 289 GLU A N 1
ATOM 2219 C CA . GLU A 1 289 ? 9.676 6.450 18.665 1.00 80.25 289 GLU A CA 1
ATOM 2220 C C . GLU A 1 289 ? 8.201 6.492 19.081 1.00 80.25 289 GLU A C 1
ATOM 2222 O O . GLU A 1 289 ? 7.431 5.581 18.743 1.00 80.25 289 GLU A O 1
ATOM 2227 N N . ASP A 1 290 ? 7.808 7.537 19.813 1.00 68.75 290 ASP A N 1
ATOM 2228 C CA . ASP A 1 290 ? 6.460 7.708 20.372 1.00 68.75 290 ASP A CA 1
ATOM 2229 C C . ASP A 1 290 ? 5.429 8.213 19.343 1.00 68.75 290 ASP A C 1
ATOM 2231 O O . ASP A 1 290 ? 4.223 8.075 19.562 1.00 68.75 290 ASP A O 1
ATOM 2235 N N . GLY A 1 291 ? 5.898 8.752 18.212 1.00 78.62 291 GLY A N 1
ATOM 2236 C CA . GLY A 1 291 ? 5.086 9.264 17.111 1.00 78.62 291 GLY A CA 1
ATOM 2237 C C . GLY A 1 291 ? 5.877 10.171 16.163 1.00 78.62 291 GLY A C 1
ATOM 2238 O O . GLY A 1 291 ? 7.104 10.252 16.200 1.00 78.62 291 GLY A O 1
ATOM 2239 N N . GLY A 1 292 ? 5.164 10.882 15.296 1.00 83.62 292 GLY A N 1
ATOM 2240 C CA . GLY A 1 292 ? 5.712 11.860 14.366 1.00 83.62 292 GLY A CA 1
ATOM 2241 C C . GLY A 1 292 ? 6.541 11.260 13.230 1.00 83.62 292 GLY A C 1
ATOM 2242 O O . GLY A 1 292 ? 6.497 10.063 12.931 1.00 83.62 292 GLY A O 1
ATOM 2243 N N . GLN A 1 293 ? 7.312 12.127 12.569 1.00 85.00 293 GLN A N 1
ATOM 2244 C CA . GLN A 1 293 ? 8.028 11.780 11.335 1.00 85.00 293 GLN A CA 1
ATOM 2245 C C . GLN A 1 293 ? 9.121 10.729 11.566 1.00 85.00 293 GLN A C 1
ATOM 2247 O O . GLN A 1 293 ? 9.406 9.933 10.674 1.00 85.00 293 GLN A O 1
ATOM 2252 N N . SER A 1 294 ? 9.693 10.689 12.773 1.00 85.25 294 SER A N 1
ATOM 2253 C CA . SER A 1 294 ? 10.696 9.697 13.170 1.00 85.25 294 SER A CA 1
ATOM 2254 C C . SER A 1 294 ? 10.114 8.287 13.297 1.00 85.25 294 SER A C 1
ATOM 2256 O O . SER A 1 294 ? 10.837 7.306 13.110 1.00 85.25 294 SER A O 1
ATOM 2258 N N . GLN A 1 295 ? 8.801 8.153 13.535 1.00 85.44 295 GLN A N 1
ATOM 2259 C CA . GLN A 1 295 ? 8.121 6.860 13.545 1.00 85.44 295 GLN A CA 1
ATOM 2260 C C . GLN A 1 295 ? 7.903 6.340 12.111 1.00 85.44 295 GLN A C 1
ATOM 2262 O O . GLN A 1 295 ? 6.783 6.254 11.603 1.00 85.44 295 GLN A O 1
ATOM 2267 N N . ALA A 1 296 ? 9.002 5.975 11.454 1.00 88.31 296 ALA A N 1
ATOM 2268 C CA . ALA A 1 296 ? 9.070 5.485 10.082 1.00 88.31 296 ALA A CA 1
ATOM 2269 C C . ALA A 1 296 ? 9.567 4.029 10.033 1.00 88.31 296 ALA A C 1
ATOM 2271 O O . ALA A 1 296 ? 10.574 3.723 9.406 1.00 88.31 296 ALA A O 1
ATOM 2272 N N . ASN A 1 297 ? 8.850 3.123 10.696 1.00 91.50 297 ASN A N 1
ATOM 2273 C CA . ASN A 1 297 ? 9.220 1.712 10.831 1.00 91.50 297 ASN A CA 1
ATOM 2274 C C . ASN A 1 297 ? 9.400 1.036 9.453 1.00 91.50 297 ASN A C 1
ATOM 2276 O O . ASN A 1 297 ? 8.621 1.316 8.529 1.00 91.50 297 ASN A O 1
ATOM 2280 N N . PRO A 1 298 ? 10.344 0.086 9.317 1.00 92.06 298 PRO A N 1
ATOM 2281 C CA . PRO A 1 298 ? 10.642 -0.550 8.039 1.00 92.06 298 PRO A CA 1
ATOM 2282 C C . PRO A 1 298 ? 9.544 -1.557 7.667 1.00 92.06 298 PRO A C 1
ATOM 2284 O O . PRO A 1 298 ? 8.874 -2.073 8.569 1.00 92.06 298 PRO A O 1
ATOM 2287 N N . PRO A 1 299 ? 9.340 -1.871 6.377 1.00 92.75 299 PRO A N 1
ATOM 2288 C CA . PRO A 1 299 ? 8.424 -2.928 5.962 1.00 92.75 299 PRO A CA 1
ATOM 2289 C C . PRO A 1 299 ? 8.892 -4.290 6.485 1.00 92.75 299 PRO A C 1
ATOM 2291 O O . PRO A 1 299 ? 10.088 -4.588 6.492 1.00 92.75 299 PRO A O 1
ATOM 2294 N N . LEU A 1 300 ? 7.946 -5.122 6.924 1.00 91.38 300 LEU A N 1
ATOM 2295 C CA . LEU A 1 300 ? 8.232 -6.413 7.558 1.00 91.38 300 LEU A CA 1
ATOM 2296 C C . LEU A 1 300 ? 7.435 -7.567 6.925 1.00 91.38 300 LEU A C 1
ATOM 2298 O O . LEU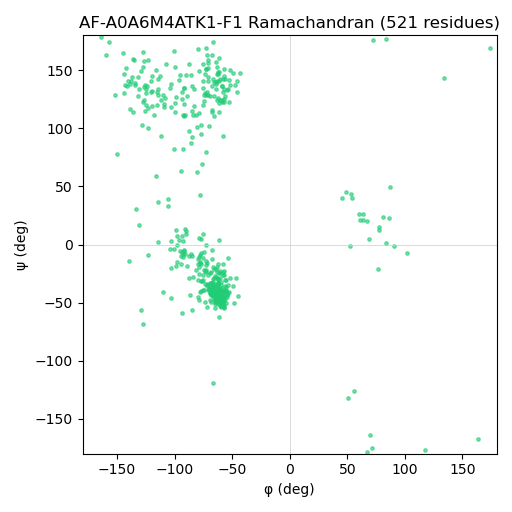 A 1 300 ? 6.287 -7.369 6.528 1.00 91.38 300 LEU A O 1
ATOM 2302 N N . PRO A 1 301 ? 7.975 -8.801 6.913 1.00 88.06 301 PRO A N 1
ATOM 2303 C CA . PRO A 1 301 ? 7.337 -9.963 6.276 1.00 88.06 301 PRO A CA 1
ATOM 2304 C C . PRO A 1 301 ? 5.892 -10.248 6.715 1.00 88.06 301 PRO A C 1
ATOM 2306 O O . PRO A 1 301 ? 5.056 -10.639 5.899 1.00 88.06 301 PRO A O 1
ATOM 2309 N N . ALA A 1 302 ? 5.565 -10.003 7.988 1.00 88.44 302 ALA A N 1
ATOM 2310 C CA . ALA A 1 302 ? 4.214 -10.182 8.525 1.00 88.44 302 ALA A CA 1
ATOM 2311 C C . ALA A 1 302 ? 3.149 -9.342 7.787 1.00 88.44 302 ALA A C 1
ATOM 2313 O O . ALA A 1 302 ? 1.976 -9.715 7.741 1.00 88.44 302 ALA A O 1
ATOM 2314 N N . GLU A 1 303 ? 3.543 -8.223 7.175 1.00 92.94 303 GLU A N 1
ATOM 2315 C CA . GLU A 1 303 ? 2.634 -7.316 6.468 1.00 92.94 303 GLU A CA 1
ATOM 2316 C C . GLU A 1 303 ? 2.148 -7.911 5.135 1.00 92.94 303 GLU A C 1
ATOM 2318 O O . GLU A 1 303 ? 1.044 -7.589 4.699 1.00 92.94 303 GLU A O 1
ATOM 2323 N N . ILE A 1 304 ? 2.883 -8.859 4.532 1.00 89.69 304 ILE A N 1
ATOM 2324 C CA . ILE A 1 304 ? 2.437 -9.570 3.318 1.00 89.69 304 ILE A CA 1
ATOM 2325 C C . ILE A 1 304 ? 1.271 -10.518 3.629 1.00 89.69 304 ILE A C 1
ATOM 2327 O O . ILE A 1 304 ? 0.322 -10.611 2.846 1.00 89.69 304 ILE A O 1
ATOM 2331 N N . PHE A 1 305 ? 1.283 -11.191 4.786 1.00 86.56 305 PHE A N 1
ATOM 2332 C CA . PHE A 1 305 ? 0.141 -12.004 5.232 1.00 86.56 305 PHE A CA 1
ATOM 2333 C C . PHE A 1 305 ? -1.113 -11.151 5.400 1.00 86.56 305 PHE A C 1
ATOM 2335 O O . PHE A 1 305 ? -2.216 -11.563 5.027 1.00 86.56 305 PHE A O 1
ATOM 2342 N N . ALA A 1 306 ? -0.940 -9.936 5.919 1.00 90.00 306 ALA A N 1
ATOM 2343 C CA . ALA A 1 306 ? -2.045 -9.007 6.028 1.00 90.00 306 ALA A CA 1
ATOM 2344 C C . ALA A 1 306 ? -2.535 -8.522 4.662 1.00 90.00 306 ALA A C 1
ATOM 2346 O O . ALA A 1 306 ? -3.743 -8.511 4.412 1.00 90.00 306 ALA A O 1
ATOM 2347 N N . ALA A 1 307 ? -1.609 -8.206 3.755 1.00 93.31 307 ALA A N 1
ATOM 2348 C CA . ALA A 1 307 ? -1.947 -7.755 2.417 1.00 93.31 307 ALA A CA 1
ATOM 2349 C C . ALA A 1 307 ? -2.702 -8.817 1.609 1.00 93.31 307 ALA A C 1
ATOM 2351 O O . ALA A 1 307 ? -3.772 -8.550 1.066 1.00 93.31 307 ALA A O 1
ATOM 2352 N N . THR A 1 308 ? -2.198 -10.048 1.592 1.00 89.12 308 THR A N 1
ATOM 2353 C CA . THR A 1 308 ? -2.842 -11.184 0.910 1.00 89.12 308 THR A CA 1
ATOM 2354 C C . THR A 1 308 ? -4.213 -11.524 1.499 1.00 89.12 308 THR A C 1
ATOM 2356 O O . THR A 1 308 ? -5.120 -11.882 0.753 1.00 89.12 308 THR A O 1
ATOM 2359 N N . SER A 1 309 ? -4.421 -11.339 2.807 1.00 88.31 309 SER A N 1
ATOM 2360 C CA . SER A 1 309 ? -5.736 -11.525 3.445 1.00 88.31 309 SER A CA 1
ATOM 2361 C C . SER A 1 309 ? -6.765 -10.472 3.014 1.00 88.31 309 SER A C 1
ATOM 2363 O O . SER A 1 309 ? -7.933 -10.805 2.800 1.00 88.31 309 SER A O 1
ATOM 2365 N N . ALA A 1 310 ? -6.345 -9.212 2.847 1.00 92.31 310 ALA A N 1
ATOM 2366 C CA . ALA A 1 310 ? -7.205 -8.152 2.318 1.00 92.31 310 ALA A CA 1
ATOM 2367 C C . ALA A 1 310 ? -7.606 -8.429 0.862 1.00 92.31 310 ALA A C 1
ATOM 2369 O O . ALA A 1 310 ? -8.764 -8.268 0.480 1.00 92.31 310 ALA A O 1
ATOM 2370 N N . LEU A 1 311 ? -6.665 -8.906 0.048 1.00 90.12 311 LEU A N 1
ATOM 2371 C CA . LEU A 1 311 ? -6.934 -9.271 -1.342 1.00 90.12 311 LEU A CA 1
ATOM 2372 C C . LEU A 1 311 ? -7.852 -10.492 -1.448 1.00 90.12 311 LEU A C 1
ATOM 2374 O O . LEU A 1 311 ? -8.787 -10.478 -2.248 1.00 90.12 311 LEU A O 1
ATOM 2378 N N . ASP A 1 312 ? -7.669 -11.495 -0.585 1.00 87.56 312 ASP A N 1
ATOM 2379 C CA . ASP A 1 312 ? -8.594 -12.628 -0.462 1.00 87.56 312 ASP A CA 1
ATOM 2380 C C . ASP A 1 312 ? -10.010 -12.183 -0.067 1.00 87.56 312 ASP A C 1
ATOM 2382 O O . ASP A 1 312 ? -10.985 -12.829 -0.430 1.00 87.56 312 ASP A O 1
ATOM 2386 N N . PHE A 1 313 ? -10.159 -11.073 0.661 1.00 90.25 313 PHE A N 1
ATOM 2387 C CA . PHE A 1 313 ? -11.469 -10.487 0.944 1.00 90.25 313 PHE A CA 1
ATOM 2388 C C . PHE A 1 313 ? -12.070 -9.782 -0.281 1.00 90.25 313 PHE A C 1
ATOM 2390 O O . PHE A 1 313 ? -13.223 -10.041 -0.618 1.00 90.25 313 PHE A O 1
ATOM 2397 N N . PHE A 1 314 ? -11.310 -8.918 -0.962 1.00 90.94 314 PHE A N 1
ATOM 2398 C CA . PHE A 1 314 ? -11.829 -8.127 -2.089 1.00 90.94 314 PHE A CA 1
ATOM 2399 C C . PHE A 1 314 ? -12.111 -8.944 -3.353 1.00 90.94 314 PHE A C 1
ATOM 2401 O O . PHE A 1 314 ? -12.949 -8.546 -4.159 1.00 90.94 314 PHE A O 1
ATOM 2408 N N . THR A 1 315 ? -11.413 -10.064 -3.542 1.00 81.19 315 THR A N 1
ATOM 2409 C CA . THR A 1 315 ? -11.563 -10.929 -4.726 1.00 81.19 315 THR A CA 1
ATOM 2410 C C . THR A 1 315 ? -12.599 -12.033 -4.542 1.00 81.19 315 THR A C 1
ATOM 2412 O O . THR A 1 315 ? -12.940 -12.718 -5.505 1.00 81.19 315 THR A O 1
ATOM 2415 N N . LYS A 1 316 ? -13.120 -12.217 -3.324 1.00 76.00 316 LYS A N 1
ATOM 2416 C CA . LYS A 1 316 ? -14.052 -13.299 -3.023 1.00 76.00 316 LYS A CA 1
ATOM 2417 C C . LYS A 1 316 ? -15.501 -12.867 -3.199 1.00 76.00 316 LYS A C 1
ATOM 2419 O O . LYS A 1 316 ? -15.938 -11.838 -2.685 1.00 76.00 316 LYS A O 1
ATOM 2424 N N . ASP A 1 317 ? -16.279 -13.721 -3.853 1.00 71.06 317 ASP A N 1
ATOM 2425 C CA . ASP A 1 317 ? -17.731 -13.628 -3.826 1.00 71.06 317 ASP A CA 1
ATOM 2426 C C . ASP A 1 317 ? -18.273 -14.316 -2.573 1.00 71.06 317 ASP A C 1
ATOM 2428 O O . ASP A 1 317 ? -18.211 -15.533 -2.437 1.00 71.06 317 ASP A O 1
ATOM 2432 N N . PHE A 1 318 ? -18.819 -13.524 -1.651 1.00 67.81 318 PHE A N 1
ATOM 2433 C CA . PHE A 1 318 ? -19.544 -14.035 -0.487 1.00 67.81 318 PHE A CA 1
ATOM 2434 C C . PHE A 1 318 ? -20.870 -14.654 -0.935 1.00 67.81 318 PHE A C 1
ATOM 2436 O O . PHE A 1 318 ? -21.826 -13.920 -1.221 1.00 67.81 318 PHE A O 1
ATOM 2443 N N . SER A 1 319 ? -20.917 -15.985 -1.007 1.00 61.72 319 SER A N 1
ATOM 2444 C CA . SER A 1 319 ? -22.136 -16.739 -1.330 1.00 61.72 319 SER A CA 1
ATOM 2445 C C . SER A 1 319 ? -23.221 -16.548 -0.259 1.00 61.72 319 SER A C 1
ATOM 2447 O O . SER A 1 319 ? -22.923 -16.214 0.890 1.00 61.72 319 SER A O 1
ATOM 2449 N N . GLN A 1 320 ? -24.492 -16.760 -0.617 1.00 58.75 320 GLN A N 1
ATOM 2450 C CA . GLN A 1 320 ? -25.598 -16.687 0.348 1.00 58.75 320 GLN A CA 1
ATOM 2451 C C . GLN A 1 320 ? -25.444 -17.739 1.460 1.00 58.75 320 GLN A C 1
ATOM 2453 O O . GLN A 1 320 ? -25.647 -17.415 2.619 1.00 58.75 320 GLN A O 1
ATOM 2458 N N . GLU A 1 321 ? -24.955 -18.942 1.142 1.00 58.44 321 GLU A N 1
ATOM 2459 C CA . GLU A 1 321 ? -24.616 -19.969 2.138 1.00 58.44 321 GLU A CA 1
ATOM 2460 C C . GLU A 1 321 ? -23.504 -19.535 3.098 1.00 58.44 321 GLU A C 1
ATOM 2462 O O . GLU A 1 321 ? -23.577 -19.833 4.286 1.00 58.44 321 GLU A O 1
ATOM 2467 N N . GLU A 1 322 ? -22.478 -18.813 2.632 1.00 61.12 322 GLU A N 1
ATOM 2468 C CA . GLU A 1 322 ? -21.465 -18.250 3.530 1.00 61.12 322 GLU A CA 1
ATOM 2469 C C . GLU A 1 322 ? -22.051 -17.155 4.418 1.00 61.12 322 GLU A C 1
ATOM 2471 O O . GLU A 1 322 ? -21.711 -17.106 5.593 1.00 61.12 322 GLU A O 1
ATOM 2476 N N . ARG A 1 323 ? -22.962 -16.322 3.902 1.00 58.78 323 ARG A N 1
ATOM 2477 C CA . ARG A 1 323 ? -23.685 -15.308 4.693 1.00 58.78 3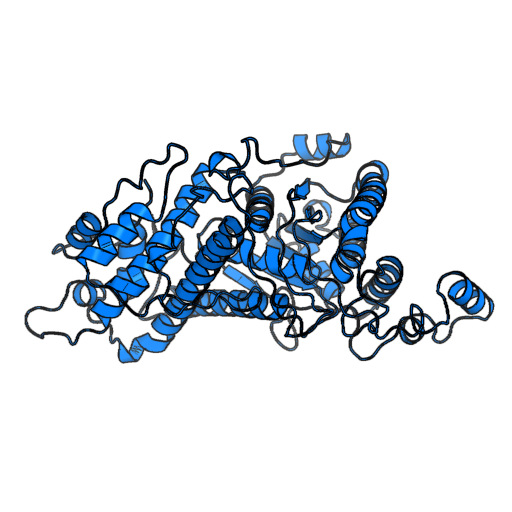23 ARG A CA 1
ATOM 2478 C C . ARG A 1 323 ? -24.588 -15.948 5.747 1.00 58.78 323 ARG A C 1
ATOM 2480 O O . ARG A 1 323 ? -24.588 -15.518 6.899 1.00 58.78 323 ARG A O 1
ATOM 2487 N N . ASP A 1 324 ? -25.291 -17.010 5.383 1.00 57.09 324 ASP A N 1
ATOM 2488 C CA . ASP A 1 324 ? -26.162 -17.752 6.291 1.00 57.09 324 ASP A CA 1
ATOM 2489 C C . ASP A 1 324 ? -25.319 -18.515 7.330 1.00 57.09 324 ASP A C 1
ATOM 2491 O O . ASP A 1 324 ? -25.630 -18.502 8.521 1.00 57.09 324 ASP A O 1
ATOM 2495 N N . ALA A 1 325 ? -24.172 -19.073 6.922 1.00 54.03 325 ALA A N 1
ATOM 2496 C CA . ALA A 1 325 ? -23.200 -19.697 7.818 1.00 54.03 325 ALA A CA 1
ATOM 2497 C C . ALA A 1 325 ? -22.498 -18.684 8.745 1.00 54.03 325 ALA A C 1
ATOM 2499 O O . ALA A 1 325 ? -22.200 -19.012 9.897 1.00 54.03 325 ALA A O 1
ATOM 2500 N N . LEU A 1 326 ? -22.272 -17.447 8.294 1.00 51.78 326 LEU A N 1
ATOM 2501 C CA . LEU A 1 326 ? -21.836 -16.323 9.131 1.00 51.78 326 LEU A CA 1
ATOM 2502 C C . LEU A 1 326 ? -22.914 -15.959 10.162 1.00 51.78 326 LEU A C 1
ATOM 2504 O O . LEU A 1 326 ? -22.596 -15.722 11.326 1.00 51.78 326 LEU A O 1
ATOM 2508 N N . GLY A 1 327 ? -24.193 -16.069 9.786 1.00 50.66 327 GLY A N 1
ATOM 2509 C CA . GLY A 1 327 ? -25.338 -16.047 10.701 1.00 50.66 327 GLY A CA 1
ATOM 2510 C C . GLY A 1 327 ? -25.365 -17.197 11.724 1.00 50.66 327 GLY A C 1
ATOM 2511 O O . GLY A 1 327 ? -26.038 -17.079 12.751 1.00 50.66 327 GLY A O 1
ATOM 2512 N N . THR A 1 328 ? -24.600 -18.272 11.504 1.00 48.16 328 THR A N 1
ATOM 2513 C CA . THR A 1 328 ? -24.437 -19.408 12.437 1.00 48.16 328 THR A CA 1
ATOM 2514 C C . THR A 1 328 ? -23.110 -19.412 13.213 1.00 48.16 328 THR A C 1
ATOM 2516 O O . THR A 1 328 ? -22.890 -20.318 14.012 1.00 48.16 328 THR A O 1
ATOM 2519 N N . GLY A 1 329 ? -22.247 -18.398 13.044 1.00 46.09 329 GLY A N 1
ATOM 2520 C CA . GLY A 1 329 ? -21.054 -18.206 13.880 1.00 46.09 329 GLY A CA 1
ATOM 2521 C C . GLY A 1 329 ? -19.788 -18.950 13.436 1.00 46.09 329 GLY A C 1
ATOM 2522 O O . GLY A 1 329 ? -19.128 -19.585 14.259 1.00 46.09 329 GLY A O 1
ATOM 2523 N N . LYS A 1 330 ? -19.387 -18.871 12.158 1.00 51.03 330 LYS A N 1
ATOM 2524 C CA . LYS A 1 330 ? -18.048 -19.355 11.770 1.00 51.03 330 LYS A CA 1
ATOM 2525 C C . LYS A 1 330 ? -16.921 -18.399 12.209 1.00 51.03 330 LYS A C 1
ATOM 2527 O O . LYS A 1 330 ? -16.888 -17.226 11.859 1.00 51.03 330 LYS A O 1
ATOM 2532 N N . VAL A 1 331 ? -16.012 -19.014 12.967 1.00 51.62 331 VAL A N 1
ATOM 2533 C CA . VAL A 1 331 ? -14.758 -18.610 13.631 1.00 51.62 331 VAL A CA 1
ATOM 2534 C C . VAL A 1 331 ? -13.817 -17.725 12.781 1.00 51.62 331 VAL A C 1
ATOM 2536 O O . VAL A 1 331 ? -13.736 -17.927 11.566 1.00 51.62 331 VAL A O 1
ATOM 2539 N N . PRO A 1 332 ? -13.050 -16.791 13.394 1.00 53.59 332 PRO A N 1
ATOM 2540 C CA . PRO A 1 332 ? -11.992 -16.036 12.717 1.00 53.59 332 PRO A CA 1
ATOM 2541 C C . PRO A 1 332 ? -11.066 -16.937 11.891 1.00 53.59 332 PRO A C 1
ATOM 2543 O O . PRO A 1 332 ? -10.632 -18.002 12.333 1.00 53.59 332 PRO A O 1
ATOM 2546 N N . THR A 1 333 ? -10.724 -16.499 10.677 1.00 57.41 333 THR A N 1
ATOM 2547 C CA . THR A 1 333 ? -9.741 -17.200 9.847 1.00 57.41 333 THR A CA 1
ATOM 2548 C C . THR A 1 333 ? -8.346 -16.880 10.377 1.00 57.41 333 THR A C 1
ATOM 2550 O O . THR A 1 333 ? -7.751 -15.862 10.025 1.00 57.41 333 THR A O 1
ATOM 2553 N N . MET A 1 334 ? -7.818 -17.750 11.235 1.00 54.59 334 MET A N 1
ATOM 2554 C CA . MET A 1 334 ? -6.431 -17.665 11.694 1.00 54.59 334 MET A CA 1
ATOM 2555 C C . MET A 1 334 ? -5.483 -18.140 10.588 1.00 54.59 334 MET A C 1
ATOM 2557 O O . MET A 1 334 ? -5.725 -19.158 9.926 1.00 54.59 334 MET A O 1
ATOM 2561 N N . ARG A 1 335 ? -4.403 -17.389 10.364 1.00 59.66 335 ARG A N 1
ATOM 2562 C CA . ARG A 1 335 ? -3.341 -17.742 9.416 1.00 59.66 335 ARG A CA 1
ATOM 2563 C C . ARG A 1 335 ? -2.024 -17.848 10.171 1.00 59.66 335 ARG A C 1
ATOM 2565 O O . ARG A 1 335 ? -1.679 -16.969 10.950 1.00 59.66 335 ARG A O 1
ATOM 2572 N N . MET A 1 336 ? -1.315 -18.944 9.942 1.00 55.91 336 MET A N 1
ATOM 2573 C CA . MET A 1 336 ? -0.025 -19.240 10.555 1.00 55.91 336 MET A CA 1
ATOM 2574 C C . MET A 1 336 ? 0.871 -19.837 9.471 1.00 55.91 336 MET A C 1
ATOM 2576 O O . MET A 1 336 ? 0.388 -20.651 8.678 1.00 55.91 336 MET A O 1
ATOM 2580 N N . SER A 1 337 ? 2.142 -19.428 9.424 1.00 56.97 337 SER A N 1
ATOM 2581 C CA . SER A 1 337 ? 3.137 -20.085 8.567 1.00 56.97 337 SER A CA 1
ATOM 2582 C C . SER A 1 337 ? 3.207 -21.569 8.935 1.00 56.97 337 SER A C 1
ATOM 2584 O O . SER A 1 337 ? 3.197 -21.923 10.118 1.00 56.97 337 SER A O 1
ATOM 2586 N N . ARG A 1 338 ? 3.197 -22.442 7.922 1.00 54.06 338 ARG A N 1
ATOM 2587 C CA . ARG A 1 338 ? 3.085 -23.898 8.120 1.00 54.06 338 ARG A CA 1
ATOM 2588 C C . ARG A 1 338 ? 4.444 -24.589 8.218 1.00 54.06 338 ARG A C 1
ATOM 2590 O O . ARG A 1 338 ? 4.490 -25.784 8.502 1.00 54.06 338 ARG A O 1
ATOM 2597 N N . THR A 1 339 ? 5.539 -23.864 7.999 1.00 53.88 339 THR A N 1
ATOM 2598 C CA . THR A 1 339 ? 6.885 -24.427 7.854 1.00 53.88 339 THR A CA 1
ATOM 2599 C C . THR A 1 339 ? 7.882 -23.829 8.841 1.00 53.88 339 THR A C 1
ATOM 2601 O O . THR A 1 339 ? 7.918 -22.626 9.076 1.00 53.88 339 THR A O 1
ATOM 2604 N N . GLY A 1 340 ? 8.703 -24.701 9.436 1.00 57.56 340 GLY A N 1
ATOM 2605 C CA . GLY A 1 340 ? 9.669 -24.374 10.486 1.00 57.56 340 GLY A CA 1
ATOM 2606 C C . GLY A 1 340 ? 10.691 -23.310 10.079 1.00 57.56 340 GLY A C 1
ATOM 2607 O O . GLY A 1 340 ? 11.746 -23.627 9.536 1.00 57.56 340 GLY A O 1
ATOM 2608 N N . GLY A 1 341 ? 10.384 -22.050 10.394 1.00 65.81 341 GLY A N 1
ATOM 2609 C CA . GLY A 1 341 ? 11.322 -20.928 10.376 1.00 65.81 341 GLY A CA 1
ATOM 2610 C C . GLY A 1 341 ? 11.658 -20.337 9.002 1.00 65.81 341 GLY A C 1
ATOM 2611 O O . GLY A 1 341 ? 12.610 -19.561 8.908 1.00 65.81 341 GLY A O 1
ATOM 2612 N N . GLN A 1 342 ? 10.911 -20.674 7.944 1.00 74.88 342 GLN A N 1
ATOM 2613 C CA . GLN A 1 342 ? 11.091 -20.117 6.595 1.00 74.88 342 GLN A CA 1
ATOM 2614 C C . GLN A 1 342 ? 9.751 -19.719 5.975 1.00 74.88 342 GLN A C 1
ATOM 2616 O O . GLN A 1 342 ? 8.782 -20.468 6.080 1.00 74.88 342 GLN A O 1
ATOM 2621 N N . LEU A 1 343 ? 9.738 -18.573 5.292 1.00 80.62 343 LEU A N 1
ATOM 2622 C CA . LEU A 1 343 ? 8.601 -18.086 4.516 1.00 80.62 343 LEU A CA 1
ATOM 2623 C C . LEU A 1 343 ? 8.668 -18.597 3.077 1.00 80.62 343 LEU A C 1
ATOM 2625 O O . LEU A 1 343 ? 9.688 -18.435 2.397 1.00 80.62 343 LEU A O 1
ATOM 2629 N N . LEU A 1 344 ? 7.569 -19.197 2.632 1.00 85.00 344 LEU A N 1
ATOM 2630 C CA . LEU A 1 344 ? 7.378 -19.733 1.287 1.00 85.00 344 LEU A CA 1
ATOM 2631 C C . LEU A 1 344 ? 6.145 -19.101 0.630 1.00 85.00 344 LEU A C 1
ATOM 2633 O O . LEU A 1 344 ? 5.244 -18.618 1.316 1.00 85.00 344 LEU A O 1
ATOM 2637 N N . TRP A 1 345 ? 6.066 -19.126 -0.700 1.00 85.88 345 TRP A N 1
ATOM 2638 C CA . TRP A 1 345 ? 4.908 -18.610 -1.431 1.00 85.88 345 TRP A CA 1
ATOM 2639 C C . TRP A 1 345 ? 3.637 -19.375 -1.065 1.00 85.88 345 TRP A C 1
ATOM 2641 O O . TRP A 1 345 ? 2.598 -18.748 -0.862 1.00 85.88 345 TRP A O 1
ATOM 2651 N N . GLN A 1 346 ? 3.720 -20.701 -0.901 1.00 85.56 346 GLN A N 1
ATOM 2652 C CA . GLN A 1 346 ? 2.616 -21.550 -0.433 1.00 85.56 346 GLN A CA 1
ATOM 2653 C C . GLN A 1 346 ? 2.036 -21.169 0.941 1.00 85.56 346 GLN A C 1
ATOM 2655 O O . GLN A 1 346 ? 0.935 -21.618 1.270 1.00 85.56 346 GLN A O 1
ATOM 2660 N N . ASP A 1 347 ? 2.740 -20.365 1.748 1.00 80.56 347 ASP A N 1
ATOM 2661 C CA . ASP A 1 347 ? 2.201 -19.880 3.022 1.00 80.56 347 ASP A CA 1
ATOM 2662 C C . ASP A 1 347 ? 1.106 -18.816 2.816 1.00 80.56 347 ASP A C 1
ATOM 2664 O O . ASP A 1 347 ? 0.263 -18.620 3.699 1.00 80.56 347 ASP A O 1
ATOM 2668 N N . PHE A 1 348 ? 1.076 -18.140 1.660 1.00 78.19 348 PHE A N 1
ATOM 2669 C CA . PHE A 1 348 ? 0.104 -17.084 1.383 1.00 78.19 348 PHE A CA 1
ATOM 2670 C C . PHE A 1 348 ? -1.226 -17.611 0.828 1.00 78.19 348 PHE A C 1
ATOM 2672 O O . PHE A 1 348 ? -1.257 -18.548 0.024 1.00 78.19 348 PHE A O 1
ATOM 2679 N N . PRO A 1 349 ? -2.353 -16.959 1.174 1.00 70.69 349 PRO A N 1
ATOM 2680 C CA . PRO A 1 349 ? -3.580 -17.062 0.393 1.00 70.69 349 PRO A CA 1
ATOM 2681 C C . PRO A 1 349 ? -3.304 -16.759 -1.084 1.00 70.69 349 PRO A C 1
ATOM 2683 O O . PRO A 1 349 ? -2.597 -15.802 -1.392 1.00 70.69 349 PRO A O 1
ATOM 2686 N N . GLN A 1 350 ? -3.886 -17.556 -1.985 1.00 73.81 350 GLN A N 1
ATOM 2687 C CA . GLN A 1 350 ? -3.715 -17.391 -3.435 1.00 73.81 350 GLN A CA 1
ATOM 2688 C C . GLN A 1 350 ? -2.228 -17.368 -3.855 1.00 73.81 350 GLN A C 1
ATOM 2690 O O . GLN A 1 350 ? -1.828 -16.583 -4.712 1.00 73.81 350 GLN A O 1
ATOM 2695 N N . SER A 1 351 ? -1.413 -18.229 -3.234 1.00 77.88 351 SER A N 1
ATOM 2696 C CA . SER A 1 351 ? 0.049 -18.312 -3.380 1.00 77.88 351 SER A CA 1
ATOM 2697 C C . SER A 1 351 ? 0.557 -18.233 -4.822 1.00 77.88 351 SER A C 1
ATOM 2699 O O . SER A 1 351 ? 1.500 -17.496 -5.100 1.00 77.88 351 SER A O 1
ATOM 2701 N N . GLU A 1 352 ? -0.085 -18.945 -5.750 1.00 82.69 352 GLU A N 1
ATOM 2702 C CA . GLU A 1 352 ? 0.275 -18.918 -7.171 1.00 82.69 352 GLU A CA 1
ATOM 2703 C C . GLU A 1 352 ? 0.090 -17.533 -7.796 1.00 82.69 352 GLU A C 1
ATOM 2705 O O . GLU A 1 352 ? 0.983 -17.044 -8.481 1.00 82.69 352 GLU A O 1
ATOM 2710 N N . VAL A 1 353 ? -1.036 -16.873 -7.510 1.00 83.94 353 VAL A N 1
ATOM 2711 C CA . VAL A 1 353 ? -1.327 -15.522 -8.007 1.00 83.94 353 VAL A CA 1
ATOM 2712 C C . VAL A 1 353 ? -0.361 -14.516 -7.385 1.00 83.94 353 VAL A C 1
ATOM 2714 O O . VAL A 1 353 ? 0.187 -13.676 -8.097 1.00 83.94 353 VAL A O 1
ATOM 2717 N N . ALA A 1 354 ? -0.095 -14.630 -6.081 1.00 83.31 354 ALA A N 1
ATOM 2718 C CA . ALA A 1 354 ? 0.847 -13.764 -5.382 1.00 83.31 354 ALA A CA 1
ATOM 2719 C C . ALA A 1 354 ? 2.260 -13.863 -5.981 1.00 83.31 354 ALA A C 1
ATOM 2721 O O . ALA A 1 354 ? 2.855 -12.830 -6.287 1.00 83.31 354 ALA A O 1
ATOM 2722 N N . LEU A 1 355 ? 2.765 -15.080 -6.213 1.00 88.19 355 LEU A N 1
ATOM 2723 C CA . LEU A 1 355 ? 4.051 -15.316 -6.875 1.00 88.19 355 LEU A CA 1
ATOM 2724 C C . LEU A 1 355 ? 4.066 -14.738 -8.293 1.00 88.19 355 LEU A C 1
ATOM 2726 O O . LEU A 1 355 ? 4.959 -13.959 -8.633 1.00 88.19 355 LEU A O 1
ATOM 2730 N N . ASP A 1 356 ? 3.077 -15.096 -9.113 1.00 90.12 356 ASP A N 1
ATOM 2731 C CA . ASP A 1 356 ? 3.052 -14.711 -10.523 1.00 90.12 356 ASP A CA 1
ATOM 2732 C C . ASP A 1 356 ? 2.958 -13.191 -10.687 1.00 90.12 356 ASP A C 1
ATOM 2734 O O . ASP A 1 356 ? 3.589 -12.632 -11.580 1.00 90.12 356 ASP A O 1
ATOM 2738 N N . ARG A 1 357 ? 2.230 -12.497 -9.804 1.00 92.06 357 ARG A N 1
ATOM 2739 C CA . ARG A 1 357 ? 2.056 -11.039 -9.855 1.00 92.06 357 ARG A CA 1
ATOM 2740 C C . ARG A 1 357 ? 3.186 -10.278 -9.171 1.00 92.06 357 ARG A C 1
ATOM 2742 O O . ARG A 1 357 ? 3.815 -9.427 -9.803 1.00 92.06 357 ARG A O 1
ATOM 2749 N N . LEU A 1 358 ? 3.458 -10.552 -7.892 1.00 93.81 358 LEU A N 1
ATOM 2750 C CA . LEU A 1 358 ? 4.484 -9.827 -7.135 1.00 93.81 358 LEU A CA 1
ATOM 2751 C C . LEU A 1 358 ? 5.883 -10.160 -7.661 1.00 93.81 358 LEU A C 1
ATOM 2753 O O . LEU A 1 358 ? 6.684 -9.252 -7.878 1.00 93.81 358 LEU A O 1
ATOM 2757 N N . GLY A 1 359 ? 6.163 -11.435 -7.944 1.00 94.12 359 GLY A N 1
ATOM 2758 C CA . GLY A 1 359 ? 7.431 -11.854 -8.537 1.00 94.12 359 GLY A CA 1
ATOM 2759 C C . GLY A 1 359 ? 7.671 -11.210 -9.904 1.00 94.12 359 GLY A C 1
ATOM 2760 O O . GLY A 1 359 ? 8.770 -10.716 -10.167 1.00 94.12 359 GLY A O 1
ATOM 2761 N N . GLN A 1 360 ? 6.642 -11.125 -10.756 1.00 95.44 360 GLN A N 1
ATOM 2762 C CA . GLN A 1 360 ? 6.732 -10.421 -12.040 1.00 95.44 360 GLN A CA 1
ATOM 2763 C C . GLN A 1 360 ? 6.948 -8.916 -11.857 1.00 95.44 360 GLN A C 1
ATOM 2765 O O . GLN A 1 360 ? 7.753 -8.340 -12.586 1.00 95.44 360 GLN A O 1
ATOM 2770 N N . LEU A 1 361 ? 6.281 -8.272 -10.891 1.00 97.19 361 LEU A N 1
ATOM 2771 C CA . LEU A 1 361 ? 6.480 -6.849 -10.600 1.00 97.19 361 LEU A CA 1
ATOM 2772 C C . LEU A 1 361 ? 7.915 -6.556 -10.145 1.00 97.19 361 LEU A C 1
ATOM 2774 O O . LEU A 1 361 ? 8.524 -5.619 -10.653 1.00 97.19 361 LEU A O 1
ATOM 2778 N N . LEU A 1 362 ? 8.472 -7.358 -9.234 1.00 97.25 362 LEU A N 1
ATOM 2779 C CA . LEU A 1 362 ? 9.855 -7.200 -8.768 1.00 97.25 362 LEU A CA 1
ATOM 2780 C C . LEU A 1 362 ? 10.855 -7.395 -9.914 1.00 97.25 362 LEU A C 1
ATOM 2782 O O . LEU A 1 362 ? 11.782 -6.600 -10.082 1.00 97.25 362 LEU A O 1
ATOM 2786 N N . ARG A 1 363 ? 10.618 -8.403 -10.766 1.00 96.88 363 ARG A N 1
ATOM 2787 C CA . ARG A 1 363 ? 11.392 -8.608 -11.996 1.00 96.88 363 ARG A CA 1
ATOM 2788 C C . ARG A 1 363 ? 11.291 -7.416 -12.931 1.00 96.88 363 ARG A C 1
ATOM 2790 O O . ARG A 1 363 ? 12.316 -6.914 -13.384 1.00 96.88 363 ARG A O 1
ATOM 2797 N N . PHE A 1 364 ? 10.085 -6.924 -13.177 1.00 97.81 364 PHE A N 1
ATOM 2798 C CA . PHE A 1 364 ? 9.861 -5.757 -14.017 1.00 97.81 364 PHE A CA 1
ATOM 2799 C C . PHE A 1 364 ? 10.586 -4.528 -13.469 1.00 97.81 364 PHE A C 1
ATOM 2801 O O . PHE A 1 364 ? 11.290 -3.866 -14.222 1.00 97.81 364 PHE A O 1
ATOM 2808 N N . ALA A 1 365 ? 10.474 -4.260 -12.168 1.00 98.19 365 ALA A N 1
ATOM 2809 C CA . ALA A 1 365 ? 11.097 -3.113 -11.527 1.00 98.19 365 ALA A CA 1
ATOM 2810 C C . ALA A 1 365 ? 12.621 -3.124 -11.694 1.00 98.19 365 ALA A C 1
ATOM 2812 O O . ALA A 1 365 ? 13.193 -2.141 -12.165 1.00 98.19 365 ALA A O 1
ATOM 2813 N N . ALA A 1 366 ? 13.273 -4.252 -11.395 1.00 97.88 366 ALA A N 1
ATOM 2814 C CA . ALA A 1 366 ? 14.718 -4.376 -11.562 1.00 97.88 366 ALA A CA 1
ATOM 2815 C C . ALA A 1 366 ? 15.131 -4.274 -13.038 1.00 97.88 366 ALA A C 1
ATOM 2817 O O . ALA A 1 366 ? 16.043 -3.522 -13.379 1.00 97.88 366 ALA A O 1
ATOM 2818 N N . TYR A 1 367 ? 14.452 -4.996 -13.933 1.00 97.69 367 TYR A N 1
ATOM 2819 C CA . TYR A 1 367 ? 14.789 -5.000 -15.359 1.00 97.69 367 TYR A CA 1
ATOM 2820 C C . TYR A 1 367 ? 14.585 -3.624 -16.004 1.00 97.69 367 TYR A C 1
ATOM 2822 O O . TYR A 1 367 ? 15.398 -3.182 -16.818 1.00 97.69 367 TYR A O 1
ATOM 2830 N N . TRP A 1 368 ? 13.530 -2.913 -15.607 1.00 97.75 368 TRP A N 1
ATOM 2831 C CA . TRP A 1 368 ? 13.252 -1.568 -16.083 1.00 97.75 368 TRP A CA 1
ATOM 2832 C C . TRP A 1 368 ? 14.334 -0.580 -15.650 1.00 97.75 368 TRP A C 1
ATOM 2834 O O . TRP A 1 368 ? 14.937 0.072 -16.502 1.00 97.75 368 TRP A O 1
ATOM 2844 N N . LEU A 1 369 ? 14.612 -0.509 -14.345 1.00 97.31 369 LEU A N 1
ATOM 2845 C CA . LEU A 1 369 ? 15.535 0.473 -13.770 1.00 97.31 369 LEU A CA 1
ATOM 2846 C C . LEU A 1 369 ? 16.982 0.269 -14.232 1.00 97.31 369 LEU A C 1
ATOM 2848 O O . LEU A 1 369 ? 17.679 1.244 -14.505 1.00 97.31 369 LEU A O 1
ATOM 2852 N N . TYR A 1 370 ? 17.435 -0.982 -14.343 1.00 96.44 370 TYR A N 1
ATOM 2853 C CA . TYR A 1 370 ? 18.841 -1.288 -14.626 1.00 96.44 370 TYR A CA 1
ATOM 2854 C C . TYR A 1 370 ? 19.152 -1.576 -16.092 1.00 96.44 370 TYR A C 1
ATOM 2856 O O . TYR A 1 370 ? 20.324 -1.555 -16.474 1.00 96.44 370 TYR A O 1
ATOM 2864 N N . LEU A 1 371 ? 18.137 -1.835 -16.920 1.00 94.75 371 LEU A N 1
ATOM 2865 C CA . LEU A 1 371 ? 18.344 -2.173 -18.324 1.00 94.75 371 LEU A CA 1
ATOM 2866 C C . LEU A 1 371 ? 17.500 -1.323 -19.270 1.00 94.75 371 LEU A C 1
ATOM 2868 O O . LEU A 1 371 ? 18.062 -0.676 -20.145 1.00 94.75 371 LEU A O 1
ATOM 2872 N N . VAL A 1 372 ? 16.177 -1.301 -19.118 1.00 95.50 372 VAL A N 1
ATOM 2873 C CA . VAL A 1 372 ? 15.284 -0.703 -20.129 1.00 95.50 372 VAL A CA 1
ATOM 2874 C C . VAL A 1 372 ? 15.384 0.818 -20.141 1.00 95.50 372 VAL A C 1
ATOM 2876 O O . VAL A 1 372 ? 15.642 1.411 -21.187 1.00 95.50 372 VAL A O 1
ATOM 2879 N N . GLU A 1 373 ? 15.205 1.464 -18.990 1.00 94.75 373 GLU A N 1
ATOM 2880 C CA . GLU A 1 373 ? 15.229 2.920 -18.908 1.00 94.75 373 GLU A CA 1
ATOM 2881 C C . GLU A 1 373 ? 16.605 3.507 -19.276 1.00 94.75 373 GLU A C 1
ATOM 2883 O O . GLU A 1 373 ? 16.641 4.461 -20.058 1.00 94.75 373 GLU A O 1
ATOM 2888 N N . PRO A 1 374 ? 17.744 2.941 -18.828 1.00 93.00 374 PRO A N 1
ATOM 2889 C CA . PRO A 1 374 ? 19.050 3.357 -19.325 1.00 93.00 374 PRO A CA 1
ATOM 2890 C C . PRO A 1 374 ? 19.167 3.274 -20.852 1.00 93.00 374 PRO A C 1
ATOM 2892 O O . PRO A 1 374 ? 19.717 4.189 -21.458 1.00 93.00 374 PRO A O 1
ATOM 2895 N N . GLN A 1 375 ? 18.614 2.233 -21.494 1.00 90.19 375 GLN A N 1
ATOM 2896 C CA . GLN A 1 375 ? 18.609 2.107 -22.960 1.00 90.19 375 GLN A CA 1
ATOM 2897 C C . GLN A 1 375 ? 17.734 3.167 -23.634 1.00 90.19 375 GLN A C 1
ATOM 2899 O O . GLN A 1 375 ? 18.140 3.720 -24.653 1.00 90.19 375 GLN A O 1
ATOM 2904 N N . LEU A 1 376 ? 16.582 3.514 -23.054 1.00 90.88 376 LEU A N 1
ATOM 2905 C CA . LEU A 1 376 ? 15.772 4.639 -23.531 1.00 90.88 376 LEU A CA 1
ATOM 2906 C C . LEU A 1 376 ? 16.532 5.969 -23.455 1.00 90.88 376 LEU A C 1
ATOM 2908 O O . LEU A 1 376 ? 16.240 6.872 -24.218 1.00 90.88 376 LEU A O 1
ATOM 2912 N N . ARG A 1 377 ? 17.533 6.114 -22.585 1.00 89.38 377 ARG A N 1
ATOM 2913 C CA . ARG A 1 377 ? 18.304 7.363 -22.448 1.00 89.38 377 ARG A CA 1
ATOM 2914 C C . ARG A 1 377 ? 19.582 7.408 -23.287 1.00 89.38 377 ARG A C 1
ATOM 2916 O O . ARG A 1 377 ? 20.219 8.456 -23.351 1.00 89.38 377 ARG A O 1
ATOM 2923 N N . VAL A 1 378 ? 19.965 6.310 -23.942 1.00 85.06 378 VAL A N 1
ATOM 2924 C CA . VAL A 1 378 ? 21.097 6.309 -24.882 1.00 85.06 378 VAL A CA 1
ATOM 2925 C C . VAL A 1 378 ? 20.710 7.115 -26.129 1.00 85.06 378 VAL A C 1
ATOM 2927 O O . VAL A 1 378 ? 19.683 6.795 -26.721 1.00 85.06 378 VAL A O 1
ATOM 2930 N N . PRO A 1 379 ? 21.508 8.110 -26.566 1.00 72.88 379 PRO A N 1
ATOM 2931 C CA . PRO A 1 379 ? 21.200 8.902 -27.755 1.00 72.88 379 PRO A CA 1
ATOM 2932 C C . PRO A 1 379 ? 20.939 8.032 -28.986 1.00 72.88 379 PRO A C 1
ATOM 2934 O O . PRO A 1 379 ? 21.698 7.099 -29.271 1.00 72.88 379 PRO A O 1
ATOM 2937 N N . ASP A 1 380 ? 19.871 8.354 -29.713 1.00 66.81 380 ASP A N 1
ATOM 2938 C CA . ASP A 1 380 ? 19.460 7.587 -30.880 1.00 66.81 380 ASP A CA 1
ATOM 2939 C C . ASP A 1 380 ? 20.477 7.709 -32.030 1.00 66.81 380 ASP A C 1
ATOM 2941 O O . ASP A 1 380 ? 20.960 8.797 -32.356 1.00 66.81 380 ASP A O 1
ATOM 2945 N N . LYS A 1 381 ? 20.795 6.587 -32.682 1.00 65.81 381 LYS A N 1
ATOM 2946 C CA . LYS A 1 381 ? 21.550 6.588 -33.939 1.00 65.81 381 LYS A CA 1
ATOM 2947 C C . LYS A 1 381 ? 20.538 6.590 -35.076 1.00 65.81 381 LYS A C 1
ATOM 2949 O O . LYS A 1 381 ? 19.917 5.568 -35.335 1.00 65.81 381 LYS A O 1
ATOM 2954 N N . PHE A 1 382 ? 20.453 7.699 -35.813 1.00 58.72 382 PHE A N 1
ATOM 2955 C CA . PHE A 1 382 ? 19.460 7.941 -36.877 1.00 58.72 382 PHE A CA 1
ATOM 2956 C C . PHE A 1 382 ? 19.269 6.785 -37.888 1.00 58.72 382 PHE A C 1
ATOM 2958 O O . PHE A 1 382 ? 18.186 6.622 -38.440 1.00 58.72 382 PHE A O 1
ATOM 2965 N N . LEU A 1 383 ? 20.307 5.977 -38.138 1.00 58.62 383 LEU A N 1
ATOM 2966 C CA . LEU A 1 383 ? 20.282 4.864 -39.098 1.00 58.62 383 LEU A CA 1
ATOM 2967 C C . LEU A 1 383 ? 20.049 3.476 -38.467 1.00 58.62 383 LEU A C 1
ATOM 2969 O O . LEU A 1 383 ? 19.668 2.555 -39.185 1.00 58.62 383 LEU A O 1
ATOM 2973 N N . ASP A 1 384 ? 20.262 3.308 -37.159 1.00 67.69 384 ASP A N 1
ATOM 2974 C CA . ASP A 1 384 ? 20.029 2.046 -36.439 1.00 67.69 384 ASP A CA 1
ATOM 2975 C C . ASP A 1 384 ? 19.648 2.335 -34.977 1.00 67.69 384 ASP A C 1
ATOM 2977 O O . ASP A 1 384 ? 20.494 2.248 -34.077 1.00 67.69 384 ASP A O 1
ATOM 2981 N N . PRO A 1 385 ? 18.385 2.734 -34.737 1.00 70.50 385 PRO A N 1
ATOM 2982 C CA . PRO A 1 385 ? 17.905 3.019 -33.399 1.00 70.50 385 PRO A CA 1
ATOM 2983 C C . PRO A 1 385 ? 17.995 1.791 -32.508 1.00 70.50 385 PRO A C 1
ATOM 2985 O O . PRO A 1 385 ? 17.716 0.667 -32.947 1.00 70.50 385 PRO A O 1
ATOM 2988 N N . ASN A 1 386 ? 18.343 1.999 -31.236 1.00 86.44 386 ASN A N 1
ATOM 2989 C CA . ASN A 1 386 ? 18.371 0.903 -30.275 1.00 86.44 386 ASN A CA 1
ATOM 2990 C C . ASN A 1 386 ? 16.969 0.285 -30.113 1.00 86.44 386 ASN A C 1
ATOM 2992 O O . ASN A 1 386 ? 15.945 0.880 -30.462 1.00 86.44 386 ASN A O 1
ATOM 2996 N N . TRP A 1 387 ? 16.911 -0.943 -29.601 1.00 88.06 387 TRP A N 1
ATOM 2997 C CA . TRP A 1 387 ? 15.657 -1.691 -29.553 1.00 88.06 387 TRP A CA 1
ATOM 2998 C C . TRP A 1 387 ? 14.557 -0.993 -28.740 1.00 88.06 387 TRP A C 1
ATOM 3000 O O . TRP A 1 387 ? 13.395 -1.051 -29.135 1.00 88.06 387 TRP A O 1
ATOM 3010 N N . ALA A 1 388 ? 14.913 -0.291 -27.662 1.00 89.81 388 ALA A N 1
ATOM 3011 C CA . ALA A 1 388 ? 13.954 0.385 -26.798 1.00 89.81 388 ALA A CA 1
ATOM 3012 C C . ALA A 1 388 ? 13.298 1.574 -27.520 1.00 89.81 388 ALA A C 1
ATOM 3014 O O . ALA A 1 388 ? 12.074 1.699 -27.494 1.00 89.81 388 ALA A O 1
ATOM 3015 N N . TYR A 1 389 ? 14.074 2.378 -28.259 1.00 87.81 389 TYR A N 1
ATOM 3016 C CA . TYR A 1 389 ? 13.541 3.454 -29.110 1.00 87.81 389 TYR A CA 1
ATOM 3017 C C . TYR A 1 389 ? 12.674 2.930 -30.257 1.00 87.81 389 TYR A C 1
ATOM 3019 O O . TYR A 1 389 ? 11.638 3.525 -30.575 1.00 87.81 389 TYR A O 1
ATOM 3027 N N . ARG A 1 390 ? 13.059 1.797 -30.864 1.00 88.44 390 ARG A N 1
ATOM 3028 C CA . ARG A 1 390 ? 12.236 1.135 -31.890 1.00 88.44 390 ARG A CA 1
ATOM 3029 C C . ARG A 1 390 ? 10.876 0.725 -31.333 1.00 88.44 390 ARG A C 1
ATOM 3031 O O . ARG A 1 390 ? 9.859 1.002 -31.965 1.00 88.44 390 ARG A O 1
ATOM 3038 N N . LEU A 1 391 ? 10.846 0.111 -30.149 1.00 89.50 391 LEU A N 1
ATOM 3039 C CA . LEU A 1 391 ? 9.599 -0.273 -29.480 1.00 89.50 391 LEU A CA 1
ATOM 3040 C C . LEU A 1 391 ? 8.765 0.942 -29.055 1.00 89.50 391 LEU A C 1
ATOM 3042 O O . LEU A 1 391 ? 7.545 0.925 -29.215 1.00 89.50 391 LEU A O 1
ATOM 3046 N N . ALA A 1 392 ? 9.418 2.012 -28.593 1.00 89.38 392 ALA A N 1
ATOM 3047 C CA . ALA A 1 392 ? 8.775 3.271 -28.217 1.00 89.38 392 ALA A CA 1
ATOM 3048 C C . ALA A 1 392 ? 8.162 4.031 -29.407 1.00 89.38 392 ALA A C 1
ATOM 3050 O O . ALA A 1 392 ? 7.530 5.066 -29.211 1.00 89.38 392 ALA A O 1
ATOM 3051 N N . ASN A 1 393 ? 8.343 3.544 -30.641 1.00 85.94 393 ASN A N 1
ATOM 3052 C CA . ASN A 1 393 ? 7.830 4.158 -31.863 1.00 85.94 393 ASN A CA 1
ATOM 3053 C C . ASN A 1 393 ? 8.227 5.635 -32.019 1.00 85.94 393 ASN A C 1
ATOM 3055 O O . ASN A 1 393 ? 7.398 6.461 -32.397 1.00 85.94 393 ASN A O 1
ATOM 3059 N N . LYS A 1 394 ? 9.494 5.960 -31.722 1.00 75.00 394 LYS A N 1
ATOM 3060 C CA . LYS A 1 394 ? 10.045 7.327 -31.797 1.00 75.00 394 LYS A CA 1
ATOM 3061 C C . LYS A 1 394 ? 9.408 8.336 -30.824 1.00 75.00 394 LYS A C 1
ATOM 3063 O O . LYS A 1 394 ? 9.422 9.532 -31.103 1.00 75.00 394 LYS A O 1
ATOM 3068 N N . ALA A 1 395 ? 8.862 7.885 -29.693 1.00 85.88 395 ALA A N 1
ATOM 3069 C CA . ALA A 1 395 ? 8.461 8.794 -28.617 1.00 85.88 395 ALA A CA 1
ATOM 3070 C C . ALA A 1 395 ? 9.665 9.615 -28.111 1.00 85.88 395 ALA A C 1
ATOM 3072 O O . ALA A 1 395 ? 10.745 9.055 -27.907 1.00 85.88 395 ALA A O 1
ATOM 3073 N N . SER A 1 396 ? 9.483 10.924 -27.893 1.00 88.69 396 SER A N 1
ATOM 3074 C CA . SER A 1 396 ? 10.523 11.772 -27.294 1.00 88.69 396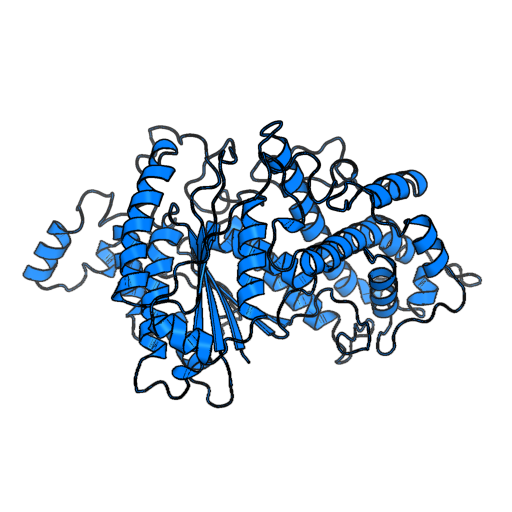 SER A CA 1
ATOM 3075 C C . SER A 1 396 ? 10.670 11.457 -25.807 1.00 88.69 396 SER A C 1
ATOM 3077 O O . SER A 1 396 ? 9.689 11.404 -25.059 1.00 88.69 396 SER A O 1
ATOM 3079 N N . ILE A 1 397 ? 11.916 11.262 -25.376 1.00 90.19 397 ILE A N 1
ATOM 3080 C CA . ILE A 1 397 ? 12.251 11.010 -23.974 1.00 90.19 397 ILE A CA 1
ATOM 3081 C C . ILE A 1 397 ? 12.150 12.287 -23.149 1.00 90.19 397 ILE A C 1
ATOM 3083 O O . ILE A 1 397 ? 11.662 12.218 -22.024 1.00 90.19 397 ILE A O 1
ATOM 3087 N N . GLU A 1 398 ? 12.567 13.439 -23.691 1.00 90.38 398 GLU A N 1
ATOM 3088 C CA . GLU A 1 398 ? 12.453 14.715 -22.975 1.00 90.38 398 GLU A CA 1
ATOM 3089 C C . GLU A 1 398 ? 10.995 15.044 -22.685 1.00 90.38 398 GLU A C 1
ATOM 3091 O O . GLU A 1 398 ? 10.638 15.424 -21.571 1.00 90.38 398 GLU A O 1
ATOM 3096 N N . GLU A 1 399 ? 10.145 14.844 -23.689 1.00 91.19 399 GLU A N 1
ATOM 3097 C CA . GLU A 1 399 ? 8.715 15.015 -23.547 1.00 91.19 399 GLU A CA 1
ATOM 3098 C C . GLU A 1 399 ? 8.171 14.070 -22.475 1.00 91.19 399 GLU A C 1
ATOM 3100 O O . GLU A 1 399 ? 7.501 14.545 -21.565 1.00 91.19 399 GLU A O 1
ATOM 3105 N N . SER A 1 400 ? 8.520 12.781 -22.528 1.00 92.88 400 SER A N 1
ATOM 3106 C CA . SER A 1 400 ? 8.012 11.705 -21.655 1.00 92.88 400 SER A CA 1
ATOM 3107 C C . SER A 1 400 ? 8.602 11.659 -20.237 1.00 92.88 400 SER A C 1
ATOM 3109 O O . SER A 1 400 ? 8.333 10.716 -19.488 1.00 92.88 400 SER A O 1
ATOM 3111 N N . GLU A 1 401 ? 9.440 12.625 -19.856 1.00 94.38 401 GLU A N 1
ATOM 3112 C CA . GLU A 1 401 ? 10.122 12.626 -18.558 1.00 94.38 401 GLU A CA 1
ATOM 3113 C C . GLU A 1 401 ? 9.171 12.609 -17.344 1.00 94.38 401 GLU A C 1
ATOM 3115 O O . GLU A 1 401 ? 9.509 11.923 -16.378 1.00 94.38 401 GLU A O 1
ATOM 3120 N N . PRO A 1 402 ? 8.000 13.284 -17.336 1.00 93.69 402 PRO A N 1
ATOM 3121 C CA . PRO A 1 402 ? 7.049 13.170 -16.230 1.00 93.69 402 PRO A CA 1
ATOM 3122 C C . PRO A 1 402 ? 6.585 11.725 -16.008 1.00 93.69 402 PRO A C 1
ATOM 3124 O O . PRO A 1 402 ? 6.731 11.197 -14.908 1.00 93.69 402 PRO A O 1
ATOM 3127 N N . GLU A 1 403 ? 6.128 11.047 -17.065 1.00 94.38 403 GLU A N 1
ATOM 3128 C CA . GLU A 1 403 ? 5.654 9.663 -16.993 1.00 94.38 403 GLU A CA 1
ATOM 3129 C C . GLU A 1 403 ? 6.774 8.705 -16.564 1.00 94.38 403 GLU A C 1
ATOM 3131 O O . GLU A 1 403 ? 6.574 7.856 -15.687 1.00 94.38 403 GLU A O 1
ATOM 3136 N N . LEU A 1 404 ? 7.970 8.866 -17.145 1.00 95.81 404 LEU A N 1
ATOM 3137 C CA . LEU A 1 404 ? 9.159 8.082 -16.805 1.00 95.81 404 LEU A CA 1
ATOM 3138 C C . LEU A 1 404 ? 9.583 8.285 -15.350 1.00 95.81 404 LEU A C 1
ATOM 3140 O O . LEU A 1 404 ? 9.923 7.313 -14.676 1.00 95.81 404 LEU A O 1
ATOM 3144 N N . ARG A 1 405 ? 9.541 9.524 -14.847 1.00 96.94 405 ARG A N 1
ATOM 3145 C CA . ARG A 1 405 ? 9.861 9.845 -13.453 1.00 96.94 405 ARG A CA 1
ATOM 3146 C C . ARG A 1 405 ? 8.882 9.176 -12.503 1.00 96.94 405 ARG A C 1
ATOM 3148 O O . ARG A 1 405 ? 9.328 8.537 -11.557 1.00 96.94 405 ARG A O 1
ATOM 3155 N N . THR A 1 406 ? 7.583 9.282 -12.761 1.00 96.50 406 THR A N 1
ATOM 3156 C CA . THR A 1 406 ? 6.544 8.643 -11.944 1.00 96.50 406 THR A CA 1
ATOM 3157 C C . THR A 1 406 ? 6.731 7.129 -11.899 1.00 96.50 406 THR A C 1
ATOM 3159 O O . THR A 1 406 ? 6.765 6.537 -10.819 1.00 96.50 406 THR A O 1
ATOM 3162 N N . LEU A 1 407 ? 6.944 6.497 -13.060 1.00 97.38 407 LEU A N 1
ATOM 3163 C CA . LEU A 1 407 ? 7.201 5.060 -13.138 1.00 97.38 407 LEU A CA 1
ATOM 3164 C C . LEU A 1 407 ? 8.488 4.679 -12.393 1.00 97.38 407 LEU A C 1
ATOM 3166 O O . LEU A 1 407 ? 8.473 3.751 -11.589 1.00 97.38 407 LEU A O 1
ATOM 3170 N N . ARG A 1 408 ? 9.587 5.410 -12.603 1.00 97.81 408 ARG A N 1
ATOM 3171 C CA . ARG A 1 408 ? 10.857 5.175 -11.906 1.00 97.81 408 ARG A CA 1
ATOM 3172 C C . ARG A 1 408 ? 10.690 5.266 -10.393 1.00 97.81 408 ARG A C 1
ATOM 3174 O O . ARG A 1 408 ? 11.147 4.366 -9.696 1.00 97.81 408 ARG A O 1
ATOM 3181 N N . THR A 1 409 ? 10.045 6.316 -9.888 1.00 97.81 409 THR A N 1
ATOM 3182 C CA . THR A 1 409 ? 9.821 6.510 -8.448 1.00 97.81 409 THR A CA 1
ATOM 3183 C C . THR A 1 409 ? 9.011 5.355 -7.865 1.00 97.81 409 THR A C 1
ATOM 3185 O O . THR A 1 409 ? 9.363 4.843 -6.804 1.00 97.81 409 THR A O 1
ATOM 3188 N N . LEU A 1 410 ? 7.983 4.883 -8.582 1.00 97.94 410 LEU A N 1
ATOM 3189 C CA . LEU A 1 410 ? 7.156 3.757 -8.145 1.00 97.94 410 LEU A CA 1
ATOM 3190 C C . LEU A 1 410 ? 7.967 2.460 -8.083 1.00 97.94 410 LEU A C 1
ATOM 3192 O O . LEU A 1 410 ? 7.959 1.767 -7.068 1.00 97.94 410 LEU A O 1
ATOM 3196 N N . LEU A 1 411 ? 8.706 2.145 -9.147 1.00 98.06 411 LEU A N 1
ATOM 3197 C CA . LEU A 1 411 ? 9.529 0.935 -9.217 1.00 98.06 411 LEU A CA 1
ATOM 3198 C C . LEU A 1 411 ? 10.672 0.959 -8.199 1.00 98.06 411 LEU A C 1
ATOM 3200 O O . LEU A 1 411 ? 10.982 -0.073 -7.606 1.00 98.06 411 LEU A O 1
ATOM 3204 N N . PHE A 1 412 ? 11.264 2.131 -7.964 1.00 96.94 412 PHE A N 1
ATOM 3205 C CA . PHE A 1 412 ? 12.285 2.312 -6.941 1.00 96.94 412 PHE A CA 1
ATOM 3206 C C . PHE A 1 412 ? 11.708 2.068 -5.546 1.00 96.94 412 PHE A C 1
ATOM 3208 O O . PHE A 1 412 ? 12.292 1.296 -4.793 1.00 96.94 412 PHE A O 1
ATOM 3215 N N . HIS A 1 413 ? 10.541 2.644 -5.230 1.00 96.25 413 HIS A N 1
ATOM 3216 C CA . HIS A 1 413 ? 9.838 2.395 -3.969 1.00 96.25 413 HIS A CA 1
ATOM 3217 C C . HIS A 1 413 ? 9.540 0.901 -3.769 1.00 96.25 413 HIS A C 1
ATOM 3219 O O . HIS A 1 413 ? 9.798 0.360 -2.701 1.00 96.25 413 HIS A O 1
ATOM 3225 N N . ILE A 1 414 ? 9.045 0.205 -4.797 1.00 97.12 414 ILE A N 1
ATOM 3226 C CA . ILE A 1 414 ? 8.737 -1.232 -4.716 1.00 97.12 414 ILE A CA 1
ATOM 3227 C C . ILE A 1 414 ? 9.997 -2.066 -4.435 1.00 97.12 414 ILE A C 1
ATOM 3229 O O . ILE A 1 414 ? 9.967 -2.959 -3.586 1.00 97.12 414 ILE A O 1
ATOM 3233 N N . LEU A 1 415 ? 11.109 -1.790 -5.126 1.00 96.25 415 LEU A N 1
ATOM 3234 C CA . LEU A 1 415 ? 12.357 -2.523 -4.899 1.00 96.25 415 LEU A CA 1
ATOM 3235 C C . LEU A 1 415 ? 12.965 -2.224 -3.533 1.00 96.25 415 LEU A C 1
ATOM 3237 O O . LEU A 1 415 ? 13.432 -3.154 -2.878 1.00 96.25 415 LEU A O 1
ATOM 3241 N N . THR A 1 416 ? 12.967 -0.967 -3.085 1.00 94.81 416 THR A N 1
ATOM 3242 C CA . THR A 1 416 ? 13.483 -0.630 -1.752 1.00 94.81 416 THR A CA 1
ATOM 3243 C C . THR A 1 416 ? 12.591 -1.192 -0.655 1.00 94.81 416 THR A C 1
ATOM 3245 O O . THR A 1 416 ? 13.124 -1.697 0.331 1.00 94.81 416 THR A O 1
ATOM 3248 N N . TRP A 1 417 ? 11.268 -1.205 -0.834 1.00 95.12 417 TRP A N 1
ATOM 3249 C CA . TRP A 1 417 ? 10.329 -1.879 0.066 1.00 95.12 417 TRP A CA 1
ATOM 3250 C C . TRP A 1 417 ? 10.664 -3.371 0.201 1.00 95.12 417 TRP A C 1
ATOM 3252 O O . TRP A 1 417 ? 10.887 -3.864 1.308 1.00 95.12 417 TRP A O 1
ATOM 3262 N N . ALA A 1 418 ? 10.803 -4.075 -0.925 1.00 95.00 418 ALA A N 1
ATOM 3263 C CA . ALA A 1 418 ? 11.086 -5.508 -0.941 1.00 95.00 418 ALA A CA 1
ATOM 3264 C C . ALA A 1 418 ? 12.481 -5.841 -0.388 1.00 95.00 418 ALA A C 1
ATOM 3266 O O . ALA A 1 418 ? 12.649 -6.805 0.362 1.00 95.00 418 ALA A O 1
ATOM 3267 N N . ALA A 1 419 ? 13.488 -5.039 -0.734 1.00 93.25 419 ALA A N 1
ATOM 3268 C CA . ALA A 1 419 ? 14.859 -5.248 -0.290 1.00 93.25 419 ALA A CA 1
ATOM 3269 C C . ALA A 1 419 ? 15.046 -4.889 1.194 1.00 93.25 419 ALA A C 1
ATOM 3271 O O . ALA A 1 419 ? 15.789 -5.571 1.897 1.00 93.25 419 ALA A O 1
ATOM 3272 N N . THR A 1 420 ? 14.325 -3.883 1.704 1.00 91.19 420 THR A N 1
ATOM 3273 C CA . THR A 1 420 ? 14.284 -3.576 3.146 1.00 91.19 420 THR A CA 1
ATOM 3274 C C . THR A 1 420 ? 13.615 -4.701 3.919 1.00 91.19 420 THR A C 1
ATOM 3276 O O . THR A 1 420 ? 14.129 -5.114 4.955 1.00 91.19 420 THR A O 1
ATOM 3279 N N . MET A 1 421 ? 12.531 -5.267 3.390 1.00 90.88 421 MET A N 1
ATOM 3280 C CA . MET A 1 421 ? 11.871 -6.409 4.015 1.00 90.88 421 MET A CA 1
ATOM 3281 C C . MET A 1 421 ? 12.776 -7.649 4.087 1.00 90.88 421 MET A C 1
ATOM 3283 O O . MET A 1 421 ? 12.844 -8.291 5.134 1.00 90.88 421 MET A O 1
ATOM 3287 N N . GLU A 1 422 ? 13.516 -7.956 3.015 1.00 89.75 422 GLU A N 1
ATOM 3288 C CA . GLU A 1 422 ? 14.540 -9.012 3.024 1.00 89.75 422 GLU A CA 1
ATOM 3289 C C . GLU A 1 422 ? 15.639 -8.725 4.042 1.00 89.75 422 GLU A C 1
ATOM 3291 O O . GLU A 1 422 ? 16.043 -9.621 4.784 1.00 89.75 422 GLU A O 1
ATOM 3296 N N . HIS A 1 423 ? 16.123 -7.484 4.081 1.00 87.00 423 HIS A N 1
ATOM 3297 C CA . HIS A 1 423 ? 17.176 -7.077 4.997 1.00 87.00 423 HIS A CA 1
ATOM 3298 C C . HIS A 1 423 ? 16.751 -7.291 6.453 1.00 87.00 423 HIS A C 1
ATOM 3300 O O . HIS A 1 423 ? 17.419 -8.027 7.181 1.00 87.00 423 HIS A O 1
ATOM 3306 N N . MET A 1 424 ? 15.599 -6.739 6.846 1.00 85.25 424 MET A N 1
ATOM 3307 C CA . MET A 1 424 ? 15.035 -6.911 8.189 1.00 85.25 424 MET A CA 1
ATOM 3308 C C . MET A 1 424 ? 14.755 -8.383 8.495 1.00 85.25 424 MET A C 1
ATOM 3310 O O . MET A 1 424 ? 15.073 -8.871 9.575 1.00 85.25 424 MET A O 1
ATOM 3314 N N . GLY A 1 425 ? 14.219 -9.125 7.527 1.00 84.50 425 GLY A N 1
ATOM 3315 C CA . GLY A 1 425 ? 13.945 -10.548 7.675 1.00 84.50 425 GLY A CA 1
ATOM 3316 C C . GLY A 1 425 ? 15.195 -11.404 7.920 1.00 84.50 425 GLY A C 1
ATOM 3317 O O . GLY A 1 425 ? 15.125 -12.397 8.641 1.00 84.50 425 GLY A O 1
ATOM 3318 N N . ARG A 1 426 ? 16.349 -11.030 7.351 1.00 82.38 426 ARG A N 1
ATOM 3319 C CA . ARG A 1 426 ? 17.618 -11.766 7.503 1.00 82.38 426 ARG A CA 1
ATOM 3320 C C . ARG A 1 426 ? 18.393 -11.411 8.773 1.00 82.38 426 ARG A C 1
ATOM 3322 O O . ARG A 1 426 ? 19.127 -12.264 9.272 1.00 82.38 426 ARG A O 1
ATOM 3329 N N . GLN A 1 427 ? 18.246 -10.195 9.302 1.00 75.19 427 GLN A N 1
ATOM 3330 C CA . GLN A 1 427 ? 19.002 -9.730 10.475 1.00 75.19 427 GLN A CA 1
ATOM 3331 C C . GLN A 1 427 ? 18.753 -10.557 11.750 1.00 75.19 427 GLN A C 1
ATOM 3333 O O . GLN A 1 427 ? 19.623 -10.620 12.614 1.00 75.19 427 GLN A O 1
ATOM 3338 N N . HIS A 1 428 ? 17.610 -11.235 11.868 1.00 68.62 428 HIS A N 1
ATOM 3339 C CA . HIS A 1 428 ? 17.233 -11.975 13.081 1.00 68.62 428 HIS A CA 1
ATOM 3340 C C . HIS A 1 428 ? 17.691 -13.444 13.108 1.00 68.62 428 HIS A C 1
ATOM 3342 O O . HIS A 1 428 ? 17.295 -14.201 13.991 1.00 68.62 428 HIS A O 1
ATOM 3348 N N . GLY A 1 429 ? 18.570 -13.838 12.184 1.00 59.34 429 GLY A N 1
ATOM 3349 C CA . GLY A 1 429 ? 19.237 -15.137 12.191 1.00 59.34 429 GLY A CA 1
ATOM 3350 C C . GLY A 1 429 ? 18.434 -16.291 11.568 1.00 59.34 429 GLY A C 1
ATOM 3351 O O . GLY A 1 429 ? 17.299 -16.120 11.111 1.00 59.34 429 GLY A O 1
ATOM 3352 N N . PRO A 1 430 ? 19.037 -17.493 11.501 1.00 53.84 430 PRO A N 1
ATOM 3353 C CA . PRO A 1 430 ? 18.402 -18.674 10.924 1.00 53.84 430 PRO A CA 1
ATOM 3354 C C . PRO A 1 430 ? 17.150 -19.061 11.722 1.00 53.84 430 PRO A C 1
ATOM 3356 O O . PRO A 1 430 ? 17.225 -19.265 12.929 1.00 53.84 430 PRO A O 1
ATOM 3359 N N . GLY A 1 431 ? 16.004 -19.183 11.049 1.00 54.41 431 GLY A N 1
ATOM 3360 C CA . GLY A 1 431 ? 14.735 -19.586 11.670 1.00 54.41 431 GLY A CA 1
ATOM 3361 C C . GLY A 1 431 ? 13.750 -18.446 11.952 1.00 54.41 431 GLY A C 1
ATOM 3362 O O . GLY A 1 431 ? 12.597 -18.727 12.269 1.00 54.41 431 GLY A O 1
ATOM 3363 N N . VAL A 1 432 ? 14.140 -17.178 11.765 1.00 58.44 432 VAL A N 1
ATOM 3364 C CA . VAL A 1 432 ? 13.219 -16.025 11.843 1.00 58.44 432 VAL A CA 1
ATOM 3365 C C . VAL A 1 432 ? 12.713 -15.662 10.449 1.00 58.44 432 VAL A C 1
ATOM 3367 O O . VAL A 1 432 ? 13.001 -14.615 9.887 1.00 58.44 432 VAL A O 1
ATOM 3370 N N . GLY A 1 433 ? 11.986 -16.615 9.872 1.00 63.72 433 GLY A N 1
ATOM 3371 C CA . GLY A 1 433 ? 11.027 -16.492 8.778 1.00 63.72 433 GLY A CA 1
ATOM 3372 C C . GLY A 1 433 ? 11.413 -15.805 7.463 1.00 63.72 433 GLY A C 1
ATOM 3373 O O . GLY A 1 433 ? 10.589 -15.852 6.569 1.00 63.72 433 GLY A O 1
ATOM 3374 N N . TRP A 1 434 ? 12.612 -15.258 7.237 1.00 77.56 434 TRP A N 1
ATOM 3375 C CA . TRP A 1 434 ? 13.065 -14.962 5.866 1.00 77.56 434 TRP A CA 1
ATOM 3376 C C . TRP A 1 434 ? 13.878 -16.118 5.289 1.00 77.56 434 TRP A C 1
ATOM 3378 O O . TRP A 1 434 ? 13.476 -16.707 4.293 1.00 77.56 434 TRP A O 1
ATOM 3388 N N . GLY A 1 435 ? 14.987 -16.510 5.927 1.00 72.31 435 GLY A N 1
ATOM 3389 C CA . GLY A 1 435 ? 15.871 -17.561 5.404 1.00 72.31 435 GLY A CA 1
ATOM 3390 C C . GLY A 1 435 ? 16.349 -17.246 3.977 1.00 72.31 435 GLY A C 1
ATOM 3391 O O . GLY A 1 435 ? 16.857 -16.155 3.713 1.00 72.31 435 GLY A O 1
ATOM 3392 N N . GLU A 1 436 ? 16.147 -18.182 3.042 1.00 71.00 436 GLU A N 1
ATOM 3393 C CA . GLU A 1 436 ? 16.362 -17.943 1.603 1.00 71.00 436 GLU A CA 1
ATOM 3394 C C . GLU A 1 436 ? 15.235 -17.146 0.918 1.00 71.00 436 GLU A C 1
ATOM 3396 O O . GLU A 1 436 ? 15.395 -16.734 -0.229 1.00 71.00 436 GLU A O 1
ATOM 3401 N N . GLY A 1 437 ? 14.140 -16.882 1.633 1.00 76.25 437 GLY A N 1
ATOM 3402 C CA . GLY A 1 437 ? 13.089 -15.935 1.280 1.00 76.25 437 GLY A CA 1
ATOM 3403 C C . GLY A 1 437 ? 12.253 -16.293 0.058 1.00 76.25 437 GLY A C 1
ATOM 3404 O O . GLY A 1 437 ? 12.427 -17.327 -0.589 1.00 76.25 437 GLY A O 1
ATOM 3405 N N . LEU A 1 438 ? 11.332 -15.381 -0.240 1.00 86.50 438 LEU A N 1
ATOM 3406 C CA . LEU A 1 438 ? 10.516 -15.347 -1.457 1.00 86.50 438 LEU A CA 1
ATOM 3407 C C . LEU A 1 438 ? 11.303 -14.769 -2.646 1.00 86.50 438 LEU A C 1
ATOM 3409 O O . LEU A 1 438 ? 11.081 -15.118 -3.807 1.00 86.50 438 LEU A O 1
ATOM 3413 N N . TRP A 1 439 ? 12.232 -13.867 -2.330 1.00 91.44 439 TRP A N 1
ATOM 3414 C CA . TRP A 1 439 ? 13.127 -13.189 -3.255 1.00 91.44 439 TRP A CA 1
ATOM 3415 C C . TRP A 1 439 ? 14.495 -12.944 -2.619 1.00 91.44 439 TRP A C 1
ATOM 3417 O O . TRP A 1 439 ? 14.653 -13.001 -1.394 1.00 91.44 439 TRP A O 1
ATOM 3427 N N . SER A 1 440 ? 15.474 -12.622 -3.467 1.00 91.31 440 SER A N 1
ATOM 3428 C CA . SER A 1 440 ? 16.754 -12.072 -3.040 1.00 91.31 440 SER A CA 1
ATOM 3429 C C . SER A 1 440 ? 17.212 -10.900 -3.907 1.00 91.31 440 SER A C 1
ATOM 3431 O O . SER A 1 440 ? 17.537 -11.035 -5.083 1.00 91.31 440 SER A O 1
ATOM 3433 N N . LEU A 1 441 ? 17.254 -9.738 -3.276 1.00 91.62 441 LEU A N 1
ATOM 3434 C CA . LEU A 1 441 ? 17.634 -8.427 -3.783 1.00 91.62 441 LEU A CA 1
ATOM 3435 C C . LEU A 1 441 ? 18.913 -7.923 -3.105 1.00 91.62 441 LEU A C 1
ATOM 3437 O O . LEU A 1 441 ? 19.370 -6.828 -3.417 1.00 91.62 441 LEU A O 1
ATOM 3441 N N . SER A 1 442 ? 19.535 -8.706 -2.214 1.00 86.50 442 SER A N 1
ATOM 3442 C CA . SER A 1 442 ? 20.759 -8.305 -1.506 1.00 86.50 442 SER A CA 1
ATOM 3443 C C . SER A 1 442 ? 21.904 -7.903 -2.442 1.00 86.50 442 SER A C 1
ATOM 3445 O O . SER A 1 442 ? 22.699 -7.036 -2.100 1.00 86.50 442 SER A O 1
ATOM 3447 N N . LEU A 1 443 ? 21.972 -8.499 -3.637 1.00 89.75 443 LEU A N 1
ATOM 3448 C CA . LEU A 1 443 ? 22.972 -8.157 -4.655 1.00 89.75 443 LEU A CA 1
ATOM 3449 C C . LEU A 1 443 ? 22.637 -6.879 -5.445 1.00 89.75 443 LEU A C 1
ATOM 3451 O O . LEU A 1 443 ? 23.491 -6.379 -6.170 1.00 89.75 443 LEU A O 1
ATOM 3455 N N . LEU A 1 444 ? 21.419 -6.341 -5.311 1.00 91.88 444 LEU A N 1
ATOM 3456 C CA . LEU A 1 444 ? 21.044 -5.037 -5.865 1.00 91.88 444 LEU A CA 1
ATOM 3457 C C . LEU A 1 444 ? 21.421 -3.874 -4.940 1.00 91.88 444 LEU A C 1
ATOM 3459 O O . LEU A 1 444 ? 2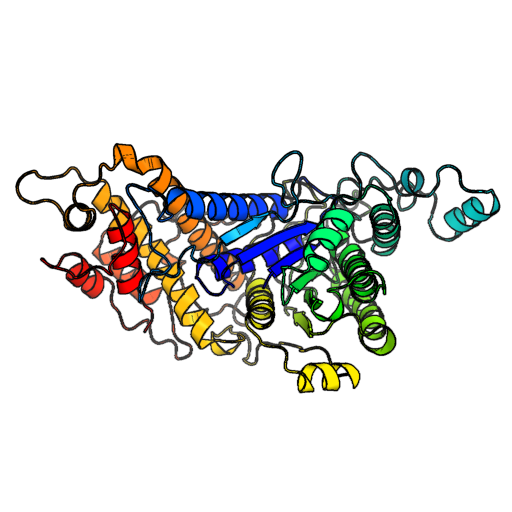1.318 -2.720 -5.351 1.00 91.88 444 LEU A O 1
ATOM 3463 N N . LEU A 1 445 ? 21.832 -4.148 -3.700 1.00 91.06 445 LEU A N 1
ATOM 3464 C CA . LEU A 1 445 ? 22.156 -3.113 -2.725 1.00 91.06 445 LEU A CA 1
ATOM 3465 C C . LEU A 1 445 ? 23.488 -2.430 -3.049 1.00 91.06 445 LEU A C 1
ATOM 3467 O O . LEU A 1 445 ? 24.431 -3.042 -3.549 1.00 91.06 445 LEU A O 1
ATOM 3471 N N . SER A 1 446 ? 23.572 -1.143 -2.726 1.00 87.81 446 SER A N 1
ATOM 3472 C CA . SER A 1 446 ? 24.822 -0.391 -2.776 1.00 87.81 446 SER A CA 1
ATOM 3473 C C . SER A 1 446 ? 25.825 -0.961 -1.762 1.00 87.81 446 SER A C 1
ATOM 3475 O O . SER A 1 446 ? 25.436 -1.225 -0.625 1.00 87.81 446 SER A O 1
ATOM 3477 N N . PRO A 1 447 ? 27.127 -1.070 -2.090 1.00 79.81 447 PRO A N 1
ATOM 3478 C CA . PRO A 1 447 ? 28.156 -1.474 -1.125 1.00 79.81 447 PRO A CA 1
ATOM 3479 C C . PRO A 1 447 ? 28.245 -0.561 0.109 1.00 79.81 447 PRO A C 1
ATOM 3481 O O . PRO A 1 447 ? 28.718 -0.984 1.159 1.00 79.81 447 PRO A O 1
ATOM 3484 N N . HIS A 1 448 ? 27.796 0.692 -0.020 1.00 75.94 448 HIS A N 1
ATOM 3485 C CA . HIS A 1 448 ? 27.780 1.694 1.052 1.00 75.94 448 HIS A CA 1
ATOM 3486 C C . HIS A 1 448 ? 26.410 1.835 1.721 1.00 75.94 448 HIS A C 1
ATOM 3488 O O . HIS A 1 448 ? 26.159 2.808 2.430 1.00 75.94 448 HIS A O 1
ATOM 3494 N N . HIS A 1 449 ? 25.496 0.903 1.466 1.00 78.00 449 HIS A N 1
ATOM 3495 C CA . HIS A 1 449 ? 24.194 0.898 2.100 1.00 78.00 449 HIS A CA 1
ATOM 3496 C C . HIS A 1 449 ? 24.329 0.776 3.629 1.00 78.00 449 HIS A C 1
ATOM 3498 O O . HIS A 1 449 ? 24.915 -0.175 4.140 1.00 78.00 449 HIS A O 1
ATOM 3504 N N . GLN A 1 450 ? 23.740 1.730 4.348 1.00 68.12 450 GLN A N 1
ATOM 3505 C CA . GLN A 1 450 ? 23.544 1.677 5.794 1.00 68.12 450 GLN A CA 1
ATOM 3506 C C . GLN A 1 450 ? 22.045 1.543 6.055 1.00 68.12 450 GLN A C 1
ATOM 3508 O O . GLN A 1 450 ? 21.326 2.539 6.051 1.00 68.12 450 GLN A O 1
ATOM 3513 N N . ALA A 1 451 ? 21.545 0.315 6.195 1.00 65.19 451 ALA A N 1
ATOM 3514 C CA . ALA A 1 451 ? 20.165 0.106 6.625 1.00 65.19 451 ALA A CA 1
ATOM 3515 C C . ALA A 1 451 ? 20.062 0.573 8.061 1.00 65.19 451 ALA A C 1
ATOM 3517 O O . ALA A 1 451 ? 20.651 -0.033 8.956 1.00 65.19 451 ALA A O 1
ATOM 3518 N N . THR A 1 452 ? 19.293 1.630 8.269 1.00 70.25 452 THR A N 1
ATOM 3519 C CA . THR A 1 452 ? 18.694 1.862 9.569 1.00 70.25 452 THR A CA 1
ATOM 3520 C C . THR A 1 452 ? 17.247 1.383 9.503 1.00 70.25 452 THR A C 1
ATOM 3522 O O . THR A 1 452 ? 16.633 1.398 8.437 1.00 70.25 452 THR A O 1
ATOM 3525 N N . PRO A 1 453 ? 16.665 0.982 10.633 1.00 67.88 453 PRO A N 1
ATOM 3526 C CA . PRO A 1 453 ? 15.245 0.651 10.716 1.00 67.88 453 PRO A CA 1
ATOM 3527 C C . PRO A 1 453 ? 14.322 1.754 10.159 1.00 67.88 453 PRO A C 1
ATOM 3529 O O . PRO A 1 453 ? 13.247 1.465 9.648 1.00 67.88 453 PRO A O 1
ATOM 3532 N N . THR A 1 454 ? 14.750 3.016 10.227 1.00 73.06 454 THR A N 1
ATOM 3533 C CA . THR A 1 454 ? 13.999 4.195 9.769 1.00 73.06 454 THR A CA 1
ATOM 3534 C C . THR A 1 454 ? 14.290 4.624 8.332 1.00 73.06 454 THR A C 1
ATOM 3536 O O . THR A 1 454 ? 13.583 5.485 7.806 1.00 73.06 454 THR A O 1
ATOM 3539 N N . ALA A 1 455 ? 15.317 4.065 7.683 1.00 75.00 455 ALA A N 1
ATOM 3540 C CA . ALA A 1 455 ? 15.738 4.464 6.344 1.00 75.00 455 ALA A CA 1
ATOM 3541 C C . ALA A 1 455 ? 15.654 3.284 5.363 1.00 75.00 455 ALA A C 1
ATOM 3543 O O . ALA A 1 455 ? 16.180 2.206 5.645 1.00 75.00 455 ALA A O 1
ATOM 3544 N N . PRO A 1 456 ? 15.048 3.473 4.176 1.00 73.81 456 PRO A N 1
ATOM 3545 C CA . PRO A 1 456 ? 15.052 2.451 3.140 1.00 73.81 456 PRO A CA 1
ATOM 3546 C C . PRO A 1 456 ? 16.472 2.048 2.750 1.00 73.81 456 PRO A C 1
ATOM 3548 O O . PRO A 1 456 ? 17.404 2.859 2.773 1.00 73.81 456 PRO A O 1
ATOM 3551 N N . VAL A 1 457 ? 16.627 0.802 2.305 1.00 87.50 457 VAL A N 1
ATOM 3552 C CA . VAL A 1 457 ? 17.904 0.373 1.741 1.00 87.50 457 VAL A CA 1
ATOM 3553 C C . VAL A 1 457 ? 18.298 1.177 0.503 1.00 87.50 457 VAL A C 1
ATOM 3555 O O . VAL A 1 457 ? 17.454 1.612 -0.280 1.00 87.50 457 VAL A O 1
ATOM 3558 N N . ALA A 1 458 ? 19.605 1.351 0.307 1.00 90.06 458 ALA A N 1
ATOM 3559 C CA . ALA A 1 458 ? 20.142 2.039 -0.858 1.00 90.06 458 ALA A CA 1
ATOM 3560 C C . ALA A 1 458 ? 20.439 1.015 -1.955 1.00 90.06 458 ALA A C 1
ATOM 3562 O O . ALA A 1 458 ? 21.248 0.109 -1.753 1.00 90.06 458 ALA A O 1
ATOM 3563 N N . LEU A 1 459 ? 19.809 1.169 -3.118 1.00 92.44 459 LEU A N 1
ATOM 3564 C CA . LEU A 1 459 ? 20.106 0.348 -4.288 1.00 92.44 459 LEU A CA 1
ATOM 3565 C C . LEU A 1 459 ? 21.384 0.845 -4.981 1.00 92.44 459 LEU A C 1
ATOM 3567 O O . LEU A 1 459 ? 21.702 2.036 -4.952 1.00 92.44 459 LEU A O 1
ATOM 3571 N N . ALA A 1 460 ? 22.127 -0.059 -5.614 1.00 93.38 460 ALA A N 1
ATOM 3572 C CA . ALA A 1 460 ? 23.284 0.302 -6.419 1.00 93.38 460 ALA A CA 1
ATOM 3573 C C . ALA A 1 460 ? 22.847 1.167 -7.619 1.00 93.38 460 ALA A C 1
ATOM 3575 O O . ALA A 1 460 ? 21.761 0.951 -8.164 1.00 93.38 460 ALA A O 1
ATOM 3576 N N . PRO A 1 461 ? 23.681 2.120 -8.072 1.00 90.75 461 PRO A N 1
ATOM 3577 C CA . PRO A 1 461 ? 23.315 3.046 -9.146 1.00 90.75 461 PRO A CA 1
ATOM 3578 C C . PRO A 1 461 ? 23.285 2.394 -10.536 1.00 90.75 461 PRO A C 1
ATOM 3580 O O . PRO A 1 461 ? 22.712 2.952 -11.466 1.00 90.75 461 PRO A O 1
ATOM 3583 N N . GLY A 1 462 ? 23.915 1.230 -10.702 1.00 91.69 462 GLY A N 1
ATOM 3584 C CA . GLY A 1 462 ? 23.984 0.530 -11.977 1.00 91.69 462 GLY A CA 1
ATOM 3585 C C . GLY A 1 462 ? 24.879 -0.701 -11.919 1.00 91.69 462 GLY A C 1
ATOM 3586 O O . GLY A 1 462 ? 25.632 -0.900 -10.967 1.00 91.69 462 GLY A O 1
ATOM 3587 N N . PHE A 1 463 ? 24.806 -1.514 -12.970 1.00 92.06 463 PHE A N 1
ATOM 3588 C CA . PHE A 1 463 ? 25.533 -2.773 -13.091 1.00 92.06 463 PHE A CA 1
ATOM 3589 C C . PHE A 1 463 ? 26.003 -2.985 -14.531 1.00 92.06 463 PHE A C 1
ATOM 3591 O O . PHE A 1 463 ? 25.350 -2.560 -15.484 1.00 92.06 463 PHE A O 1
ATOM 3598 N N . GLY A 1 464 ? 27.109 -3.711 -14.712 1.00 91.50 464 GLY A N 1
ATOM 3599 C CA . GLY A 1 464 ? 27.439 -4.268 -16.024 1.00 91.50 464 GLY A CA 1
ATOM 3600 C C . GLY A 1 464 ? 26.406 -5.326 -16.427 1.00 91.50 464 GLY A C 1
ATOM 3601 O O . GLY A 1 464 ? 26.011 -6.136 -15.589 1.00 91.50 464 GLY A O 1
ATOM 3602 N N . ARG A 1 465 ? 25.994 -5.359 -17.706 1.00 90.25 465 ARG A N 1
ATOM 3603 C CA . ARG A 1 465 ? 24.898 -6.226 -18.192 1.00 90.25 465 ARG A CA 1
ATOM 3604 C C . ARG A 1 465 ? 25.034 -7.681 -17.737 1.00 90.25 465 ARG A C 1
ATOM 3606 O O . ARG A 1 465 ? 24.089 -8.221 -17.185 1.00 90.25 465 ARG A O 1
ATOM 3613 N N . GLY A 1 466 ? 26.198 -8.304 -17.935 1.00 91.56 466 GLY A N 1
ATOM 3614 C CA . GLY A 1 466 ? 26.404 -9.710 -17.564 1.00 91.56 466 GLY A CA 1
ATOM 3615 C C . GLY A 1 466 ? 26.220 -9.972 -16.066 1.00 91.56 466 GLY A C 1
ATOM 3616 O O . GLY A 1 466 ? 25.571 -10.942 -15.687 1.00 91.56 466 GLY A O 1
ATOM 3617 N N . HIS A 1 467 ? 26.720 -9.071 -15.216 1.00 93.50 467 HIS A N 1
ATOM 3618 C CA . HIS A 1 467 ? 26.548 -9.179 -13.769 1.00 93.50 467 HIS A CA 1
ATOM 3619 C C . HIS A 1 467 ? 25.090 -8.941 -13.352 1.00 93.50 467 HIS A C 1
ATOM 3621 O O . HIS A 1 467 ? 24.544 -9.707 -12.563 1.00 93.50 467 HIS A O 1
ATOM 3627 N N . PHE A 1 468 ? 24.421 -7.951 -13.952 1.00 95.12 468 PHE A N 1
ATOM 3628 C CA . PHE A 1 468 ? 22.994 -7.723 -13.729 1.00 95.12 468 PHE A CA 1
A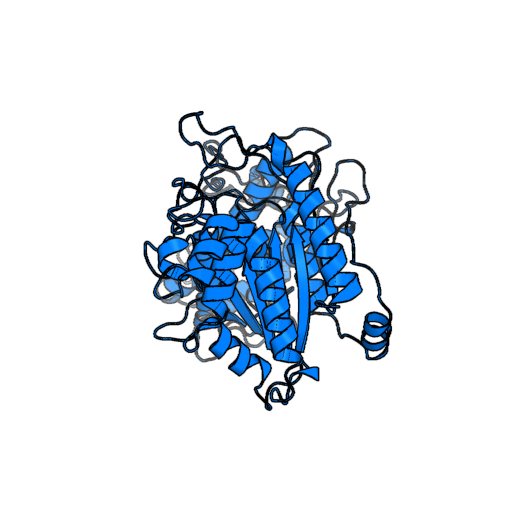TOM 3629 C C . PHE A 1 468 ? 22.147 -8.948 -14.090 1.00 95.12 468 PHE A C 1
ATOM 3631 O O . PHE A 1 468 ? 21.273 -9.322 -13.317 1.00 95.12 468 PHE A O 1
ATOM 3638 N N . MET A 1 469 ? 22.416 -9.610 -15.222 1.00 94.75 469 MET A N 1
ATOM 3639 C CA . MET A 1 469 ? 21.655 -10.798 -15.632 1.00 94.75 469 MET A CA 1
ATOM 3640 C C . MET A 1 469 ? 21.802 -11.951 -14.636 1.00 94.75 469 MET A C 1
ATOM 3642 O O . MET A 1 469 ? 20.822 -12.636 -14.350 1.00 94.75 469 MET A O 1
ATOM 3646 N N . GLN A 1 470 ? 22.992 -12.140 -14.056 1.00 92.31 470 GLN A N 1
ATOM 3647 C CA . GLN A 1 470 ? 23.202 -13.130 -12.994 1.00 92.31 470 GLN A CA 1
ATOM 3648 C C . GLN A 1 470 ? 22.340 -12.824 -11.763 1.00 92.31 470 GLN A C 1
ATOM 3650 O O . GLN A 1 470 ? 21.671 -13.723 -11.256 1.00 92.31 470 GLN A O 1
ATOM 3655 N N . ILE A 1 471 ? 22.309 -11.559 -11.329 1.00 92.88 471 ILE A N 1
ATOM 3656 C CA . ILE A 1 471 ? 21.478 -11.109 -10.203 1.00 92.88 471 ILE A CA 1
ATOM 3657 C C . ILE A 1 471 ? 19.990 -11.306 -10.526 1.00 92.88 471 ILE A C 1
ATOM 3659 O O . ILE A 1 471 ? 19.260 -11.943 -9.770 1.00 92.88 471 ILE A O 1
ATOM 3663 N N . PHE A 1 472 ? 19.548 -10.811 -11.683 1.00 95.06 472 PHE A N 1
ATOM 3664 C CA . PHE A 1 472 ? 18.160 -10.863 -12.134 1.00 95.06 472 PHE A CA 1
ATOM 3665 C C . PHE A 1 472 ? 17.611 -12.296 -12.204 1.00 95.06 472 PHE A C 1
ATOM 3667 O O . PHE A 1 472 ? 16.473 -12.548 -11.801 1.00 95.06 472 PHE A O 1
ATOM 3674 N N . ASN A 1 473 ? 18.420 -13.247 -12.675 1.00 92.69 473 ASN A N 1
ATOM 3675 C CA . ASN A 1 473 ? 18.021 -14.651 -12.796 1.00 92.69 473 ASN A CA 1
ATOM 3676 C C . ASN A 1 473 ? 17.827 -15.341 -11.437 1.00 92.69 473 ASN A C 1
ATOM 3678 O O . ASN A 1 473 ? 17.085 -16.314 -11.360 1.00 92.69 473 ASN A O 1
ATOM 3682 N N . GLN A 1 474 ? 18.461 -14.849 -10.371 1.00 90.00 474 GLN A N 1
ATOM 3683 C CA . GLN A 1 474 ? 18.377 -15.437 -9.026 1.00 90.00 474 GLN A CA 1
ATOM 3684 C C . GLN A 1 474 ? 17.409 -14.700 -8.093 1.00 90.00 474 GLN A C 1
ATOM 3686 O O . GLN A 1 474 ? 17.193 -15.131 -6.959 1.00 90.00 474 GLN A O 1
ATOM 3691 N N . MET A 1 475 ? 16.837 -13.591 -8.563 1.00 92.06 475 MET A N 1
ATOM 3692 C CA . MET A 1 475 ? 16.076 -12.657 -7.742 1.00 92.06 475 MET A CA 1
ATOM 3693 C C . MET A 1 475 ? 14.772 -13.235 -7.195 1.00 92.06 475 MET A C 1
ATOM 3695 O O . MET A 1 475 ? 14.417 -12.933 -6.064 1.00 92.06 475 MET A O 1
ATOM 3699 N N . ILE A 1 476 ? 14.055 -14.041 -7.978 1.00 92.62 476 ILE A N 1
ATOM 3700 C CA . ILE A 1 476 ? 12.804 -14.688 -7.560 1.00 92.62 476 ILE A CA 1
ATOM 3701 C C . ILE A 1 476 ? 13.036 -16.194 -7.532 1.00 92.62 476 ILE A C 1
ATOM 3703 O O . ILE A 1 476 ? 13.608 -16.745 -8.478 1.00 92.62 476 ILE A O 1
ATOM 3707 N N . ARG A 1 477 ? 12.587 -16.844 -6.457 1.00 87.06 477 ARG A N 1
ATOM 3708 C CA . ARG A 1 477 ? 12.694 -18.294 -6.267 1.00 87.06 477 ARG A CA 1
ATOM 3709 C C . ARG A 1 477 ? 11.306 -18.900 -6.103 1.00 87.06 477 ARG A C 1
ATOM 3711 O O . ARG A 1 477 ? 10.453 -18.311 -5.438 1.00 87.06 477 ARG A O 1
ATOM 3718 N N . PHE A 1 478 ? 11.104 -20.072 -6.695 1.00 88.12 478 PHE A N 1
ATOM 3719 C CA . PHE A 1 478 ? 9.960 -20.926 -6.392 1.00 88.12 478 PHE A CA 1
ATOM 3720 C C . PHE A 1 478 ? 10.131 -21.583 -5.012 1.00 88.12 478 PHE A C 1
ATOM 3722 O O . PHE A 1 478 ? 11.209 -21.539 -4.412 1.00 88.12 478 PHE A O 1
ATOM 3729 N N . ASP A 1 479 ? 9.071 -22.217 -4.510 1.00 85.69 479 ASP A N 1
ATOM 3730 C CA . ASP A 1 479 ? 9.093 -22.892 -3.203 1.00 85.69 479 ASP A CA 1
ATOM 3731 C C . ASP A 1 479 ? 10.092 -24.059 -3.149 1.00 85.69 479 ASP A C 1
ATOM 3733 O O . ASP A 1 479 ? 10.688 -24.314 -2.104 1.00 85.69 479 ASP A O 1
ATOM 3737 N N . ASP A 1 480 ? 10.356 -24.709 -4.287 1.00 85.88 480 ASP A N 1
ATOM 3738 C CA . ASP A 1 480 ? 11.382 -25.752 -4.444 1.00 85.88 480 ASP A CA 1
ATOM 3739 C C . ASP A 1 480 ? 12.814 -25.196 -4.582 1.00 85.88 480 ASP A C 1
ATOM 3741 O O . ASP A 1 480 ? 13.760 -25.949 -4.809 1.00 85.88 480 ASP A O 1
ATOM 3745 N N . ARG A 1 481 ? 12.977 -23.874 -4.431 1.00 81.25 481 ARG A N 1
ATOM 3746 C CA . ARG A 1 481 ? 14.232 -23.115 -4.552 1.00 81.25 481 ARG A CA 1
ATOM 3747 C C . ARG A 1 481 ? 14.808 -23.035 -5.960 1.00 81.25 481 ARG A C 1
ATOM 3749 O O . ARG A 1 481 ? 15.873 -22.434 -6.134 1.00 81.25 481 ARG A O 1
ATOM 3756 N N . SER A 1 482 ? 14.115 -23.551 -6.971 1.00 84.75 482 SER A N 1
ATOM 3757 C CA . SER A 1 482 ? 14.518 -23.318 -8.351 1.00 84.75 482 SER A CA 1
ATOM 3758 C C . SER A 1 482 ? 14.361 -21.828 -8.716 1.00 84.75 482 SER A C 1
ATOM 3760 O O . SER A 1 482 ? 13.439 -21.151 -8.238 1.00 84.75 482 SER A O 1
ATOM 3762 N N . PRO A 1 483 ? 15.289 -21.260 -9.509 1.00 81.06 483 PRO A N 1
ATOM 3763 C CA . PRO A 1 483 ? 15.136 -19.909 -10.029 1.00 81.06 483 PRO A CA 1
ATOM 3764 C C . PRO A 1 483 ? 14.033 -19.863 -11.089 1.00 81.06 483 PRO A C 1
ATOM 3766 O O . PRO A 1 483 ? 13.717 -20.863 -11.735 1.00 81.06 483 PRO A O 1
ATOM 3769 N N . VAL A 1 484 ? 13.496 -18.667 -11.323 1.00 82.50 484 VAL A N 1
ATOM 3770 C CA . VAL A 1 484 ? 12.570 -18.417 -12.435 1.00 82.50 484 VAL A CA 1
ATOM 3771 C C . VAL A 1 484 ? 13.181 -18.8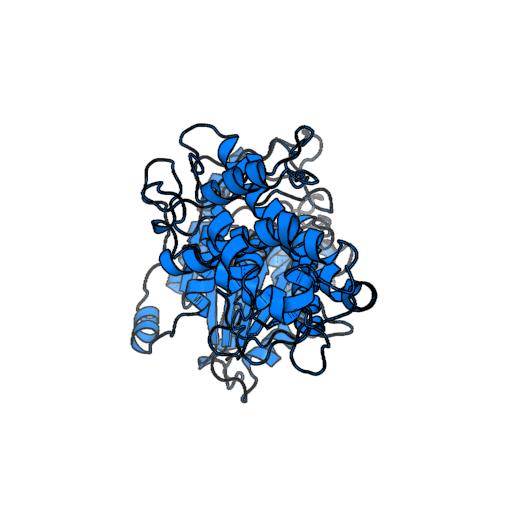40 -13.775 1.00 82.50 484 VAL A C 1
ATOM 3773 O O . VAL A 1 484 ? 14.310 -18.477 -14.104 1.00 82.50 484 VAL A O 1
ATOM 3776 N N . THR A 1 485 ? 12.399 -19.562 -14.578 1.00 78.69 485 THR A N 1
ATOM 3777 C CA . THR A 1 485 ? 12.823 -20.185 -15.843 1.00 78.69 485 THR A CA 1
ATOM 3778 C C . THR A 1 485 ? 13.174 -19.184 -16.943 1.00 78.69 485 THR A C 1
ATOM 3780 O O . THR A 1 485 ? 14.061 -19.453 -17.754 1.00 78.69 485 THR A O 1
ATOM 3783 N N . ARG A 1 486 ? 12.522 -18.014 -16.999 1.00 87.94 486 ARG A N 1
ATOM 3784 C CA . ARG A 1 486 ? 12.838 -16.993 -18.014 1.00 87.94 486 ARG A CA 1
ATOM 3785 C C . ARG A 1 486 ? 14.112 -16.226 -17.659 1.00 87.94 486 ARG A C 1
ATOM 3787 O O . ARG A 1 486 ? 14.096 -15.314 -16.833 1.00 87.94 486 ARG A O 1
ATOM 3794 N N . ALA A 1 487 ? 15.213 -16.556 -18.327 1.00 91.88 487 ALA A N 1
ATOM 3795 C CA . ALA A 1 487 ? 16.488 -15.864 -18.157 1.00 91.88 487 ALA A CA 1
ATOM 3796 C C . ALA A 1 487 ? 16.478 -14.443 -18.757 1.00 91.88 487 ALA A C 1
ATOM 3798 O O . ALA A 1 487 ? 15.917 -14.205 -19.828 1.00 91.88 487 ALA A O 1
ATOM 3799 N N . GLY A 1 488 ? 17.166 -13.503 -18.106 1.00 91.94 488 GLY A N 1
ATOM 3800 C CA . GLY A 1 488 ? 17.250 -12.100 -18.526 1.00 91.94 488 GLY A CA 1
ATOM 3801 C C . GLY A 1 488 ? 17.859 -11.880 -19.918 1.00 91.94 488 GLY A C 1
ATOM 3802 O O . GLY A 1 488 ? 17.427 -10.974 -20.633 1.00 91.94 488 GLY A O 1
ATOM 3803 N N . ASP A 1 489 ? 18.800 -12.730 -20.344 1.00 92.44 489 ASP A N 1
ATOM 3804 C CA . ASP A 1 489 ? 19.388 -12.677 -21.693 1.00 92.44 489 ASP A CA 1
ATOM 3805 C C . ASP A 1 489 ? 18.404 -13.128 -22.784 1.00 92.44 489 ASP A C 1
ATOM 3807 O O . ASP A 1 489 ? 18.387 -12.562 -23.882 1.00 92.44 489 ASP A O 1
ATOM 3811 N N . ALA A 1 490 ? 17.545 -14.107 -22.482 1.00 93.12 490 ALA A N 1
ATOM 3812 C CA . ALA A 1 490 ? 16.478 -14.524 -23.391 1.00 93.12 490 ALA A CA 1
ATOM 3813 C C . ALA A 1 490 ? 15.451 -13.394 -23.562 1.00 93.12 490 ALA A C 1
ATOM 3815 O O . ALA A 1 490 ? 15.091 -13.057 -24.687 1.00 93.12 490 ALA A O 1
ATOM 3816 N N . ILE A 1 491 ? 15.082 -12.736 -22.457 1.00 94.12 491 ILE A N 1
ATOM 3817 C CA . ILE A 1 491 ? 14.210 -11.551 -22.456 1.00 94.12 491 ILE A CA 1
ATOM 3818 C C . ILE A 1 491 ? 14.826 -10.418 -23.284 1.00 94.12 491 ILE A C 1
ATOM 3820 O O . ILE A 1 491 ? 14.145 -9.811 -24.103 1.00 94.12 491 ILE A O 1
ATOM 3824 N N . TYR A 1 492 ? 16.125 -10.153 -23.125 1.00 93.44 492 TYR A N 1
ATOM 3825 C CA . TYR A 1 492 ? 16.806 -9.119 -23.906 1.00 93.44 492 TYR A CA 1
ATOM 3826 C C . TYR A 1 492 ? 16.781 -9.437 -25.406 1.00 93.44 492 TYR A C 1
ATOM 3828 O O . TYR A 1 492 ? 16.552 -8.557 -26.236 1.00 93.44 492 TYR A O 1
ATOM 3836 N N . SER A 1 493 ? 17.011 -10.702 -25.762 1.00 92.50 493 SER A N 1
ATOM 3837 C CA . SER A 1 493 ? 16.998 -11.171 -27.152 1.00 92.50 493 SER A CA 1
ATOM 3838 C C . SER A 1 493 ? 15.609 -11.025 -27.780 1.00 92.50 493 SER A C 1
ATOM 3840 O O . SER A 1 493 ? 15.495 -10.559 -28.910 1.00 92.50 493 SER A O 1
ATOM 3842 N N . GLU A 1 494 ? 14.555 -11.337 -27.027 1.00 92.94 494 GLU A N 1
ATOM 3843 C CA . GLU A 1 494 ? 13.157 -11.153 -27.431 1.00 92.94 494 GLU A CA 1
ATOM 3844 C C . GLU A 1 494 ? 12.801 -9.675 -27.618 1.00 92.94 494 GLU A C 1
ATOM 3846 O O . GLU A 1 494 ? 12.331 -9.284 -28.684 1.00 92.94 494 GLU A O 1
ATOM 3851 N N . LEU A 1 495 ? 13.100 -8.832 -26.625 1.00 92.44 495 LEU A N 1
ATOM 3852 C CA . LEU A 1 495 ? 12.823 -7.395 -26.689 1.00 92.44 495 LEU A CA 1
ATOM 3853 C C . LEU A 1 495 ? 13.621 -6.686 -27.793 1.00 92.44 495 LEU A C 1
ATOM 3855 O O . LEU A 1 495 ? 13.179 -5.670 -28.331 1.00 92.44 495 LEU A O 1
ATOM 3859 N N . SER A 1 496 ? 14.795 -7.215 -28.149 1.00 90.25 496 SER A N 1
ATOM 3860 C CA . SER A 1 496 ? 15.642 -6.661 -29.208 1.00 90.25 496 SER A CA 1
ATOM 3861 C C . SER A 1 496 ? 15.331 -7.175 -30.614 1.00 90.25 496 SER A C 1
ATOM 3863 O O . SER A 1 496 ? 15.824 -6.587 -31.590 1.00 90.25 496 SER A O 1
ATOM 3865 N N . ALA A 1 497 ? 14.488 -8.206 -30.736 1.00 89.06 497 ALA A N 1
ATOM 3866 C CA . ALA A 1 497 ? 14.100 -8.793 -32.009 1.00 89.06 497 ALA A CA 1
ATOM 3867 C C . ALA A 1 497 ? 13.375 -7.780 -32.911 1.00 89.06 497 ALA A C 1
ATOM 3869 O O . ALA A 1 497 ? 12.560 -6.962 -32.475 1.00 89.06 497 ALA A O 1
ATOM 3870 N N . LYS A 1 498 ? 13.664 -7.834 -34.216 1.00 82.38 498 LYS A N 1
ATOM 3871 C CA . LYS A 1 498 ? 12.938 -7.028 -35.204 1.00 82.38 498 LYS A CA 1
ATOM 3872 C C . LYS A 1 498 ? 11.539 -7.614 -35.386 1.00 82.38 498 LYS A C 1
ATOM 3874 O O . LYS A 1 498 ? 11.412 -8.799 -35.664 1.00 82.38 498 LYS A O 1
ATOM 3879 N N . GLY A 1 499 ? 10.514 -6.770 -35.277 1.00 77.88 499 GLY A N 1
ATOM 3880 C CA . GLY A 1 499 ? 9.124 -7.187 -35.472 1.00 77.88 499 GLY A CA 1
ATOM 3881 C C . GLY A 1 499 ? 8.483 -7.861 -34.258 1.00 77.88 499 GLY A C 1
ATOM 3882 O O . GLY A 1 499 ? 7.533 -8.610 -34.450 1.00 77.88 499 GLY A O 1
ATOM 3883 N N . LEU A 1 500 ? 8.981 -7.609 -33.038 1.00 85.31 500 LEU A N 1
ATOM 3884 C CA . LEU A 1 500 ? 8.284 -8.011 -31.814 1.00 85.31 500 LEU A CA 1
ATOM 3885 C C . LEU A 1 500 ? 6.839 -7.496 -31.847 1.00 85.31 500 LEU A C 1
ATOM 3887 O O . LEU A 1 500 ? 6.610 -6.287 -31.962 1.00 85.31 500 LEU A O 1
ATOM 3891 N N . ASP A 1 501 ? 5.889 -8.419 -31.735 1.00 79.81 501 ASP A N 1
ATOM 3892 C CA . ASP A 1 501 ? 4.480 -8.081 -31.609 1.00 79.81 501 ASP A CA 1
ATOM 3893 C C . ASP A 1 501 ? 4.214 -7.577 -30.188 1.00 79.81 501 ASP A C 1
ATOM 3895 O O . ASP A 1 501 ? 4.496 -8.262 -29.203 1.00 79.81 501 ASP A O 1
ATOM 3899 N N . VAL A 1 502 ? 3.733 -6.341 -30.079 1.00 82.06 502 VAL A N 1
ATOM 3900 C CA . VAL A 1 502 ? 3.380 -5.725 -28.797 1.00 82.06 502 VAL A CA 1
ATOM 3901 C C . VAL A 1 502 ? 1.862 -5.756 -28.708 1.00 82.06 502 VAL A C 1
ATOM 3903 O O . VAL A 1 502 ? 1.223 -5.353 -29.682 1.00 82.06 502 VAL A O 1
ATOM 3906 N N . PRO A 1 503 ? 1.276 -6.149 -27.563 1.00 73.94 503 PRO A N 1
ATOM 3907 C CA . PRO A 1 503 ? -0.170 -6.132 -27.384 1.00 73.94 503 PRO A CA 1
ATOM 3908 C C . PRO A 1 503 ? -0.804 -4.828 -27.870 1.00 73.94 503 PRO A C 1
ATOM 3910 O O . PRO A 1 503 ? -0.252 -3.734 -27.702 1.00 73.94 503 PRO A O 1
ATOM 3913 N N . GLY A 1 504 ? -1.971 -4.946 -28.497 1.00 78.44 504 GLY A N 1
ATOM 3914 C CA . GLY A 1 504 ? -2.670 -3.803 -29.070 1.00 78.44 504 GLY A CA 1
ATOM 3915 C C . GLY A 1 504 ? -3.086 -2.769 -28.017 1.00 78.44 504 GLY A C 1
ATOM 3916 O O . GLY A 1 504 ? -3.346 -3.087 -26.861 1.00 78.44 504 GLY A O 1
ATOM 3917 N N . GLY A 1 505 ? -3.194 -1.506 -28.435 1.00 85.25 505 GLY A N 1
ATOM 3918 C CA . GLY A 1 505 ? -3.742 -0.421 -27.610 1.00 85.25 505 GLY A CA 1
ATOM 3919 C C . GLY A 1 505 ? -2.732 0.347 -26.751 1.00 85.25 505 GLY A C 1
ATOM 3920 O O . GLY A 1 505 ? -3.122 1.306 -26.093 1.00 85.25 505 GLY A O 1
ATOM 3921 N N . HIS A 1 506 ? -1.449 -0.016 -26.769 1.00 90.94 506 HIS A N 1
ATOM 3922 C CA . HIS A 1 506 ? -0.383 0.765 -26.133 1.00 90.94 506 HIS A CA 1
ATOM 3923 C C . HIS A 1 506 ? 0.224 1.797 -27.101 1.00 90.94 506 HIS A C 1
ATOM 3925 O O . HIS A 1 506 ? 0.365 1.524 -28.294 1.00 90.94 506 HIS A O 1
ATOM 3931 N N . ALA A 1 507 ? 0.642 2.961 -26.595 1.00 91.44 507 ALA A N 1
ATOM 3932 C CA . ALA A 1 507 ? 1.277 4.027 -27.380 1.00 91.44 507 ALA A CA 1
ATOM 3933 C C . ALA A 1 507 ? 2.612 4.473 -26.768 1.00 91.44 507 ALA A C 1
ATOM 3935 O O . ALA A 1 507 ? 2.829 4.333 -25.565 1.00 91.44 507 ALA A O 1
ATOM 3936 N N . GLY A 1 508 ? 3.515 4.984 -27.610 1.00 92.25 508 GLY A N 1
ATOM 3937 C CA . GLY A 1 508 ? 4.813 5.524 -27.196 1.00 92.25 508 GLY A CA 1
ATOM 3938 C C . GLY A 1 508 ? 5.612 4.573 -26.299 1.00 92.25 508 GLY A C 1
ATOM 3939 O O . GLY A 1 508 ? 5.700 3.370 -26.560 1.00 92.25 508 GLY A O 1
ATOM 3940 N N . ILE A 1 509 ? 6.138 5.100 -25.193 1.00 94.12 509 ILE A N 1
ATOM 3941 C CA . ILE A 1 509 ? 6.856 4.330 -24.164 1.00 94.12 509 ILE A CA 1
ATOM 3942 C C . ILE A 1 509 ? 5.950 3.289 -23.482 1.00 94.12 509 ILE A C 1
ATOM 3944 O O . ILE A 1 509 ? 6.442 2.254 -23.031 1.00 94.12 509 ILE A O 1
ATOM 3948 N N . GLY A 1 510 ? 4.627 3.476 -23.483 1.00 93.81 510 GLY A N 1
ATOM 3949 C CA . GLY A 1 510 ? 3.668 2.478 -23.001 1.00 93.81 510 GLY A CA 1
ATOM 3950 C C . GLY A 1 510 ? 3.798 1.129 -23.717 1.00 93.81 510 GLY A C 1
ATOM 3951 O O . GLY A 1 510 ? 3.626 0.082 -23.092 1.00 93.81 510 GLY A O 1
ATOM 3952 N N . ARG A 1 511 ? 4.211 1.119 -24.995 1.00 93.19 511 ARG A N 1
ATOM 3953 C CA . ARG A 1 511 ? 4.544 -0.120 -25.725 1.00 93.19 511 ARG A CA 1
ATOM 3954 C C . ARG A 1 511 ? 5.747 -0.839 -25.115 1.00 93.19 511 ARG A C 1
ATOM 3956 O O . ARG A 1 511 ? 5.727 -2.058 -24.984 1.00 93.19 511 ARG A O 1
ATOM 3963 N N . VAL A 1 512 ? 6.773 -0.085 -24.718 1.00 94.88 512 VAL A N 1
ATOM 3964 C CA . VAL A 1 512 ? 7.989 -0.616 -24.082 1.00 94.88 512 VAL A CA 1
ATOM 3965 C C . VAL A 1 512 ? 7.661 -1.190 -22.709 1.00 94.88 512 VAL A C 1
ATOM 3967 O O . VAL A 1 512 ? 8.105 -2.292 -22.392 1.00 94.88 512 VAL A O 1
ATOM 3970 N N . VAL A 1 513 ? 6.856 -0.475 -21.916 1.00 95.12 513 VAL A N 1
ATOM 3971 C CA . VAL A 1 513 ? 6.381 -0.949 -20.609 1.00 95.12 513 VAL A CA 1
ATOM 3972 C C . VAL A 1 513 ? 5.602 -2.250 -20.767 1.00 95.12 513 VAL A C 1
ATOM 3974 O O . VAL A 1 513 ? 5.930 -3.228 -20.100 1.00 95.12 513 VAL A O 1
ATOM 3977 N N . ALA A 1 514 ? 4.621 -2.294 -21.673 1.00 94.12 514 ALA A N 1
ATOM 3978 C CA . ALA A 1 514 ? 3.799 -3.480 -21.895 1.00 94.12 514 ALA A CA 1
ATOM 3979 C C . ALA A 1 514 ? 4.630 -4.688 -22.352 1.00 94.12 514 ALA A C 1
ATOM 3981 O O . ALA A 1 514 ? 4.539 -5.750 -21.736 1.00 94.12 514 ALA A O 1
ATOM 3982 N N . ALA A 1 515 ? 5.482 -4.511 -23.368 1.00 94.44 515 ALA A N 1
ATOM 3983 C CA . ALA A 1 515 ? 6.362 -5.566 -23.868 1.00 94.44 515 ALA A CA 1
ATOM 3984 C C . ALA A 1 515 ? 7.303 -6.077 -22.768 1.00 94.44 515 ALA A C 1
ATOM 3986 O O . ALA A 1 515 ? 7.336 -7.269 -22.478 1.00 94.44 515 ALA A O 1
ATOM 3987 N N . THR A 1 516 ? 7.997 -5.168 -22.076 1.00 95.44 516 THR A N 1
ATOM 3988 C CA . THR A 1 516 ? 8.920 -5.535 -20.992 1.00 95.44 516 THR A CA 1
ATOM 3989 C C . THR A 1 516 ? 8.189 -6.279 -19.879 1.00 95.44 516 THR A C 1
ATOM 3991 O O . THR A 1 516 ? 8.647 -7.337 -19.453 1.00 95.44 516 THR A O 1
ATOM 3994 N N . TYR A 1 517 ? 7.043 -5.761 -19.417 1.00 94.81 517 TYR A N 1
ATOM 3995 C CA . TYR A 1 517 ? 6.264 -6.383 -18.348 1.00 94.81 517 TYR A CA 1
ATOM 3996 C C . TYR A 1 517 ? 5.847 -7.806 -18.734 1.00 94.81 517 TYR A C 1
ATOM 3998 O O . TYR A 1 517 ? 5.993 -8.727 -17.933 1.00 94.81 517 TYR A O 1
ATOM 4006 N N . GLN A 1 518 ? 5.391 -8.023 -19.970 1.00 92.12 518 GLN A N 1
ATOM 4007 C CA . GLN A 1 518 ? 5.046 -9.357 -20.461 1.00 92.12 518 GLN A CA 1
ATOM 4008 C C . GLN A 1 518 ? 6.243 -10.304 -20.575 1.00 92.12 518 GLN A C 1
ATOM 4010 O O . GLN A 1 518 ? 6.097 -11.497 -20.295 1.00 92.12 518 GLN A O 1
ATOM 4015 N N . SER A 1 519 ? 7.415 -9.806 -20.963 1.00 93.25 519 SER A N 1
ATOM 4016 C CA . SER A 1 519 ? 8.599 -10.650 -21.126 1.00 93.25 519 SER A CA 1
ATOM 4017 C C . SER A 1 519 ? 9.219 -11.083 -19.790 1.00 93.25 519 SER A C 1
ATOM 4019 O O . SER A 1 519 ? 9.874 -12.118 -19.725 1.00 93.25 519 SER A O 1
ATOM 4021 N N . VAL A 1 520 ? 8.978 -10.365 -18.687 1.00 94.25 520 VAL A N 1
ATOM 4022 C CA . VAL A 1 520 ? 9.551 -10.700 -17.365 1.00 94.25 520 VAL A CA 1
ATOM 4023 C C . VAL A 1 520 ? 8.691 -11.627 -16.491 1.00 94.25 520 VAL A C 1
ATOM 4025 O O . VAL A 1 520 ? 8.981 -11.769 -15.299 1.00 94.25 520 VAL A O 1
ATOM 4028 N N . ARG A 1 521 ? 7.655 -12.268 -17.054 1.00 91.94 521 ARG A N 1
ATOM 4029 C CA . ARG A 1 521 ? 6.803 -13.248 -16.348 1.00 91.94 521 ARG A CA 1
ATOM 4030 C C . ARG A 1 521 ? 7.630 -14.313 -15.615 1.00 91.94 521 ARG A C 1
ATOM 4032 O O . ARG A 1 521 ? 8.720 -14.686 -16.053 1.00 91.94 521 ARG A O 1
ATOM 4039 N N . VAL A 1 522 ? 7.093 -14.771 -14.485 1.00 88.38 522 VAL A N 1
ATOM 4040 C CA . VAL A 1 522 ? 7.704 -15.807 -13.636 1.00 88.38 522 VAL A CA 1
ATOM 4041 C C . VAL A 1 522 ? 7.499 -17.205 -14.236 1.00 88.38 522 VAL A C 1
ATOM 4043 O O . VAL A 1 522 ? 8.368 -18.060 -14.098 1.00 88.38 522 VAL A O 1
ATOM 4046 N N . ARG A 1 523 ? 6.388 -17.424 -14.941 1.00 83.50 523 ARG A N 1
ATOM 4047 C CA . ARG A 1 523 ? 6.038 -18.689 -15.591 1.00 83.50 523 ARG A CA 1
ATOM 4048 C C . ARG A 1 523 ? 5.854 -18.509 -17.091 1.00 83.50 523 ARG A C 1
ATOM 4050 O O . ARG A 1 523 ? 5.399 -17.410 -17.504 1.00 83.50 523 ARG A O 1
#